Protein AF-A0A014PSC6-F1 (afdb_monomer)

Structure (mmCIF, N/CA/C/O backbone):
data_AF-A0A014PSC6-F1
#
_entry.id   AF-A0A014PSC6-F1
#
loop_
_atom_site.group_PDB
_atom_site.id
_atom_site.type_symbol
_atom_site.label_atom_id
_atom_site.label_alt_id
_atom_site.label_comp_id
_atom_site.label_asym_id
_atom_site.label_entity_id
_atom_site.label_seq_id
_atom_site.pdbx_PDB_ins_code
_atom_site.Cartn_x
_atom_site.Cartn_y
_atom_site.Cartn_z
_atom_site.occupancy
_atom_site.B_iso_or_equiv
_atom_site.auth_seq_id
_atom_site.auth_comp_id
_atom_site.auth_asym_id
_atom_site.auth_atom_id
_atom_site.pdbx_PDB_model_num
ATOM 1 N N . MET A 1 1 ? -1.681 12.329 -12.814 1.00 53.31 1 MET A N 1
ATOM 2 C CA . MET A 1 1 ? -2.298 11.042 -12.416 1.00 53.31 1 MET A CA 1
ATOM 3 C C . MET A 1 1 ? -3.770 11.298 -12.073 1.00 53.31 1 MET A C 1
ATOM 5 O O . MET A 1 1 ? -4.024 12.298 -11.413 1.00 53.31 1 MET A O 1
ATOM 9 N N . ARG A 1 2 ? -4.740 10.506 -12.566 1.00 68.44 2 ARG A N 1
ATOM 10 C CA . ARG A 1 2 ? -6.180 10.717 -12.279 1.00 68.44 2 ARG A CA 1
ATOM 11 C C . ARG A 1 2 ? -6.594 9.911 -11.030 1.00 68.44 2 ARG A C 1
ATOM 13 O O . ARG A 1 2 ? -6.324 8.711 -11.032 1.00 68.44 2 ARG A O 1
ATOM 20 N N . PRO A 1 3 ? -7.205 10.524 -9.997 1.00 80.25 3 PRO A N 1
ATOM 21 C CA . PRO A 1 3 ? -7.708 9.787 -8.836 1.00 80.25 3 PRO A CA 1
ATOM 22 C C . PRO A 1 3 ? -8.837 8.825 -9.232 1.00 80.25 3 PRO A C 1
ATOM 24 O O . PRO A 1 3 ? -9.651 9.149 -10.097 1.00 80.25 3 PRO A O 1
ATOM 27 N N . ARG A 1 4 ? -8.856 7.633 -8.627 1.00 81.44 4 ARG A N 1
ATOM 28 C CA . ARG A 1 4 ? -9.831 6.557 -8.882 1.00 81.44 4 ARG A CA 1
ATOM 29 C C . ARG A 1 4 ? -9.905 5.599 -7.690 1.00 81.44 4 ARG A C 1
ATOM 31 O O . ARG A 1 4 ? -8.964 5.519 -6.915 1.00 81.44 4 ARG A O 1
ATOM 38 N N . HIS A 1 5 ? -11.011 4.869 -7.555 1.00 84.56 5 HIS A N 1
ATOM 39 C CA . HIS A 1 5 ? -11.207 3.860 -6.498 1.00 84.56 5 HIS A CA 1
ATOM 40 C C . HIS A 1 5 ? -11.062 4.397 -5.053 1.00 84.56 5 HIS A C 1
ATOM 42 O O . HIS A 1 5 ? -10.561 3.707 -4.167 1.00 84.56 5 HIS A O 1
ATOM 48 N N . GLY A 1 6 ? -11.481 5.645 -4.809 1.00 89.19 6 GLY A N 1
ATOM 49 C CA . GLY A 1 6 ? -11.506 6.238 -3.467 1.00 89.19 6 GLY A CA 1
ATOM 50 C C . GLY A 1 6 ? -10.137 6.227 -2.777 1.00 89.19 6 GLY A C 1
ATOM 51 O O . GLY A 1 6 ? -9.166 6.767 -3.309 1.00 89.19 6 GLY A O 1
ATOM 52 N N . LEU A 1 7 ? -10.068 5.594 -1.600 1.00 90.75 7 LEU A N 1
ATOM 53 C CA . LEU A 1 7 ? -8.858 5.509 -0.768 1.00 90.75 7 LEU A CA 1
ATOM 54 C C . LEU A 1 7 ? -7.714 4.709 -1.405 1.00 90.75 7 LEU A C 1
ATOM 56 O O . LEU A 1 7 ? -6.571 4.826 -0.969 1.00 90.75 7 LEU A O 1
ATOM 60 N N . LEU A 1 8 ? -7.988 3.909 -2.438 1.00 89.62 8 LEU A N 1
ATOM 61 C CA . LEU A 1 8 ? -6.946 3.144 -3.120 1.00 89.62 8 LEU A CA 1
ATOM 62 C C . LEU A 1 8 ? -6.045 4.039 -3.980 1.00 89.62 8 LEU A C 1
ATOM 64 O O . LEU A 1 8 ? -4.853 3.757 -4.133 1.00 89.62 8 LEU A O 1
ATOM 68 N N . ARG A 1 9 ? -6.585 5.135 -4.531 1.00 86.81 9 ARG A N 1
ATOM 69 C CA . ARG A 1 9 ? -5.818 6.091 -5.339 1.00 86.81 9 ARG A CA 1
ATOM 70 C C . ARG A 1 9 ? -6.437 7.488 -5.313 1.00 86.81 9 ARG A C 1
ATOM 72 O O . ARG A 1 9 ? -7.085 7.931 -6.266 1.00 86.81 9 ARG A O 1
ATOM 79 N N . SER A 1 10 ? -6.171 8.203 -4.229 1.00 88.25 10 SER A N 1
ATOM 80 C CA . SER A 1 10 ? -6.527 9.609 -4.036 1.00 88.25 10 SER A CA 1
ATOM 81 C C . SER A 1 10 ? -5.372 10.555 -4.407 1.00 88.25 10 SER A C 1
ATOM 83 O O . SER A 1 10 ? -4.261 10.129 -4.723 1.00 88.25 10 SER A O 1
ATOM 85 N N . ARG A 1 11 ? -5.650 11.867 -4.429 1.00 88.69 11 ARG A N 1
ATOM 86 C CA . ARG A 1 11 ? -4.620 12.916 -4.596 1.00 88.69 11 ARG A CA 1
ATOM 87 C C . ARG A 1 11 ? -3.990 13.344 -3.272 1.00 88.69 11 ARG A C 1
ATOM 89 O O . ARG A 1 11 ? -2.872 13.840 -3.280 1.00 88.69 11 ARG A O 1
ATOM 96 N N . GLU A 1 12 ? -4.718 13.150 -2.183 1.00 90.25 12 GLU A N 1
ATOM 97 C CA . GLU A 1 12 ? -4.294 13.386 -0.811 1.00 90.25 12 GLU A CA 1
ATOM 98 C C . GLU A 1 12 ? -4.551 12.098 -0.028 1.00 90.25 12 GLU A C 1
ATOM 100 O O . GLU A 1 12 ? -5.627 11.504 -0.141 1.00 90.25 12 GLU A O 1
ATOM 105 N N . PHE A 1 13 ? -3.539 11.613 0.681 1.00 92.19 13 PHE A N 1
ATOM 106 C CA . PHE A 1 13 ? -3.585 10.361 1.429 1.00 92.19 13 PHE A CA 1
ATOM 107 C C . PHE A 1 13 ? -2.614 10.417 2.602 1.00 92.19 13 PHE A C 1
ATOM 109 O O . PHE A 1 13 ? -1.640 11.168 2.586 1.00 92.19 13 PHE A O 1
ATOM 116 N N . ILE A 1 14 ? -2.866 9.578 3.603 1.00 95.12 14 ILE A N 1
ATOM 117 C CA . ILE A 1 14 ? -1.964 9.391 4.733 1.00 95.12 14 ILE A CA 1
ATOM 118 C C . ILE A 1 14 ? -0.989 8.278 4.381 1.00 95.12 14 ILE A C 1
ATOM 120 O O . ILE A 1 14 ? -1.389 7.155 4.050 1.00 95.12 14 ILE A O 1
ATOM 124 N N . MET A 1 15 ? 0.291 8.600 4.498 1.00 95.81 15 MET A N 1
ATOM 125 C CA . MET A 1 15 ? 1.390 7.667 4.346 1.00 95.81 15 MET A CA 1
ATOM 126 C C . MET A 1 15 ? 2.240 7.715 5.606 1.00 95.81 15 MET A C 1
ATOM 128 O O . MET A 1 15 ? 2.558 8.788 6.119 1.00 95.81 15 MET A O 1
ATOM 132 N N . LYS A 1 16 ? 2.589 6.542 6.126 1.00 97.25 16 LYS A N 1
ATOM 133 C CA . LYS A 1 16 ? 3.688 6.442 7.072 1.00 97.25 16 LYS A CA 1
ATOM 134 C C . LYS A 1 16 ? 4.937 6.346 6.218 1.00 97.25 16 LYS A C 1
ATOM 136 O O . LYS A 1 16 ? 5.092 5.340 5.531 1.00 97.25 16 LYS A O 1
ATOM 141 N N . ASP A 1 17 ? 5.855 7.292 6.382 1.00 96.12 17 ASP A N 1
ATOM 142 C CA . ASP A 1 17 ? 7.195 7.245 5.789 1.00 96.12 17 ASP A CA 1
ATOM 143 C C . ASP A 1 17 ? 8.261 7.229 6.886 1.00 96.12 17 ASP A C 1
ATOM 145 O O . ASP A 1 17 ? 8.180 7.968 7.863 1.00 96.12 17 ASP A O 1
ATOM 149 N N . LEU A 1 18 ? 9.236 6.330 6.770 1.00 97.50 18 LEU A N 1
ATOM 150 C CA . LEU A 1 18 ? 10.413 6.268 7.643 1.00 97.50 18 LEU A CA 1
ATOM 151 C C . LEU A 1 18 ? 11.638 6.393 6.764 1.00 97.50 18 LEU A C 1
ATOM 153 O O . LEU A 1 18 ? 11.717 5.728 5.734 1.00 97.50 18 LEU A O 1
ATOM 157 N N . TYR A 1 19 ? 12.599 7.171 7.238 1.00 97.06 19 TYR A N 1
ATOM 158 C CA . TYR A 1 19 ? 13.916 7.289 6.644 1.00 97.06 19 TYR A CA 1
ATOM 159 C C . TYR A 1 19 ? 14.942 6.817 7.664 1.00 97.06 19 TYR A C 1
ATOM 161 O O . TYR A 1 19 ? 14.881 7.219 8.828 1.00 97.06 19 TYR A O 1
ATOM 169 N N . THR A 1 20 ? 15.851 5.946 7.241 1.00 97.12 20 THR A N 1
ATOM 170 C CA . THR A 1 20 ? 16.962 5.476 8.077 1.00 97.12 20 THR A CA 1
ATOM 171 C C . THR A 1 20 ? 18.271 6.024 7.542 1.00 97.12 20 THR A C 1
ATOM 173 O O . THR A 1 20 ? 18.392 6.294 6.347 1.00 97.12 20 THR A O 1
ATOM 176 N N . PHE A 1 21 ? 19.214 6.232 8.454 1.00 97.06 21 PHE A N 1
ATOM 177 C CA . PHE A 1 21 ? 20.508 6.839 8.188 1.00 97.06 21 PHE A CA 1
ATOM 178 C C . PHE A 1 21 ? 21.565 5.974 8.856 1.00 97.06 21 PHE A C 1
ATOM 180 O O . PHE A 1 21 ? 21.599 5.856 10.081 1.00 97.06 21 PHE A O 1
ATOM 187 N N . ASP A 1 22 ? 22.408 5.375 8.037 1.00 96.19 22 ASP A N 1
ATOM 188 C CA . ASP A 1 22 ? 23.347 4.340 8.424 1.00 96.19 22 ASP A CA 1
ATOM 189 C C . ASP A 1 22 ? 24.763 4.746 7.980 1.00 96.19 22 ASP A C 1
ATOM 191 O O . ASP A 1 22 ? 24.959 5.532 7.048 1.00 96.19 22 ASP A O 1
ATOM 195 N N . THR A 1 23 ? 25.779 4.263 8.692 1.00 93.56 23 THR A N 1
ATOM 196 C CA . THR A 1 23 ? 27.178 4.669 8.469 1.00 93.56 23 THR A CA 1
ATOM 197 C C . THR A 1 23 ? 27.906 3.799 7.452 1.00 93.56 23 THR A C 1
ATOM 199 O O . THR A 1 23 ? 28.933 4.223 6.920 1.00 93.56 23 THR A O 1
ATOM 202 N N . SER A 1 24 ? 27.401 2.594 7.191 1.00 92.25 24 SER A N 1
ATOM 203 C CA . SER A 1 24 ? 27.901 1.688 6.161 1.00 92.25 24 SER A CA 1
ATOM 204 C C . SER A 1 24 ? 26.762 0.938 5.469 1.00 92.25 24 SER A C 1
ATOM 206 O O . SER A 1 24 ? 25.627 0.889 5.958 1.00 92.25 24 SER A O 1
ATOM 208 N N . PHE A 1 25 ? 27.084 0.329 4.327 1.00 92.19 25 PHE A N 1
ATOM 209 C CA . PHE A 1 25 ? 26.169 -0.527 3.577 1.00 92.19 25 PHE A CA 1
ATOM 210 C C . PHE A 1 25 ? 25.652 -1.680 4.446 1.00 92.19 25 PHE A C 1
ATOM 212 O O . PHE A 1 25 ? 24.453 -1.933 4.497 1.00 92.19 25 PHE A O 1
ATOM 219 N N . GLU A 1 26 ? 26.537 -2.344 5.190 1.00 93.81 26 GLU A N 1
ATOM 220 C CA . GLU A 1 26 ? 26.189 -3.483 6.042 1.00 93.81 26 GLU A CA 1
ATOM 221 C C . GLU A 1 26 ? 25.170 -3.086 7.116 1.00 93.81 26 GLU A C 1
ATOM 223 O O . GLU A 1 26 ? 24.145 -3.756 7.250 1.00 93.81 26 GLU A O 1
ATOM 228 N N . SER A 1 27 ? 25.392 -1.959 7.810 1.00 94.75 27 SER A N 1
ATOM 229 C CA . SER A 1 27 ? 24.426 -1.446 8.792 1.00 94.75 27 SER A CA 1
ATOM 230 C C . SER A 1 27 ? 23.094 -1.069 8.144 1.00 94.75 27 SER A C 1
ATOM 232 O O . SER A 1 27 ? 22.039 -1.398 8.681 1.00 94.75 27 SER A O 1
ATOM 234 N N . ALA A 1 28 ? 23.123 -0.474 6.946 1.00 94.88 28 ALA A N 1
ATOM 235 C CA . ALA A 1 28 ? 21.908 -0.116 6.219 1.00 94.88 28 ALA A CA 1
ATOM 236 C C . ALA A 1 28 ? 21.072 -1.350 5.856 1.00 94.88 28 ALA A C 1
ATOM 238 O O . ALA A 1 28 ? 19.848 -1.338 5.991 1.00 94.88 28 ALA A O 1
ATOM 239 N N . ILE A 1 29 ? 21.717 -2.446 5.448 1.00 94.38 29 ILE A N 1
ATOM 240 C CA . ILE A 1 29 ? 21.036 -3.706 5.134 1.00 94.38 29 ILE A CA 1
ATOM 241 C C . ILE A 1 29 ? 20.491 -4.393 6.397 1.00 94.38 29 ILE A C 1
ATOM 243 O O . ILE A 1 29 ? 19.408 -4.984 6.352 1.00 94.38 29 ILE A O 1
ATOM 247 N N . GLU A 1 30 ? 21.188 -4.320 7.532 1.00 96.31 30 GLU A N 1
ATOM 248 C CA . GLU A 1 30 ? 20.659 -4.801 8.817 1.00 96.31 30 GLU A CA 1
ATOM 249 C C . GLU A 1 30 ? 19.413 -4.016 9.242 1.00 96.31 30 GLU A C 1
ATOM 251 O O . GLU A 1 30 ? 18.373 -4.616 9.548 1.00 96.31 30 GLU A O 1
ATOM 256 N N . THR A 1 31 ? 19.481 -2.686 9.172 1.00 96.62 31 THR A N 1
ATOM 257 C CA . THR A 1 31 ? 18.351 -1.789 9.423 1.00 96.62 31 THR A CA 1
ATOM 258 C C . THR A 1 31 ? 17.186 -2.099 8.476 1.00 96.62 31 THR A C 1
ATOM 260 O O . THR A 1 31 ? 16.052 -2.273 8.930 1.00 96.62 31 THR A O 1
ATOM 263 N N . TYR A 1 32 ? 17.456 -2.292 7.182 1.00 95.69 32 TYR A N 1
ATOM 264 C CA . TYR A 1 32 ? 16.454 -2.663 6.181 1.00 95.69 32 TYR A CA 1
ATOM 265 C C . TYR A 1 32 ? 15.724 -3.960 6.536 1.00 95.69 32 TYR A C 1
ATOM 267 O O . TYR A 1 32 ? 14.491 -4.017 6.526 1.00 95.69 32 TYR A O 1
ATOM 275 N N . LYS A 1 33 ? 16.471 -5.007 6.910 1.00 94.94 33 LYS A N 1
ATOM 276 C CA . LYS A 1 33 ? 15.900 -6.293 7.339 1.00 94.94 33 LYS A CA 1
ATOM 277 C C . LYS A 1 33 ? 15.051 -6.141 8.601 1.00 94.94 33 LYS A C 1
ATOM 279 O O . LYS A 1 33 ? 13.985 -6.753 8.689 1.00 94.94 33 LYS A O 1
ATOM 284 N N . CYS A 1 34 ? 15.490 -5.318 9.554 1.00 97.12 34 CYS A N 1
ATOM 285 C CA . CYS A 1 34 ? 14.751 -5.035 10.782 1.00 97.12 34 CYS A CA 1
ATOM 286 C C . CYS A 1 34 ? 13.400 -4.364 10.488 1.00 97.12 34 CYS A C 1
ATOM 288 O O . CYS A 1 34 ? 12.354 -4.857 10.921 1.00 97.12 34 CYS A O 1
ATOM 290 N N . VAL A 1 35 ? 13.394 -3.301 9.677 1.00 96.56 35 VAL A N 1
ATOM 291 C CA . VAL A 1 35 ? 12.159 -2.595 9.303 1.00 96.56 35 VAL A CA 1
ATOM 292 C C . VAL A 1 35 ? 11.241 -3.490 8.469 1.00 96.56 35 VAL A C 1
ATOM 294 O O . VAL A 1 35 ? 10.042 -3.561 8.733 1.00 96.56 35 VAL A O 1
ATOM 297 N N . SER A 1 36 ? 11.791 -4.250 7.518 1.00 94.06 36 SER A N 1
ATOM 298 C CA . SER A 1 36 ? 11.018 -5.205 6.718 1.00 94.06 36 SER A CA 1
ATOM 299 C C . SER A 1 36 ? 10.361 -6.290 7.585 1.00 94.06 36 SER A C 1
ATOM 301 O O . SER A 1 36 ? 9.212 -6.671 7.354 1.00 94.06 36 SER A O 1
ATOM 303 N N . LYS A 1 37 ? 11.042 -6.769 8.635 1.00 95.44 37 LYS A N 1
ATOM 304 C CA . LYS A 1 37 ? 10.450 -7.683 9.623 1.00 95.44 37 LYS A CA 1
ATOM 305 C C . LYS A 1 37 ? 9.303 -7.022 10.394 1.00 95.44 37 LYS A C 1
ATOM 307 O O . LYS A 1 37 ? 8.268 -7.658 10.576 1.00 95.44 37 LYS A O 1
ATOM 312 N N . ALA A 1 38 ? 9.460 -5.764 10.807 1.00 96.25 38 ALA A N 1
ATOM 313 C CA . ALA A 1 38 ? 8.401 -5.016 11.485 1.00 96.25 38 ALA A CA 1
ATOM 314 C C . ALA A 1 38 ? 7.164 -4.829 10.590 1.00 96.25 38 ALA A C 1
ATOM 316 O O . ALA A 1 38 ? 6.041 -4.986 11.059 1.00 96.25 38 ALA A O 1
ATOM 317 N N . TYR A 1 39 ? 7.356 -4.580 9.292 1.00 95.56 39 TYR A N 1
ATOM 318 C CA . TYR A 1 39 ? 6.256 -4.453 8.332 1.00 95.56 39 TYR A CA 1
ATOM 319 C C . TYR A 1 39 ? 5.494 -5.769 8.167 1.00 95.56 39 TYR A C 1
ATOM 321 O O . TYR A 1 39 ? 4.266 -5.780 8.220 1.00 95.56 39 TYR A O 1
ATOM 329 N N . ARG A 1 40 ? 6.208 -6.899 8.046 1.00 93.88 40 ARG A N 1
ATOM 330 C CA . ARG A 1 40 ? 5.577 -8.230 8.019 1.00 93.88 40 ARG A CA 1
ATOM 331 C C . ARG A 1 40 ? 4.756 -8.496 9.284 1.00 93.88 40 ARG A C 1
ATOM 333 O O . ARG A 1 40 ? 3.634 -8.977 9.171 1.00 93.88 40 ARG A O 1
ATOM 340 N N . ALA A 1 41 ? 5.283 -8.158 10.463 1.00 94.31 41 ALA A N 1
ATOM 341 C CA . ALA A 1 41 ? 4.563 -8.311 11.730 1.00 94.31 41 ALA A CA 1
ATOM 342 C C . ALA A 1 41 ? 3.304 -7.429 11.788 1.00 94.31 41 ALA A C 1
ATOM 344 O O . ALA A 1 41 ? 2.228 -7.924 12.100 1.00 94.31 41 ALA A O 1
ATOM 345 N N . PHE A 1 42 ? 3.414 -6.161 11.384 1.00 93.81 42 PHE A N 1
ATOM 346 C CA . PHE A 1 42 ? 2.285 -5.231 11.315 1.00 93.81 42 PHE A CA 1
ATOM 347 C C . PHE A 1 42 ? 1.136 -5.763 10.440 1.00 93.81 42 PHE A C 1
ATOM 349 O O . PHE A 1 42 ? -0.023 -5.760 10.856 1.00 93.81 42 PHE A O 1
ATOM 356 N N . PHE A 1 43 ? 1.440 -6.275 9.244 1.00 93.31 43 PHE A N 1
ATOM 357 C CA . PHE A 1 43 ? 0.416 -6.871 8.381 1.00 93.31 43 PHE A CA 1
ATOM 358 C C . PHE A 1 43 ? -0.133 -8.200 8.925 1.00 93.31 43 PHE A C 1
ATOM 360 O O . PHE A 1 43 ? -1.328 -8.475 8.774 1.00 93.31 43 PHE A O 1
ATOM 367 N N . ALA A 1 44 ? 0.707 -9.001 9.588 1.00 91.12 44 ALA A N 1
ATOM 368 C CA . ALA A 1 44 ? 0.292 -10.244 10.232 1.00 91.12 44 ALA A CA 1
ATOM 369 C C . ALA A 1 44 ? -0.689 -10.000 11.393 1.00 91.12 44 ALA A C 1
ATOM 371 O O . ALA A 1 44 ? -1.680 -10.724 11.504 1.00 91.12 44 ALA A O 1
ATOM 372 N N . ASP A 1 45 ? -0.484 -8.949 12.194 1.00 89.50 45 ASP A N 1
ATOM 373 C CA . ASP A 1 45 ? -1.380 -8.567 13.296 1.00 89.50 45 ASP A CA 1
ATOM 374 C C . ASP A 1 45 ? -2.786 -8.200 12.794 1.00 89.50 45 ASP A C 1
ATOM 376 O O . ASP A 1 45 ? -3.796 -8.537 13.419 1.00 89.50 45 ASP A O 1
ATOM 380 N N . MET A 1 46 ? -2.874 -7.589 11.609 1.00 87.62 46 MET A N 1
ATOM 381 C CA . MET A 1 46 ? -4.148 -7.313 10.936 1.00 87.62 46 MET A CA 1
ATOM 382 C C . MET A 1 46 ? -4.769 -8.549 10.264 1.00 87.62 46 MET A C 1
ATOM 384 O O . MET A 1 46 ? -5.900 -8.476 9.781 1.00 87.62 46 MET A O 1
ATOM 388 N N . LYS A 1 47 ? -4.069 -9.692 10.232 1.00 88.06 47 LYS A N 1
ATOM 389 C CA . LYS A 1 47 ? -4.508 -10.942 9.583 1.00 88.06 47 LYS A CA 1
ATOM 390 C C . LYS A 1 47 ? -4.885 -10.747 8.110 1.00 88.06 47 LYS A C 1
ATOM 392 O O . LYS A 1 47 ? -5.892 -11.280 7.634 1.00 88.06 47 LYS A O 1
ATOM 397 N N . ILE A 1 48 ? -4.087 -9.953 7.400 1.00 85.50 48 ILE A N 1
ATOM 398 C CA . ILE A 1 48 ? -4.242 -9.700 5.966 1.00 85.50 48 ILE A CA 1
ATOM 399 C C . ILE A 1 48 ? -3.208 -10.558 5.215 1.00 85.50 48 ILE A C 1
ATOM 401 O O . ILE A 1 48 ? -2.032 -10.528 5.584 1.00 85.50 48 ILE A O 1
ATOM 405 N N . PRO A 1 49 ? -3.600 -11.325 4.180 1.00 89.44 49 PRO A N 1
ATOM 406 C CA . PRO A 1 49 ? -2.671 -12.160 3.423 1.00 89.44 49 PRO A CA 1
ATOM 407 C C . PRO A 1 49 ? -1.829 -11.296 2.473 1.00 89.44 49 PRO A C 1
ATOM 409 O O . PRO A 1 49 ? -2.231 -11.019 1.343 1.00 89.44 49 PRO A O 1
ATOM 412 N N . ILE A 1 50 ? -0.669 -10.847 2.953 1.00 94.56 50 ILE A N 1
ATOM 413 C CA . ILE A 1 50 ? 0.253 -10.004 2.187 1.00 94.56 50 ILE A CA 1
ATOM 414 C C . ILE A 1 50 ? 1.319 -10.841 1.484 1.00 94.56 50 ILE A C 1
ATOM 416 O O . ILE A 1 50 ? 2.009 -11.647 2.105 1.00 94.56 50 ILE A O 1
ATOM 420 N N . LEU A 1 51 ? 1.480 -10.589 0.188 1.00 94.94 51 LEU A N 1
ATOM 421 C CA . LEU A 1 51 ? 2.592 -11.042 -0.636 1.00 94.94 51 LEU A CA 1
ATOM 422 C C . LEU A 1 51 ? 3.712 -10.003 -0.550 1.00 94.94 51 LEU A C 1
ATOM 424 O O . LEU A 1 51 ? 3.481 -8.824 -0.806 1.00 94.94 51 LEU A O 1
ATOM 428 N N . VAL A 1 52 ? 4.923 -10.422 -0.187 1.00 95.56 52 VAL A N 1
ATOM 429 C CA . VAL A 1 52 ? 6.090 -9.529 -0.175 1.00 95.56 52 VAL A CA 1
ATOM 430 C C . VAL A 1 52 ? 6.882 -9.789 -1.444 1.00 95.56 52 VAL A C 1
ATOM 432 O O . VAL A 1 52 ? 7.537 -10.821 -1.556 1.00 95.56 52 VAL A O 1
ATOM 435 N N . ALA A 1 53 ? 6.770 -8.881 -2.405 1.00 95.06 53 ALA A N 1
ATOM 436 C CA . ALA A 1 53 ? 7.339 -9.025 -3.733 1.00 95.06 53 ALA A CA 1
ATOM 437 C C . ALA A 1 53 ? 8.655 -8.259 -3.846 1.00 95.06 53 ALA A C 1
ATOM 439 O O . ALA A 1 53 ? 8.727 -7.093 -3.466 1.00 95.06 53 ALA A O 1
ATOM 440 N N . GLU A 1 54 ? 9.682 -8.893 -4.400 1.00 93.44 54 GLU A N 1
ATOM 441 C CA . GLU A 1 54 ? 10.853 -8.177 -4.909 1.00 93.44 54 GLU A CA 1
ATOM 442 C C . GLU A 1 54 ? 10.416 -7.222 -6.021 1.00 93.44 54 GLU A C 1
ATOM 444 O O . GLU A 1 54 ? 9.578 -7.576 -6.853 1.00 93.44 54 GLU A O 1
ATOM 449 N N . ALA A 1 55 ? 10.956 -6.008 -6.024 1.00 88.81 55 ALA A N 1
ATOM 450 C CA . ALA A 1 55 ? 10.494 -4.939 -6.899 1.00 88.81 55 ALA A CA 1
ATOM 451 C C . ALA A 1 55 ? 11.652 -4.154 -7.514 1.00 88.81 55 ALA A C 1
ATOM 453 O O . ALA A 1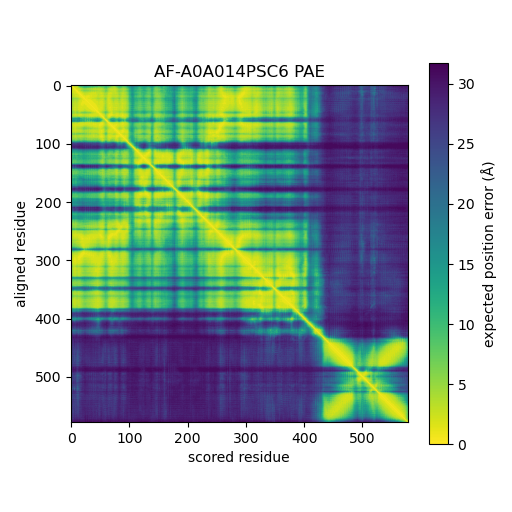 55 ? 12.798 -4.243 -7.075 1.00 88.81 55 ALA A O 1
ATOM 454 N N . SER A 1 56 ? 11.343 -3.356 -8.535 1.00 81.56 56 SER A N 1
ATOM 455 C CA . SER A 1 56 ? 12.309 -2.422 -9.106 1.00 81.56 56 SER A CA 1
ATOM 456 C C . SER A 1 56 ? 12.582 -1.292 -8.114 1.00 81.56 56 SER A C 1
ATOM 458 O O . SER A 1 56 ? 11.675 -0.776 -7.460 1.00 81.56 56 SER A O 1
ATOM 460 N N . SER A 1 57 ? 13.840 -0.873 -7.994 1.00 76.12 57 SER A N 1
ATOM 461 C CA . SER A 1 57 ? 14.188 0.342 -7.243 1.00 76.12 57 SER A CA 1
ATOM 462 C C . SER A 1 57 ? 13.918 1.618 -8.051 1.00 76.12 57 SER A C 1
ATOM 464 O O . SER A 1 57 ? 13.940 2.717 -7.493 1.00 76.12 57 SER A O 1
ATOM 466 N N . GLY A 1 58 ? 13.677 1.490 -9.364 1.00 69.94 58 GLY A N 1
ATOM 467 C CA . GLY A 1 58 ? 13.300 2.571 -10.276 1.00 69.94 58 GLY A CA 1
ATOM 468 C C . GLY A 1 58 ? 14.066 3.887 -10.074 1.00 69.94 58 GLY A C 1
ATOM 469 O O . GLY A 1 58 ? 15.291 3.929 -9.920 1.00 69.94 58 GLY A O 1
ATOM 470 N N . ASP A 1 59 ? 13.312 4.988 -10.035 1.00 59.06 59 ASP A N 1
ATOM 471 C CA . ASP A 1 59 ? 13.827 6.342 -9.803 1.00 59.06 59 ASP A CA 1
ATOM 472 C C . ASP A 1 59 ? 14.197 6.621 -8.332 1.00 59.06 59 ASP A C 1
ATOM 474 O O . ASP A 1 59 ? 14.662 7.717 -8.028 1.00 59.06 59 ASP A O 1
ATOM 478 N N . MET A 1 60 ? 14.043 5.659 -7.418 1.00 57.91 60 MET A N 1
ATOM 479 C CA . MET A 1 60 ? 14.490 5.777 -6.021 1.00 57.91 60 MET A CA 1
ATOM 480 C C . MET A 1 60 ? 15.917 5.238 -5.834 1.00 57.91 60 MET A C 1
ATOM 482 O O . MET A 1 60 ? 16.665 5.762 -5.017 1.00 57.91 60 MET A O 1
ATOM 486 N N . GLY A 1 61 ? 16.361 4.309 -6.693 1.00 56.06 61 GLY A N 1
ATOM 487 C CA . GLY A 1 61 ? 17.739 3.791 -6.763 1.00 56.06 61 GLY A CA 1
ATOM 488 C C . GLY A 1 61 ? 18.100 2.802 -5.654 1.00 56.06 61 GLY A C 1
ATOM 489 O O . GLY A 1 61 ? 17.395 2.717 -4.657 1.00 56.06 61 GLY A O 1
ATOM 490 N N . GLY A 1 62 ? 19.198 2.063 -5.861 1.00 61.22 62 GLY A N 1
ATOM 491 C CA . GLY A 1 62 ? 19.704 1.009 -4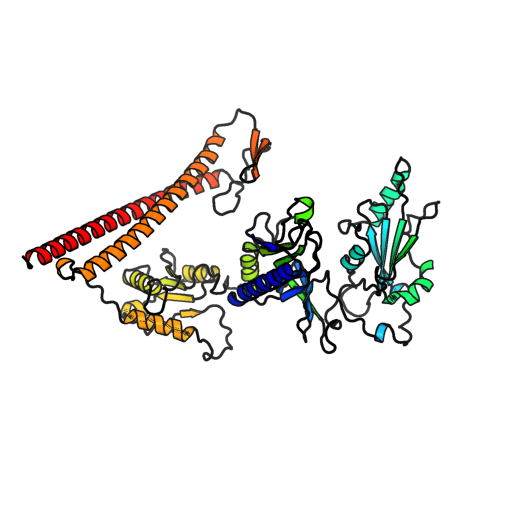.970 1.00 61.22 62 GLY A CA 1
ATOM 492 C C . GLY A 1 62 ? 19.304 -0.412 -5.385 1.00 61.22 62 GLY A C 1
ATOM 493 O O . GLY A 1 62 ? 18.548 -0.594 -6.336 1.00 61.22 62 GLY A O 1
ATOM 494 N N . ASP A 1 63 ? 19.817 -1.416 -4.666 1.00 68.06 63 ASP A N 1
ATOM 495 C CA . ASP A 1 63 ? 19.757 -2.833 -5.084 1.00 68.06 63 ASP A CA 1
ATOM 496 C C . ASP A 1 63 ? 18.723 -3.672 -4.311 1.00 68.06 63 ASP A C 1
ATOM 498 O O . ASP A 1 63 ? 18.505 -4.839 -4.627 1.00 68.06 63 ASP A O 1
ATOM 502 N N . TYR A 1 64 ? 18.078 -3.096 -3.288 1.00 82.62 64 TYR A N 1
ATOM 503 C CA . TYR A 1 64 ? 17.087 -3.790 -2.461 1.00 82.62 64 TYR A CA 1
ATOM 504 C C . TYR A 1 64 ? 15.774 -3.015 -2.416 1.00 82.62 64 TYR A C 1
ATOM 506 O O . TYR A 1 64 ? 15.697 -1.912 -1.868 1.00 82.62 64 TYR A O 1
ATOM 514 N N . SER A 1 65 ? 14.726 -3.635 -2.949 1.00 91.75 65 SER A N 1
ATOM 515 C CA . SER A 1 65 ? 13.387 -3.067 -3.046 1.00 91.75 65 SER A CA 1
ATOM 516 C C . SER A 1 65 ? 12.352 -4.179 -2.864 1.00 91.75 65 SER A C 1
ATOM 518 O O . SER A 1 65 ? 12.425 -5.216 -3.525 1.00 91.75 65 SER A O 1
ATOM 520 N N . HIS A 1 66 ? 11.424 -3.987 -1.923 1.00 95.00 66 HIS A N 1
ATOM 521 C CA . HIS A 1 66 ? 10.326 -4.922 -1.667 1.00 95.00 66 HIS A CA 1
ATOM 522 C C . HIS A 1 66 ? 9.002 -4.177 -1.526 1.00 95.00 66 HIS A C 1
ATOM 524 O O . HIS A 1 66 ? 8.897 -3.233 -0.736 1.00 95.00 66 HIS A O 1
ATOM 530 N N . GLU A 1 67 ? 7.991 -4.657 -2.235 1.00 95.88 67 GLU A N 1
ATOM 531 C CA . GLU A 1 67 ? 6.612 -4.183 -2.187 1.00 95.88 67 GLU A CA 1
ATOM 532 C C . GLU A 1 67 ? 5.729 -5.157 -1.399 1.00 95.88 67 GLU A C 1
ATOM 534 O O . GLU A 1 67 ? 5.928 -6.373 -1.421 1.00 95.88 67 GLU A O 1
ATOM 539 N N . TYR A 1 68 ? 4.733 -4.623 -0.699 1.00 97.12 68 TYR A N 1
ATOM 540 C CA . TYR A 1 68 ? 3.821 -5.372 0.163 1.00 97.12 68 TYR A CA 1
ATOM 541 C C . TYR A 1 68 ? 2.434 -5.331 -0.459 1.00 97.12 68 TYR A C 1
ATOM 543 O O . TYR A 1 68 ? 1.788 -4.287 -0.484 1.00 97.12 68 TYR A O 1
ATOM 551 N N . HIS A 1 69 ? 1.975 -6.470 -0.954 1.00 96.69 69 HIS A N 1
ATOM 552 C CA . HIS A 1 69 ? 0.831 -6.577 -1.847 1.00 96.69 69 HIS A CA 1
ATOM 553 C C . HIS A 1 69 ? -0.310 -7.379 -1.241 1.00 96.69 69 HIS A C 1
ATOM 555 O O . HIS A 1 69 ? -0.105 -8.483 -0.747 1.00 96.69 69 HIS A O 1
ATOM 561 N N . LEU A 1 70 ? -1.536 -6.871 -1.348 1.00 95.94 70 LEU A N 1
ATOM 562 C CA . LEU A 1 70 ? -2.748 -7.645 -1.086 1.00 95.94 70 LEU A CA 1
ATOM 563 C C . LEU A 1 70 ? -3.328 -8.152 -2.406 1.00 95.94 70 LEU A C 1
ATOM 565 O O . LEU A 1 70 ? -3.772 -7.355 -3.233 1.00 95.94 70 LEU A O 1
ATOM 569 N N . ALA A 1 71 ? -3.343 -9.471 -2.604 1.00 94.81 71 ALA A N 1
ATOM 570 C CA . ALA A 1 71 ? -3.900 -10.078 -3.810 1.00 94.81 71 ALA A CA 1
ATOM 571 C C . ALA A 1 71 ? -5.400 -9.758 -3.938 1.00 94.81 71 ALA A C 1
ATOM 573 O O . ALA A 1 71 ? -6.206 -10.120 -3.076 1.00 94.81 71 ALA A O 1
ATOM 574 N N . HIS A 1 72 ? -5.772 -9.069 -5.017 1.00 94.38 72 HIS A N 1
ATOM 575 C CA . HIS A 1 72 ? -7.145 -8.661 -5.276 1.00 94.38 72 HIS A CA 1
ATOM 576 C C . HIS A 1 72 ? -7.387 -8.364 -6.773 1.00 94.38 72 HIS A C 1
ATOM 578 O O . HIS A 1 72 ? -6.566 -7.683 -7.391 1.00 94.38 72 HIS A O 1
ATOM 584 N N . PRO A 1 73 ? -8.520 -8.788 -7.378 1.00 91.56 73 PRO A N 1
ATOM 585 C CA . PRO A 1 73 ? -8.787 -8.603 -8.812 1.00 91.56 73 PRO A CA 1
ATOM 586 C C . PRO A 1 73 ? -8.756 -7.152 -9.310 1.00 91.56 73 PRO A C 1
ATOM 588 O O . PRO A 1 73 ? -8.355 -6.904 -10.449 1.00 91.56 73 PRO A O 1
ATOM 591 N N . ILE A 1 74 ? -9.155 -6.186 -8.474 1.00 90.44 74 ILE A N 1
ATOM 592 C CA . ILE A 1 74 ? -9.108 -4.753 -8.826 1.00 90.44 74 ILE A CA 1
ATOM 593 C C . ILE A 1 74 ? -7.711 -4.132 -8.685 1.00 90.44 74 ILE A C 1
ATOM 595 O O . ILE A 1 74 ? -7.518 -2.978 -9.068 1.00 90.44 74 ILE A O 1
ATOM 599 N N . GLY A 1 75 ? -6.751 -4.895 -8.156 1.00 89.69 75 GLY A N 1
ATOM 600 C CA . GLY A 1 75 ? -5.353 -4.510 -8.043 1.00 89.69 75 GLY A CA 1
ATOM 601 C C . GLY A 1 75 ? -4.771 -4.053 -9.373 1.00 89.69 75 GLY A C 1
ATOM 602 O O . GLY A 1 75 ? -5.091 -4.607 -10.427 1.00 89.69 75 GLY A O 1
ATOM 603 N N . GLU A 1 76 ? -3.958 -3.003 -9.341 1.00 87.75 76 GLU A N 1
ATOM 604 C CA . GLU A 1 76 ? -3.334 -2.471 -10.553 1.00 87.75 76 GLU A CA 1
ATOM 605 C C . GLU A 1 76 ? -2.053 -3.230 -10.905 1.00 87.75 76 GLU A C 1
ATOM 607 O O . GLU A 1 76 ? -1.758 -3.388 -12.092 1.00 87.75 76 GLU A O 1
ATOM 612 N N . ASP A 1 77 ? -1.378 -3.768 -9.891 1.00 91.31 77 ASP A N 1
ATOM 613 C CA . ASP A 1 77 ? -0.083 -4.415 -10.033 1.00 91.31 77 ASP A CA 1
ATOM 614 C C . ASP A 1 77 ? -0.236 -5.900 -10.328 1.00 91.31 77 ASP A C 1
ATOM 616 O O . ASP A 1 77 ? -1.236 -6.538 -9.980 1.00 91.31 77 ASP A O 1
ATOM 620 N N . ARG A 1 78 ? 0.775 -6.452 -10.997 1.00 91.62 78 ARG A N 1
ATOM 621 C CA . ARG A 1 78 ? 0.898 -7.878 -11.284 1.00 91.62 78 ARG A CA 1
ATOM 622 C C . ARG A 1 78 ? 2.054 -8.417 -10.457 1.00 91.62 78 ARG A C 1
ATOM 624 O O . ARG A 1 78 ? 3.196 -8.017 -10.649 1.00 91.62 78 ARG A O 1
ATOM 631 N N . VAL A 1 79 ? 1.743 -9.321 -9.541 1.00 94.44 79 VAL A N 1
ATOM 632 C CA . VAL A 1 79 ? 2.714 -9.967 -8.659 1.00 94.44 79 VAL A CA 1
ATOM 633 C C . VAL A 1 79 ? 2.768 -11.439 -9.007 1.00 94.44 79 VAL A C 1
ATOM 635 O O . VAL A 1 79 ? 1.737 -12.102 -9.090 1.00 94.44 79 VAL A O 1
ATOM 638 N N . ILE A 1 80 ? 3.970 -11.951 -9.211 1.00 94.38 80 ILE A N 1
ATOM 639 C CA . ILE A 1 80 ? 4.229 -13.337 -9.556 1.00 94.38 80 ILE A CA 1
ATOM 640 C C . ILE A 1 80 ? 4.761 -14.032 -8.310 1.00 94.38 80 ILE A C 1
ATOM 642 O O . ILE A 1 80 ? 5.749 -13.582 -7.737 1.00 94.38 80 ILE A O 1
ATOM 646 N N . SER A 1 81 ? 4.120 -15.119 -7.890 1.00 95.81 81 SER A N 1
ATOM 647 C CA . SER A 1 81 ? 4.561 -15.960 -6.775 1.00 95.81 81 SER A CA 1
ATOM 648 C C . SER A 1 81 ? 4.799 -17.399 -7.232 1.00 95.81 81 SER A C 1
ATOM 650 O O . SER A 1 81 ? 4.241 -17.840 -8.233 1.00 95.81 81 SER A O 1
ATOM 652 N N . CYS A 1 82 ? 5.657 -18.136 -6.535 1.00 95.31 82 CYS A N 1
ATOM 653 C CA . CYS A 1 82 ? 5.845 -19.567 -6.752 1.00 95.31 82 CYS A CA 1
ATOM 654 C C . CYS A 1 82 ? 4.932 -20.377 -5.825 1.00 95.31 82 CYS A C 1
ATOM 656 O O . CYS A 1 82 ? 4.804 -20.065 -4.645 1.00 95.31 82 CYS A O 1
ATOM 658 N N . ASP A 1 83 ? 4.346 -21.458 -6.335 1.00 94.19 83 ASP A N 1
ATOM 659 C CA . ASP A 1 83 ? 3.512 -22.370 -5.539 1.00 94.19 83 ASP A CA 1
ATOM 660 C C . ASP A 1 83 ? 4.301 -23.298 -4.591 1.00 94.19 83 ASP A C 1
ATOM 662 O O . ASP A 1 83 ? 3.712 -23.905 -3.697 1.00 94.19 83 ASP A O 1
ATOM 666 N N . SER A 1 84 ? 5.620 -23.410 -4.776 1.00 93.50 84 SER A N 1
ATOM 667 C CA . SER A 1 84 ? 6.465 -24.404 -4.097 1.00 93.50 84 SER A CA 1
ATOM 668 C C . SER A 1 84 ? 7.625 -23.805 -3.295 1.00 93.50 84 SER A C 1
ATOM 670 O O . SER A 1 84 ? 8.285 -24.523 -2.545 1.00 93.50 84 SER A O 1
ATOM 672 N N . CYS A 1 85 ? 7.917 -22.510 -3.444 1.00 93.06 85 CYS A N 1
ATOM 673 C CA . CYS A 1 85 ? 8.964 -21.824 -2.682 1.00 93.06 85 CYS A CA 1
ATOM 674 C C . CYS A 1 85 ? 8.595 -20.358 -2.412 1.00 93.06 85 CYS A C 1
ATOM 676 O O . CYS A 1 85 ? 7.593 -19.862 -2.910 1.00 93.06 85 CYS A O 1
ATOM 678 N N . GLU A 1 86 ? 9.432 -19.637 -1.664 1.00 91.69 86 GLU A N 1
ATOM 679 C CA . GLU A 1 86 ? 9.173 -18.247 -1.246 1.00 91.69 86 GLU A CA 1
ATOM 680 C C . GLU A 1 86 ? 9.405 -17.192 -2.347 1.00 91.69 86 GLU A C 1
ATOM 682 O O . GLU A 1 86 ? 9.418 -15.994 -2.070 1.00 91.69 86 GLU A O 1
ATOM 687 N N . TYR A 1 87 ? 9.622 -17.598 -3.602 1.00 93.50 87 TYR A N 1
ATOM 688 C CA . TYR A 1 87 ? 9.825 -16.644 -4.691 1.00 93.50 87 TYR A CA 1
ATOM 689 C C . TYR A 1 87 ? 8.561 -15.816 -4.925 1.00 93.50 87 TYR A C 1
ATOM 691 O O . TYR A 1 87 ? 7.520 -16.369 -5.272 1.00 93.50 87 TYR A O 1
ATOM 699 N N . THR A 1 88 ? 8.668 -14.498 -4.757 1.00 94.81 88 THR A N 1
ATOM 700 C CA . THR A 1 88 ? 7.618 -13.536 -5.093 1.00 94.81 88 THR A CA 1
ATOM 701 C C . THR A 1 88 ? 8.262 -12.273 -5.654 1.00 94.81 88 THR A C 1
ATOM 703 O O . THR A 1 88 ? 9.173 -11.720 -5.041 1.00 94.81 88 THR A O 1
ATOM 706 N N . ALA A 1 89 ? 7.797 -11.811 -6.809 1.00 92.88 89 ALA A N 1
ATOM 707 C CA . ALA A 1 89 ? 8.351 -10.658 -7.509 1.00 92.88 89 ALA A CA 1
ATOM 708 C C . ALA A 1 89 ? 7.255 -9.881 -8.245 1.00 92.88 89 ALA A C 1
ATOM 710 O O . ALA A 1 89 ? 6.270 -10.459 -8.704 1.00 92.88 89 ALA A O 1
ATOM 711 N N . ASN A 1 90 ? 7.422 -8.569 -8.368 1.00 92.56 90 ASN A N 1
ATOM 712 C CA . ASN A 1 90 ? 6.602 -7.745 -9.247 1.00 92.56 90 ASN A CA 1
ATOM 713 C C . ASN A 1 90 ? 6.915 -8.096 -10.719 1.00 92.56 90 ASN A C 1
ATOM 715 O O . ASN A 1 90 ? 8.057 -8.420 -11.040 1.00 92.56 90 ASN A O 1
ATOM 719 N N . ASP A 1 91 ? 5.925 -8.023 -11.615 1.00 87.12 91 ASP A N 1
ATOM 720 C CA . ASP A 1 91 ? 6.051 -8.240 -13.073 1.00 87.12 91 ASP A CA 1
ATOM 721 C C . ASP A 1 91 ? 7.224 -7.478 -13.708 1.00 87.12 91 ASP A C 1
ATOM 723 O O . ASP A 1 91 ? 7.810 -7.956 -14.677 1.00 87.12 91 ASP A O 1
ATOM 727 N N . GLU A 1 92 ? 7.610 -6.332 -13.140 1.00 81.69 92 GLU A N 1
ATOM 728 C CA . GLU A 1 92 ? 8.755 -5.547 -13.612 1.00 81.69 92 GLU A CA 1
ATOM 729 C C . GLU A 1 92 ? 10.112 -6.247 -13.446 1.00 81.69 92 GLU A C 1
ATOM 731 O O . GLU A 1 92 ? 10.999 -6.035 -14.269 1.00 81.69 92 GLU A O 1
ATOM 736 N N . VAL A 1 93 ? 10.281 -7.056 -12.395 1.00 84.88 93 VAL A N 1
ATOM 737 C CA . VAL A 1 93 ? 11.557 -7.717 -12.044 1.00 84.88 93 VAL A CA 1
ATOM 738 C C . VAL A 1 93 ? 11.455 -9.241 -12.019 1.00 84.88 93 VAL A C 1
ATOM 740 O O . VAL A 1 93 ? 12.447 -9.940 -11.804 1.00 84.88 93 VAL A O 1
ATOM 743 N N . ALA A 1 94 ? 10.253 -9.781 -12.214 1.00 84.75 94 ALA A N 1
ATOM 744 C CA . ALA A 1 94 ? 10.029 -11.210 -12.196 1.00 84.75 94 ALA A CA 1
ATOM 745 C C . ALA A 1 94 ? 10.756 -11.896 -13.357 1.00 84.75 94 ALA A C 1
ATOM 747 O O . ALA A 1 94 ? 10.725 -11.459 -14.507 1.00 84.75 94 ALA A O 1
ATOM 748 N N . THR A 1 95 ? 11.375 -13.029 -13.050 1.00 83.88 95 THR A N 1
ATOM 749 C CA . THR A 1 95 ? 12.061 -13.879 -14.015 1.00 83.88 95 THR A CA 1
ATOM 750 C C . THR A 1 95 ? 11.463 -15.277 -13.965 1.00 83.88 95 THR A C 1
ATOM 752 O O . THR A 1 95 ? 10.931 -15.719 -12.948 1.00 83.88 95 THR A O 1
ATOM 755 N N . ALA A 1 96 ? 11.539 -15.987 -15.084 1.00 80.62 96 ALA A N 1
ATOM 756 C CA . ALA A 1 96 ? 11.234 -17.407 -15.140 1.00 80.62 96 ALA A CA 1
ATOM 757 C C . ALA A 1 96 ? 12.501 -18.172 -15.484 1.00 80.62 96 ALA A C 1
ATOM 759 O O . ALA A 1 96 ? 13.383 -17.671 -16.188 1.00 80.62 96 ALA A O 1
ATOM 760 N N . ARG A 1 97 ? 12.574 -19.417 -15.015 1.00 82.56 97 ARG A N 1
ATOM 761 C CA . ARG A 1 97 ? 13.626 -20.316 -15.467 1.00 82.56 97 ARG A CA 1
ATOM 762 C C . ARG A 1 97 ? 13.436 -20.569 -16.953 1.00 82.56 97 ARG A C 1
ATOM 764 O O . ARG A 1 97 ? 12.398 -21.069 -17.383 1.00 82.56 97 ARG A O 1
ATOM 771 N N . LEU A 1 98 ? 14.469 -20.272 -17.726 1.00 71.00 98 LEU A N 1
ATOM 772 C CA . LEU A 1 98 ? 14.535 -20.694 -19.115 1.00 71.00 98 LEU A CA 1
ATOM 773 C C . LEU A 1 98 ? 14.625 -22.220 -19.118 1.00 71.00 98 LEU A C 1
ATOM 775 O O . LEU A 1 98 ? 15.598 -22.785 -18.623 1.00 71.00 98 LEU A O 1
ATOM 779 N N . SER A 1 99 ? 13.594 -22.902 -19.610 1.00 58.25 99 SER A N 1
ATOM 780 C CA . SER A 1 99 ? 13.653 -24.353 -19.756 1.00 58.25 99 SER A CA 1
ATOM 781 C C . SER A 1 99 ? 14.755 -24.712 -20.757 1.00 58.25 99 SER A C 1
ATOM 783 O O . SER A 1 99 ? 14.808 -24.157 -21.859 1.00 58.25 99 SER A O 1
ATOM 785 N N . ASP A 1 100 ? 15.621 -25.667 -20.404 1.00 45.53 100 ASP A N 1
ATOM 786 C CA . ASP A 1 100 ? 16.664 -26.191 -21.303 1.00 45.53 100 ASP A CA 1
ATOM 787 C C . ASP A 1 100 ? 16.081 -26.776 -22.603 1.00 45.53 100 ASP A C 1
ATOM 789 O O . ASP A 1 100 ? 16.760 -26.834 -23.629 1.00 45.53 100 ASP A O 1
ATOM 793 N N . HIS A 1 101 ? 14.787 -27.110 -22.613 1.00 41.88 101 HIS A N 1
ATOM 794 C CA . HIS A 1 101 ? 14.040 -27.476 -23.818 1.00 41.88 101 HIS A CA 1
ATOM 795 C C . HIS A 1 101 ? 13.964 -26.365 -24.880 1.00 41.88 101 HIS A C 1
ATOM 797 O O . HIS A 1 101 ? 13.677 -26.663 -26.034 1.00 41.88 101 HIS A O 1
ATOM 803 N N . SER A 1 102 ? 14.257 -25.107 -24.535 1.00 44.69 102 SER A N 1
ATOM 804 C CA . SER A 1 102 ? 14.414 -24.017 -25.511 1.00 44.69 102 SER A CA 1
ATOM 805 C C . SER A 1 102 ? 15.820 -23.933 -26.125 1.00 44.69 102 SER A C 1
ATOM 807 O O . SER A 1 102 ? 15.997 -23.270 -27.144 1.00 44.69 102 SER A O 1
ATOM 809 N N . ARG A 1 103 ? 16.815 -24.629 -25.547 1.00 42.38 103 ARG A N 1
ATOM 810 C CA . ARG A 1 103 ? 18.197 -24.714 -26.058 1.00 42.38 103 ARG A CA 1
ATOM 811 C C . ARG A 1 103 ? 18.536 -26.073 -26.686 1.00 42.38 103 ARG A C 1
ATOM 813 O O . ARG A 1 103 ? 19.477 -26.151 -27.472 1.00 42.38 103 ARG A O 1
ATOM 820 N N . GLN A 1 104 ? 17.784 -27.137 -26.392 1.00 37.66 104 GLN A N 1
ATOM 821 C CA . GLN A 1 104 ? 18.023 -28.475 -26.947 1.00 37.66 104 GLN A CA 1
ATOM 822 C C . GLN A 1 104 ? 17.201 -28.757 -28.215 1.00 37.66 104 GLN A C 1
ATOM 824 O O . GLN A 1 104 ? 16.037 -29.141 -28.152 1.00 37.66 104 GLN A O 1
ATOM 829 N N . THR A 1 105 ? 17.856 -28.591 -29.370 1.00 36.28 105 THR A N 1
ATOM 830 C CA . THR A 1 105 ? 17.990 -29.588 -30.463 1.00 36.28 105 THR A CA 1
ATOM 831 C C . THR A 1 105 ? 16.833 -30.566 -30.741 1.00 36.28 105 THR A C 1
ATOM 833 O O . THR A 1 105 ? 17.062 -31.734 -31.043 1.00 36.28 105 THR A O 1
ATOM 836 N N . SER A 1 106 ? 15.589 -30.113 -30.708 1.00 37.41 106 SER A N 1
ATOM 837 C CA . SER A 1 106 ? 14.511 -30.685 -31.524 1.00 37.41 106 SER A CA 1
ATOM 838 C C . SER A 1 106 ? 14.177 -29.617 -32.557 1.00 37.41 106 SER A C 1
ATOM 840 O O . SER A 1 106 ? 14.178 -28.447 -32.170 1.00 37.41 106 SER A O 1
ATOM 842 N N . PRO A 1 107 ? 13.957 -29.937 -33.848 1.00 39.03 107 PRO A N 1
ATOM 843 C CA . PRO A 1 107 ? 13.632 -28.899 -34.815 1.00 39.03 107 PRO A CA 1
ATOM 844 C C . PRO A 1 107 ? 12.397 -28.177 -34.267 1.00 39.03 107 PRO A C 1
ATOM 846 O O . PRO A 1 107 ? 11.373 -28.842 -34.068 1.00 39.03 107 PRO A O 1
ATOM 849 N N . PRO A 1 108 ? 12.482 -26.874 -33.929 1.00 48.69 108 PRO A N 1
ATOM 850 C CA . PRO A 1 108 ? 11.287 -26.163 -33.528 1.00 48.69 108 PRO A CA 1
ATOM 851 C C . PRO A 1 108 ? 10.303 -26.342 -34.682 1.00 48.69 108 PRO A C 1
ATOM 853 O O . PRO A 1 108 ? 10.722 -26.327 -35.846 1.00 48.69 108 PRO A O 1
ATOM 856 N N . LEU A 1 109 ? 9.018 -26.558 -34.378 1.00 52.41 109 LEU A N 1
ATOM 857 C CA . LEU A 1 109 ? 7.955 -26.272 -35.344 1.00 52.41 109 LEU A CA 1
ATOM 858 C C . LEU A 1 109 ? 8.384 -25.007 -36.086 1.00 52.41 109 LEU A C 1
ATOM 860 O O . LEU A 1 109 ? 8.636 -24.005 -35.420 1.00 52.41 109 LEU A O 1
ATOM 864 N N . ALA A 1 110 ? 8.643 -25.124 -37.392 1.00 63.16 110 ALA A N 1
ATOM 865 C CA . ALA A 1 110 ? 9.422 -24.135 -38.125 1.00 63.16 110 ALA A CA 1
ATOM 866 C C . ALA A 1 110 ? 8.801 -22.754 -37.904 1.00 63.16 110 ALA A C 1
ATOM 868 O O . ALA A 1 110 ? 7.735 -22.485 -38.448 1.00 63.16 110 ALA A O 1
ATOM 869 N N . ILE A 1 111 ? 9.429 -21.924 -37.062 1.00 69.44 111 ILE A N 1
ATOM 870 C CA . ILE A 1 111 ? 8.907 -20.603 -36.710 1.00 69.44 111 ILE A CA 1
ATOM 871 C C . ILE A 1 111 ? 8.862 -19.810 -38.011 1.00 69.44 111 ILE A C 1
ATOM 873 O O . ILE A 1 111 ? 9.898 -19.546 -38.627 1.00 69.44 111 ILE A O 1
ATOM 877 N N . THR A 1 112 ? 7.659 -19.481 -38.463 1.00 76.94 112 THR A N 1
ATOM 878 C CA . THR A 1 112 ? 7.445 -18.715 -39.685 1.00 76.94 112 THR A CA 1
ATOM 879 C C . THR A 1 112 ? 7.294 -17.233 -39.360 1.00 76.94 112 THR A C 1
ATOM 881 O O . THR A 1 112 ? 7.171 -16.829 -38.207 1.00 76.94 112 THR A O 1
ATOM 884 N N . GLN A 1 113 ? 7.254 -16.386 -40.389 1.00 75.62 113 GLN A N 1
ATOM 885 C CA . GLN A 1 113 ? 6.974 -14.958 -40.217 1.00 75.62 113 GLN A CA 1
ATOM 886 C C . GLN A 1 113 ? 5.623 -14.686 -39.527 1.00 75.62 113 GLN A C 1
ATOM 888 O O . GLN A 1 113 ? 5.487 -13.663 -38.864 1.00 75.62 113 GLN A O 1
ATOM 893 N N . ALA A 1 114 ? 4.638 -15.582 -39.665 1.00 79.31 114 ALA A N 1
ATOM 894 C CA . ALA A 1 114 ? 3.333 -15.441 -39.017 1.00 79.31 114 ALA A CA 1
ATOM 895 C C . ALA A 1 114 ? 3.395 -15.663 -37.495 1.00 79.31 114 ALA A C 1
ATOM 897 O O . ALA A 1 114 ? 2.532 -15.178 -36.767 1.00 79.31 114 ALA A O 1
ATOM 898 N N . ASP A 1 115 ? 4.438 -16.345 -37.020 1.00 81.50 115 ASP A N 1
ATOM 899 C CA . ASP A 1 115 ? 4.649 -16.675 -35.611 1.00 81.50 115 ASP A CA 1
ATOM 900 C C . ASP A 1 115 ? 5.483 -15.606 -34.883 1.00 81.50 115 ASP A C 1
ATOM 902 O O . ASP A 1 115 ? 5.809 -15.766 -33.708 1.00 81.50 115 ASP A O 1
ATOM 906 N N . ILE A 1 116 ? 5.842 -14.514 -35.570 1.00 86.44 116 ILE A N 1
ATOM 907 C CA . ILE A 1 116 ? 6.675 -13.430 -35.044 1.00 86.44 116 ILE A CA 1
ATOM 908 C C . ILE A 1 116 ? 5.853 -12.145 -34.939 1.00 86.44 116 ILE A C 1
ATOM 910 O O . ILE A 1 116 ? 5.376 -11.589 -35.929 1.00 86.44 116 ILE A O 1
ATOM 914 N N . GLY A 1 117 ? 5.741 -11.641 -33.716 1.00 88.25 117 GLY A N 1
ATOM 915 C CA . GLY A 1 117 ? 5.175 -10.343 -33.390 1.00 88.25 117 GLY A CA 1
ATOM 916 C C . GLY A 1 117 ? 6.244 -9.259 -33.342 1.00 88.25 117 GLY A C 1
ATOM 917 O O . GLY A 1 117 ? 7.422 -9.521 -33.090 1.00 88.25 117 GLY A O 1
ATOM 918 N N . VAL A 1 118 ? 5.810 -8.018 -33.563 1.00 90.56 118 VAL A N 1
ATOM 919 C CA . VAL A 1 118 ? 6.629 -6.826 -33.342 1.00 90.56 118 VAL A CA 1
ATOM 920 C C . VAL A 1 118 ? 5.858 -5.820 -32.513 1.00 90.56 118 VAL A C 1
ATOM 922 O O . VAL A 1 118 ? 4.795 -5.342 -32.911 1.00 90.56 118 VAL A O 1
ATOM 925 N N . TRP A 1 119 ? 6.419 -5.473 -31.365 1.00 91.81 119 TRP A N 1
ATOM 926 C CA . TRP A 1 119 ? 5.993 -4.316 -30.599 1.00 91.81 119 TRP A CA 1
ATOM 927 C C . TRP A 1 119 ? 6.891 -3.144 -30.965 1.00 91.81 119 TRP A C 1
ATOM 929 O O . TRP A 1 119 ? 8.090 -3.321 -31.188 1.00 91.81 119 TRP A O 1
ATOM 939 N N . ARG A 1 120 ? 6.321 -1.942 -31.048 1.00 91.56 120 ARG A N 1
ATOM 940 C CA . ARG A 1 120 ? 7.085 -0.742 -31.381 1.00 91.56 120 ARG A CA 1
ATOM 941 C C . ARG A 1 120 ? 7.009 0.266 -30.253 1.00 91.56 120 ARG A C 1
ATOM 943 O O . ARG A 1 120 ? 5.933 0.494 -29.716 1.00 91.56 120 ARG A O 1
ATOM 950 N N . GLY A 1 121 ? 8.144 0.878 -29.951 1.00 90.81 121 GLY A N 1
ATOM 951 C CA . GLY A 1 121 ? 8.285 1.970 -28.994 1.00 90.81 121 GLY A CA 1
ATOM 952 C C . GLY A 1 121 ? 9.122 3.098 -29.584 1.00 90.81 121 GLY A C 1
ATOM 953 O O . GLY A 1 121 ? 9.704 2.956 -30.660 1.00 90.81 121 GLY A O 1
ATOM 954 N N . VAL A 1 122 ? 9.192 4.231 -28.894 1.00 92.38 122 VAL A N 1
ATOM 955 C CA . VAL A 1 122 ? 10.005 5.376 -29.320 1.00 92.38 122 VAL A CA 1
ATOM 956 C C . VAL A 1 122 ? 10.727 5.976 -28.118 1.00 92.38 122 VAL A C 1
ATOM 958 O O . VAL A 1 122 ? 10.226 5.923 -26.997 1.00 92.38 122 VAL A O 1
ATOM 961 N N . THR A 1 123 ? 11.909 6.546 -28.328 1.00 91.56 123 THR A N 1
ATOM 962 C CA . THR A 1 123 ? 12.617 7.289 -27.280 1.00 91.56 123 THR A CA 1
ATOM 963 C C . THR A 1 123 ? 11.925 8.612 -26.931 1.00 91.56 123 THR A C 1
ATOM 965 O O . THR A 1 123 ? 11.139 9.157 -27.716 1.00 91.56 123 THR A O 1
ATOM 968 N N . LYS A 1 124 ? 12.226 9.167 -25.750 1.00 88.31 124 LYS A N 1
ATOM 969 C CA . LYS A 1 124 ? 11.717 10.476 -25.285 1.00 88.31 124 LYS A CA 1
ATOM 970 C C . LYS A 1 124 ? 12.018 11.614 -26.261 1.00 88.31 124 LYS A C 1
ATOM 972 O O . LYS A 1 124 ? 11.173 12.474 -26.490 1.00 88.31 124 LYS A O 1
ATOM 977 N N . ASP A 1 125 ? 13.197 11.588 -26.878 1.00 87.38 125 ASP A N 1
ATOM 978 C CA . ASP A 1 125 ? 13.628 12.567 -27.884 1.00 87.38 125 ASP A CA 1
ATOM 979 C C . ASP A 1 125 ? 13.008 12.344 -29.279 1.00 87.38 125 ASP A C 1
ATOM 981 O O . ASP A 1 125 ? 13.248 13.134 -30.192 1.00 87.38 125 ASP A O 1
ATOM 985 N N . ARG A 1 126 ? 12.218 11.273 -29.447 1.00 88.12 126 ARG A N 1
ATOM 986 C CA . ARG A 1 126 ? 11.546 10.863 -30.689 1.00 88.12 126 ARG A CA 1
ATOM 987 C C . ARG A 1 126 ? 12.475 10.523 -31.859 1.00 88.12 126 ARG A C 1
ATOM 989 O O . ARG A 1 126 ? 11.995 10.335 -32.974 1.00 88.12 126 ARG A O 1
ATOM 996 N N . THR A 1 127 ? 13.787 10.403 -31.640 1.00 87.44 127 THR A N 1
ATOM 997 C CA . THR A 1 127 ? 14.754 10.158 -32.728 1.00 87.44 127 THR A CA 1
ATOM 998 C C . THR A 1 127 ? 14.968 8.676 -33.030 1.00 87.44 127 THR A C 1
ATOM 1000 O O . THR A 1 127 ? 15.373 8.319 -34.142 1.00 87.44 127 THR A O 1
ATOM 1003 N N . THR A 1 128 ? 14.682 7.802 -32.066 1.00 90.00 128 THR A N 1
ATOM 1004 C CA . THR A 1 128 ? 14.944 6.366 -32.162 1.00 90.00 128 THR A CA 1
ATOM 1005 C C . THR A 1 128 ? 13.643 5.578 -32.102 1.00 90.00 128 THR A C 1
ATOM 1007 O O . THR A 1 128 ? 12.887 5.701 -31.139 1.00 90.00 128 THR A O 1
ATOM 1010 N N . LEU A 1 129 ? 13.397 4.759 -33.127 1.00 91.94 129 LEU A N 1
ATOM 1011 C CA . LEU A 1 129 ? 12.313 3.779 -33.144 1.00 91.94 129 LEU A CA 1
ATOM 1012 C C . LEU A 1 129 ? 12.839 2.444 -32.611 1.00 91.94 129 LEU A C 1
ATOM 1014 O O . LEU A 1 129 ? 13.882 1.965 -33.053 1.00 91.94 129 LEU A O 1
ATOM 1018 N N . ILE A 1 130 ? 12.108 1.837 -31.686 1.00 93.75 130 ILE A N 1
ATOM 1019 C CA . ILE A 1 130 ? 12.427 0.527 -31.129 1.00 93.75 130 ILE A CA 1
ATOM 1020 C C . ILE A 1 130 ? 11.470 -0.489 -31.745 1.00 93.75 130 ILE A C 1
ATOM 1022 O O . ILE A 1 130 ? 10.259 -0.306 -31.653 1.00 93.75 130 ILE A O 1
ATOM 1026 N N . ASN A 1 131 ? 11.999 -1.558 -32.335 1.00 93.38 131 ASN A N 1
ATOM 1027 C CA . ASN A 1 131 ? 11.239 -2.745 -32.718 1.00 93.38 131 ASN A CA 1
ATOM 1028 C C . ASN A 1 131 ? 11.617 -3.884 -31.767 1.00 93.38 131 ASN A C 1
ATOM 1030 O O . ASN A 1 131 ? 12.747 -4.359 -31.809 1.00 93.38 131 ASN A O 1
ATOM 1034 N N . ALA A 1 132 ? 10.691 -4.339 -30.933 1.00 92.25 132 ALA A N 1
ATOM 1035 C CA . ALA A 1 132 ? 10.893 -5.509 -30.091 1.00 92.25 132 ALA A CA 1
ATOM 1036 C C . ALA A 1 132 ? 10.206 -6.725 -30.728 1.00 92.25 132 ALA A C 1
ATOM 1038 O O . ALA A 1 132 ? 8.983 -6.738 -30.889 1.00 92.25 132 ALA A O 1
ATOM 1039 N N . TRP A 1 133 ? 11.000 -7.716 -31.125 1.00 91.75 133 TRP A N 1
ATOM 1040 C CA . TRP A 1 133 ? 10.570 -8.909 -31.854 1.00 91.75 133 TRP A CA 1
ATOM 1041 C C . TRP A 1 133 ? 10.395 -10.084 -30.897 1.00 91.75 133 TRP A C 1
ATOM 1043 O O . TRP A 1 133 ? 11.325 -10.424 -30.167 1.00 91.75 133 TRP A O 1
ATOM 1053 N N . TYR A 1 134 ? 9.223 -10.718 -30.913 1.00 88.88 134 TYR A N 1
ATOM 1054 C CA . TYR A 1 134 ? 8.864 -11.781 -29.969 1.00 88.88 134 TYR A CA 1
ATOM 1055 C C . TYR A 1 134 ? 7.986 -12.859 -30.627 1.00 88.88 134 TYR A C 1
ATOM 1057 O O . TYR A 1 134 ? 7.291 -12.567 -31.600 1.00 88.88 134 TYR A O 1
ATOM 1065 N N . PRO A 1 135 ? 7.995 -14.110 -30.136 1.00 86.75 135 PRO A N 1
ATOM 1066 C CA . PRO A 1 135 ? 7.150 -15.167 -30.690 1.00 86.75 135 PRO A CA 1
ATOM 1067 C C . PRO A 1 135 ? 5.685 -15.013 -30.253 1.00 86.75 135 PRO A C 1
ATOM 1069 O O . PRO A 1 135 ? 5.414 -14.738 -29.085 1.00 86.75 135 PRO A O 1
ATOM 1072 N N . ILE A 1 136 ? 4.733 -15.250 -31.157 1.00 83.12 136 ILE A N 1
ATOM 1073 C CA . ILE A 1 136 ? 3.290 -15.247 -30.875 1.00 83.12 136 ILE A CA 1
ATOM 1074 C C . ILE A 1 136 ? 2.845 -16.676 -30.535 1.00 83.12 136 ILE A C 1
ATOM 1076 O O . ILE A 1 136 ? 2.979 -17.590 -31.344 1.00 83.12 136 ILE A O 1
ATOM 1080 N N . LYS A 1 137 ? 2.267 -16.892 -29.348 1.00 68.19 137 LYS A N 1
ATOM 1081 C CA . LYS A 1 137 ? 1.636 -18.176 -28.994 1.00 68.19 137 LYS A CA 1
ATOM 1082 C C . LYS A 1 137 ? 0.201 -18.221 -29.545 1.00 68.19 137 LYS A C 1
ATOM 1084 O O . LYS A 1 137 ? -0.701 -17.637 -28.958 1.00 68.19 137 LYS A O 1
ATOM 1089 N N . SER A 1 138 ? -0.025 -18.921 -30.662 1.00 52.03 138 SER A N 1
ATOM 1090 C CA . SER A 1 138 ? -1.344 -19.010 -31.327 1.00 52.03 138 SER A CA 1
ATOM 1091 C C . SER A 1 138 ? -2.330 -20.032 -30.718 1.00 52.03 138 SER A C 1
ATOM 1093 O O . SER A 1 138 ? -3.437 -20.172 -31.235 1.00 52.03 138 SER A O 1
ATOM 1095 N N . SER A 1 139 ? -1.985 -20.780 -29.665 1.00 45.41 139 SER A N 1
ATOM 1096 C CA . SER A 1 139 ? -2.762 -21.980 -29.299 1.00 45.41 139 SER A CA 1
ATOM 1097 C C . SER A 1 139 ? -3.792 -21.836 -28.171 1.00 45.41 139 SER A C 1
ATOM 1099 O O . SER A 1 139 ? -4.751 -22.600 -28.188 1.00 45.41 139 SER A O 1
ATOM 1101 N N . HIS A 1 140 ? -3.700 -20.875 -27.240 1.00 41.25 140 HIS A N 1
ATOM 1102 C CA . HIS A 1 140 ? -4.684 -20.767 -26.145 1.00 41.25 140 HIS A CA 1
ATOM 1103 C C . HIS A 1 140 ? -4.936 -19.320 -25.678 1.00 41.25 140 HIS A C 1
ATOM 1105 O O . HIS A 1 140 ? -4.250 -18.810 -24.803 1.00 41.25 140 HIS A O 1
ATOM 1111 N N . GLY A 1 141 ? -5.969 -18.682 -26.238 1.00 41.78 141 GLY A N 1
ATOM 1112 C CA . GLY A 1 141 ? -6.882 -17.758 -25.537 1.00 41.78 141 GLY A CA 1
ATOM 1113 C C . GLY A 1 141 ? -6.407 -16.370 -25.080 1.00 41.78 141 GLY A C 1
ATOM 1114 O O . GLY A 1 141 ? -7.245 -15.479 -24.974 1.00 41.78 141 GLY A O 1
ATOM 1115 N N . THR A 1 142 ? -5.119 -16.131 -24.851 1.00 50.47 142 THR A N 1
ATOM 1116 C CA . THR A 1 142 ? -4.596 -14.821 -24.426 1.00 50.47 142 THR A CA 1
ATOM 1117 C C . THR A 1 142 ? -3.395 -14.450 -25.283 1.00 50.47 142 THR A C 1
ATOM 1119 O O . THR A 1 142 ? -2.417 -15.195 -25.342 1.00 50.47 142 THR A O 1
ATOM 1122 N N . GLY A 1 143 ? -3.485 -13.320 -25.989 1.00 62.19 143 GLY A N 1
ATOM 1123 C CA . GLY A 1 143 ? -2.407 -12.833 -26.848 1.00 62.19 143 GLY A CA 1
ATOM 1124 C C . GLY A 1 143 ? -1.097 -12.683 -26.074 1.00 62.19 143 GLY A C 1
ATOM 1125 O O . GLY A 1 143 ? -1.095 -12.352 -24.892 1.00 62.19 143 GLY A O 1
ATOM 1126 N N . THR A 1 144 ? 0.026 -12.951 -26.737 1.00 74.69 144 THR A N 1
ATOM 1127 C CA . THR A 1 144 ? 1.350 -12.757 -26.142 1.00 74.69 144 THR A CA 1
ATOM 1128 C C . THR A 1 144 ? 1.579 -11.273 -25.858 1.00 74.69 144 THR A C 1
ATOM 1130 O O . THR A 1 144 ? 1.671 -10.474 -26.791 1.00 74.69 144 THR A O 1
ATOM 1133 N N . GLU A 1 145 ? 1.656 -10.908 -24.577 1.00 82.81 145 GLU A N 1
ATOM 1134 C CA . GLU A 1 145 ? 1.945 -9.542 -24.141 1.00 82.81 145 GLU A CA 1
ATOM 1135 C C . GLU A 1 145 ? 3.445 -9.319 -23.967 1.00 82.81 145 GLU A C 1
ATOM 1137 O O . GLU A 1 145 ? 4.169 -10.174 -23.448 1.00 82.81 145 GLU A O 1
ATOM 1142 N N . ILE A 1 146 ? 3.910 -8.139 -24.372 1.00 85.62 146 ILE A N 1
ATOM 1143 C CA . ILE A 1 146 ? 5.309 -7.763 -24.224 1.00 85.62 146 ILE A CA 1
ATOM 1144 C C . ILE A 1 146 ? 5.589 -7.205 -22.825 1.00 85.62 146 ILE A C 1
ATOM 1146 O O . ILE A 1 146 ? 4.804 -6.423 -22.285 1.00 85.62 146 ILE A O 1
ATOM 1150 N N . ASN A 1 147 ? 6.733 -7.573 -22.255 1.00 86.75 147 ASN A N 1
ATOM 1151 C CA . ASN A 1 147 ? 7.277 -6.936 -21.070 1.00 86.75 147 ASN A CA 1
ATOM 1152 C C . ASN A 1 147 ? 8.017 -5.653 -21.486 1.00 86.75 147 ASN A C 1
ATOM 1154 O O . ASN A 1 147 ? 9.179 -5.674 -21.892 1.00 86.75 147 ASN A O 1
ATOM 1158 N N . THR A 1 148 ? 7.340 -4.508 -21.386 1.00 85.38 148 THR A N 1
ATOM 1159 C CA . THR A 1 148 ? 7.937 -3.205 -21.713 1.00 85.38 148 THR A CA 1
ATOM 1160 C C . THR A 1 148 ? 9.072 -2.803 -20.769 1.00 85.38 148 THR A C 1
ATOM 1162 O O . THR A 1 148 ? 9.901 -1.981 -21.158 1.00 85.38 148 THR A O 1
ATOM 1165 N N . HIS A 1 149 ? 9.136 -3.367 -19.556 1.00 83.69 149 HIS A N 1
ATOM 1166 C CA . HIS A 1 149 ? 10.210 -3.094 -18.595 1.00 83.69 149 HIS A CA 1
ATOM 1167 C C . HIS A 1 149 ? 11.521 -3.728 -19.057 1.00 83.69 149 HIS A C 1
ATOM 1169 O O . HIS A 1 149 ? 12.529 -3.030 -19.094 1.00 83.69 149 HIS A O 1
ATOM 1175 N N . ALA A 1 150 ? 11.477 -4.967 -19.560 1.00 85.00 150 ALA A N 1
ATOM 1176 C CA . ALA A 1 150 ? 12.639 -5.628 -20.161 1.00 85.00 150 ALA A CA 1
ATOM 1177 C C . ALA A 1 150 ? 13.234 -4.813 -21.328 1.00 85.00 150 ALA A C 1
ATOM 1179 O O . ALA A 1 150 ? 14.447 -4.698 -21.475 1.00 85.00 150 ALA A O 1
ATOM 1180 N N . VAL A 1 151 ? 12.388 -4.171 -22.145 1.00 87.75 151 VAL A N 1
ATOM 1181 C CA . VAL A 1 151 ? 12.862 -3.288 -23.230 1.00 87.75 151 VAL A CA 1
ATOM 1182 C C . VAL A 1 151 ? 13.440 -1.977 -22.680 1.00 87.75 151 VAL A C 1
ATOM 1184 O O . VAL A 1 151 ? 14.448 -1.485 -23.189 1.00 87.75 151 VAL A O 1
ATOM 1187 N N . LYS A 1 152 ? 12.818 -1.399 -21.645 1.00 86.25 152 LYS A N 1
ATOM 1188 C CA . LYS A 1 152 ? 13.268 -0.153 -21.004 1.00 86.25 152 LYS A CA 1
ATOM 1189 C C . LYS A 1 152 ? 14.600 -0.318 -20.270 1.00 86.25 152 LYS A C 1
ATOM 1191 O O . LYS A 1 152 ? 15.388 0.620 -20.247 1.00 86.25 152 LYS A O 1
ATOM 1196 N N . GLU A 1 153 ? 14.869 -1.490 -19.707 1.00 84.12 153 GLU A N 1
ATOM 1197 C CA . GLU A 1 153 ? 16.151 -1.812 -19.073 1.00 84.12 153 GLU A CA 1
ATOM 1198 C C . GLU A 1 153 ? 17.308 -1.764 -20.085 1.00 84.12 153 GLU A C 1
ATOM 1200 O O . GLU A 1 153 ? 18.372 -1.212 -19.809 1.00 84.12 153 GLU A O 1
ATOM 1205 N N . LEU A 1 154 ? 17.068 -2.249 -21.307 1.00 87.12 154 LEU A N 1
ATOM 1206 C CA . LEU A 1 154 ? 18.032 -2.175 -22.408 1.00 87.12 154 LEU A CA 1
ATOM 1207 C C . LEU A 1 154 ? 18.140 -0.762 -22.997 1.00 87.12 154 LEU A C 1
ATOM 1209 O O . LEU A 1 154 ? 19.199 -0.364 -23.483 1.00 87.12 154 LEU A O 1
ATOM 1213 N N . ILE A 1 155 ? 17.035 -0.010 -22.989 1.00 89.00 155 ILE A N 1
ATOM 1214 C CA . ILE A 1 155 ? 16.916 1.316 -23.602 1.00 89.00 155 ILE A CA 1
ATOM 1215 C C . ILE A 1 155 ? 16.286 2.280 -22.589 1.00 89.00 155 ILE A C 1
ATOM 1217 O O . ILE A 1 155 ? 15.085 2.547 -22.624 1.00 89.00 155 ILE A O 1
ATOM 1221 N N . ALA A 1 156 ? 17.116 2.855 -21.715 1.00 85.44 156 ALA A N 1
ATOM 1222 C CA . ALA A 1 156 ? 16.672 3.741 -20.629 1.00 85.44 156 ALA A CA 1
ATOM 1223 C C . ALA A 1 156 ? 15.851 4.963 -21.105 1.00 85.44 156 ALA A C 1
ATOM 1225 O O . ALA A 1 156 ? 14.979 5.460 -20.390 1.00 85.44 156 ALA A O 1
ATOM 1226 N N . GLU A 1 157 ? 16.096 5.427 -22.336 1.00 86.44 157 GLU A N 1
ATOM 1227 C CA . GLU A 1 157 ? 15.398 6.560 -22.961 1.00 86.44 157 GLU A CA 1
ATOM 1228 C C . GLU A 1 157 ? 14.040 6.200 -23.583 1.00 86.44 157 GLU A C 1
ATOM 1230 O O . GLU A 1 157 ? 13.392 7.067 -24.175 1.00 86.44 157 GLU A O 1
ATOM 1235 N N . LEU A 1 158 ? 13.601 4.940 -23.489 1.00 87.44 158 LEU A N 1
ATOM 1236 C CA . LEU A 1 158 ? 12.306 4.492 -23.994 1.00 87.44 158 LEU A CA 1
ATOM 1237 C C . LEU A 1 158 ? 11.158 5.257 -23.318 1.00 87.44 158 LEU A C 1
ATOM 1239 O O . LEU A 1 158 ? 11.065 5.328 -22.090 1.00 87.44 158 LEU A O 1
ATOM 1243 N N . ASP A 1 159 ? 10.248 5.788 -24.131 1.00 83.62 159 ASP A N 1
ATOM 1244 C CA . ASP A 1 159 ? 9.021 6.425 -23.672 1.00 83.62 159 ASP A CA 1
ATOM 1245 C C . ASP A 1 159 ? 7.821 5.510 -23.924 1.00 83.62 159 ASP A C 1
ATOM 1247 O O . ASP A 1 159 ? 7.315 5.388 -25.041 1.00 83.62 159 ASP A O 1
ATOM 1251 N N . THR A 1 160 ? 7.353 4.869 -22.856 1.00 82.38 160 THR A N 1
ATOM 1252 C CA . THR A 1 160 ? 6.198 3.967 -22.882 1.00 82.38 160 THR A CA 1
ATOM 1253 C C . THR A 1 160 ? 4.855 4.703 -22.886 1.00 82.38 160 THR A C 1
ATOM 1255 O O . THR A 1 160 ? 3.819 4.059 -23.018 1.00 82.38 160 THR A O 1
ATOM 1258 N N . SER A 1 161 ? 4.836 6.039 -22.763 1.00 80.00 161 SER A N 1
ATOM 1259 C CA . SER A 1 161 ? 3.596 6.833 -22.733 1.00 80.00 161 SER A CA 1
ATOM 1260 C C . SER A 1 161 ? 3.030 7.164 -24.121 1.00 80.00 161 SER A C 1
ATOM 1262 O O . SER A 1 161 ? 1.947 7.743 -24.233 1.00 80.00 161 SER A O 1
ATOM 1264 N N . VAL A 1 162 ? 3.747 6.809 -25.190 1.00 82.38 162 VAL A N 1
ATOM 1265 C CA . VAL A 1 162 ? 3.373 7.144 -26.566 1.00 82.38 162 VAL A CA 1
ATOM 1266 C C . VAL A 1 162 ? 2.461 6.084 -27.167 1.00 82.38 162 VAL A C 1
ATOM 1268 O O . VAL A 1 162 ? 2.871 4.944 -27.358 1.00 82.38 162 VAL A O 1
ATOM 1271 N N . ASN A 1 163 ? 1.252 6.493 -27.555 1.00 79.44 163 ASN A N 1
ATOM 1272 C CA . ASN A 1 163 ? 0.271 5.598 -28.177 1.00 79.44 163 ASN A CA 1
ATOM 1273 C C . ASN A 1 163 ? 0.619 5.229 -29.632 1.00 79.44 163 ASN A C 1
ATOM 1275 O O . ASN A 1 163 ? 0.396 4.092 -30.035 1.00 79.44 163 ASN A O 1
ATOM 1279 N N . ASP A 1 164 ? 1.162 6.172 -30.415 1.00 85.31 164 ASP A N 1
ATOM 1280 C CA . ASP A 1 164 ? 1.619 5.927 -31.793 1.00 85.31 164 ASP A CA 1
ATOM 1281 C C . ASP A 1 164 ? 3.108 6.292 -31.954 1.00 85.31 164 ASP A C 1
ATOM 1283 O O . ASP A 1 164 ? 3.464 7.418 -32.339 1.00 85.31 164 ASP A O 1
ATOM 1287 N N . PRO A 1 165 ? 4.010 5.353 -31.616 1.00 86.12 165 PRO A N 1
ATOM 1288 C CA . PRO A 1 165 ? 5.448 5.579 -31.691 1.00 86.12 165 PRO A CA 1
ATOM 1289 C C . PRO A 1 165 ? 5.936 5.715 -33.135 1.00 86.12 165 PRO A C 1
ATOM 1291 O O . PRO A 1 165 ? 6.894 6.444 -33.389 1.00 86.12 165 PRO A O 1
ATOM 1294 N N . VAL A 1 166 ? 5.266 5.065 -34.094 1.00 86.06 166 VAL A N 1
ATOM 1295 C CA . VAL A 1 166 ? 5.649 5.110 -35.509 1.00 86.06 166 VAL A CA 1
ATOM 1296 C C . VAL A 1 166 ? 5.369 6.489 -36.093 1.00 86.06 166 VAL A C 1
ATOM 1298 O O . VAL A 1 166 ? 6.232 7.036 -36.779 1.00 86.06 166 VAL A O 1
ATOM 1301 N N . HIS A 1 167 ? 4.191 7.056 -35.831 1.00 86.12 167 HIS A N 1
ATOM 1302 C CA . HIS A 1 167 ? 3.856 8.405 -36.281 1.00 86.12 167 HIS A CA 1
ATOM 1303 C C . HIS A 1 167 ? 4.752 9.456 -35.618 1.00 86.12 167 HIS A C 1
ATOM 1305 O O . HIS A 1 167 ? 5.368 10.254 -36.320 1.00 86.12 167 HIS A O 1
ATOM 1311 N N . SER A 1 168 ? 4.932 9.375 -34.295 1.00 83.81 168 SER A N 1
ATOM 1312 C CA . SER A 1 168 ? 5.761 10.327 -33.535 1.00 83.81 168 SER A CA 1
ATOM 1313 C C . SER A 1 168 ? 7.222 10.353 -34.006 1.00 83.81 168 SER A C 1
ATOM 1315 O O . SER A 1 168 ? 7.848 11.413 -34.109 1.00 83.81 168 SER A O 1
ATOM 1317 N N . TRP A 1 169 ? 7.776 9.177 -34.314 1.00 86.88 169 TRP A N 1
ATOM 1318 C CA . TRP A 1 169 ? 9.119 9.052 -34.875 1.00 86.88 169 TRP A CA 1
ATOM 1319 C C . TRP A 1 169 ? 9.197 9.600 -36.308 1.00 86.88 169 TRP A C 1
ATOM 1321 O O . TRP A 1 169 ? 10.136 10.327 -36.640 1.00 86.88 169 TRP A O 1
ATOM 1331 N N . LYS A 1 170 ? 8.193 9.317 -37.151 1.00 81.12 170 LYS A N 1
ATOM 1332 C CA . LYS A 1 170 ? 8.121 9.837 -38.528 1.00 81.12 170 LYS A CA 1
ATOM 1333 C C . LYS A 1 170 ? 8.049 11.356 -38.577 1.00 81.12 170 LYS A C 1
ATOM 1335 O O . LYS A 1 170 ? 8.764 11.950 -39.377 1.00 81.12 170 LYS A O 1
ATOM 1340 N N . ASP A 1 171 ? 7.246 11.980 -37.723 1.00 79.38 171 ASP A N 1
ATOM 1341 C CA . ASP A 1 171 ? 7.105 13.439 -37.690 1.00 79.38 171 ASP A CA 1
ATOM 1342 C C . ASP A 1 171 ? 8.443 14.107 -37.363 1.00 79.38 171 ASP A C 1
ATOM 1344 O O . ASP A 1 171 ? 8.846 15.073 -38.010 1.00 79.38 171 ASP A O 1
ATOM 1348 N N . THR A 1 172 ? 9.196 13.524 -36.428 1.00 76.69 172 THR A N 1
ATOM 1349 C CA . THR A 1 172 ? 10.543 13.990 -36.066 1.00 76.69 172 THR A CA 1
ATOM 1350 C C . THR A 1 172 ? 11.554 13.741 -37.188 1.00 76.69 172 THR A C 1
ATOM 1352 O O . THR A 1 172 ? 12.412 14.583 -37.461 1.00 76.69 172 THR A O 1
ATOM 1355 N N . ALA A 1 173 ? 11.445 12.606 -37.882 1.00 72.56 173 ALA A N 1
ATOM 1356 C CA . ALA A 1 173 ? 12.260 12.309 -39.054 1.00 72.56 173 ALA A CA 1
ATOM 1357 C C . ALA A 1 173 ? 11.955 13.253 -40.238 1.00 72.56 173 ALA A C 1
ATOM 1359 O O . ALA A 1 173 ? 12.871 13.594 -40.985 1.00 72.56 173 ALA A O 1
ATOM 1360 N N . ALA A 1 174 ? 10.707 13.716 -40.382 1.00 68.44 174 ALA A N 1
ATOM 1361 C CA . ALA A 1 174 ? 10.250 14.603 -41.454 1.00 68.44 174 ALA A CA 1
ATOM 1362 C C . ALA A 1 174 ? 10.509 16.098 -41.179 1.00 68.44 174 ALA A C 1
ATOM 1364 O O . ALA A 1 174 ? 10.945 16.816 -42.082 1.00 68.44 174 ALA A O 1
ATOM 1365 N N . ALA A 1 175 ? 10.325 16.565 -39.935 1.00 62.94 175 ALA A N 1
ATOM 1366 C CA . ALA A 1 175 ? 10.598 17.945 -39.490 1.00 62.94 175 ALA A CA 1
ATOM 1367 C C . ALA A 1 175 ? 12.082 18.348 -39.617 1.00 62.94 175 ALA A C 1
ATOM 1369 O O . ALA A 1 175 ? 12.462 19.514 -39.546 1.00 62.94 175 ALA A O 1
ATOM 1370 N N . ARG A 1 176 ? 12.939 17.361 -39.863 1.00 58.94 176 ARG A N 1
ATOM 1371 C CA . ARG A 1 176 ? 14.381 17.465 -40.038 1.00 58.94 176 ARG A CA 1
ATOM 1372 C C . ARG A 1 176 ? 14.843 18.286 -41.248 1.00 58.94 176 ARG A C 1
ATOM 1374 O O . ARG A 1 176 ? 16.038 18.556 -41.355 1.00 58.94 176 ARG A O 1
ATOM 1381 N N . LYS A 1 177 ? 13.938 18.706 -42.142 1.00 54.12 177 LYS A N 1
ATOM 1382 C CA . LYS A 1 177 ? 14.282 19.685 -43.187 1.00 54.12 177 LYS A CA 1
ATOM 1383 C C . LYS A 1 177 ? 14.757 21.031 -42.606 1.00 54.12 177 LYS A C 1
ATOM 1385 O O . LYS A 1 177 ? 15.402 21.778 -43.331 1.00 54.12 177 LYS A O 1
ATOM 1390 N N . GLU A 1 178 ? 14.546 21.299 -41.311 1.00 47.22 178 GLU A N 1
ATOM 1391 C CA . GLU A 1 178 ? 14.970 22.537 -40.642 1.00 47.22 178 GLU A CA 1
ATOM 1392 C C . GLU A 1 178 ? 15.700 22.265 -39.295 1.00 47.22 178 GLU A C 1
ATOM 1394 O O . GLU A 1 178 ? 15.105 22.213 -38.224 1.00 47.22 178 GLU A O 1
ATOM 1399 N N . GLY A 1 179 ? 17.033 22.103 -39.319 1.00 49.38 179 GLY A N 1
ATOM 1400 C CA . GLY A 1 179 ? 17.898 22.621 -38.237 1.00 49.38 179 GLY A CA 1
ATOM 1401 C C . GLY A 1 179 ? 18.315 21.762 -37.018 1.00 49.38 179 GLY A C 1
ATOM 1402 O O . GLY A 1 179 ? 18.949 22.326 -36.127 1.00 49.38 179 GLY A O 1
ATOM 1403 N N . LYS A 1 180 ? 18.061 20.442 -36.920 1.00 51.97 180 LYS A N 1
ATOM 1404 C CA . LYS A 1 180 ? 18.566 19.595 -35.794 1.00 51.97 180 LYS A CA 1
ATOM 1405 C C . LYS A 1 180 ? 19.496 18.439 -36.224 1.00 51.97 180 LYS A C 1
ATOM 1407 O O . LYS A 1 180 ? 19.211 17.694 -37.159 1.00 51.97 180 LYS A O 1
ATOM 1412 N N . ASN A 1 181 ? 20.600 18.247 -35.489 1.00 55.12 181 ASN A N 1
ATOM 1413 C CA . ASN A 1 181 ? 21.765 17.422 -35.874 1.00 55.12 181 ASN A CA 1
ATOM 1414 C C . ASN A 1 181 ? 21.676 15.901 -35.533 1.00 55.12 181 ASN A C 1
ATOM 1416 O O . ASN A 1 181 ? 22.584 15.142 -35.855 1.00 55.12 181 ASN A O 1
ATOM 1420 N N . THR A 1 182 ? 20.605 15.402 -34.898 1.00 61.78 182 THR A N 1
ATOM 1421 C CA . THR A 1 182 ? 20.569 14.040 -34.291 1.00 61.78 182 THR A CA 1
ATOM 1422 C C . THR A 1 182 ? 19.917 12.981 -35.192 1.00 61.78 182 THR A C 1
ATOM 1424 O O . THR A 1 182 ? 18.701 13.034 -35.349 1.00 61.78 182 THR A O 1
ATOM 1427 N N . ARG A 1 183 ? 20.668 12.114 -35.899 1.00 71.06 183 ARG A N 1
ATOM 1428 C CA . ARG A 1 183 ? 20.153 11.228 -36.989 1.00 71.06 183 ARG A CA 1
ATOM 1429 C C . ARG A 1 183 ? 19.084 10.221 -36.522 1.00 71.06 183 ARG A C 1
ATOM 1431 O O . ARG A 1 183 ? 19.257 9.676 -35.431 1.00 71.06 183 ARG A O 1
ATOM 1438 N N . PRO A 1 184 ? 18.023 9.949 -37.319 1.00 79.50 184 PRO A N 1
ATOM 1439 C CA . PRO A 1 184 ? 17.022 8.966 -36.940 1.00 79.50 184 PRO A CA 1
ATOM 1440 C C . PRO A 1 184 ? 17.643 7.573 -37.020 1.00 79.50 184 PRO A C 1
ATOM 1442 O O . PRO A 1 184 ? 18.425 7.281 -37.930 1.00 79.50 184 PRO A O 1
ATOM 1445 N N . ARG A 1 185 ? 17.308 6.716 -36.063 1.00 87.31 185 ARG A N 1
ATOM 1446 C CA . ARG A 1 185 ? 17.834 5.350 -36.001 1.00 87.31 185 ARG A CA 1
ATOM 1447 C C . ARG A 1 185 ? 16.751 4.364 -35.591 1.00 87.31 185 ARG A C 1
ATOM 1449 O O . ARG A 1 185 ? 15.736 4.758 -35.016 1.00 87.31 185 ARG A O 1
ATOM 1456 N N . ILE A 1 186 ? 16.989 3.093 -35.883 1.00 90.31 186 ILE A N 1
ATOM 1457 C CA . ILE A 1 186 ? 16.121 1.985 -35.492 1.00 90.31 186 ILE A CA 1
ATOM 1458 C C . ILE A 1 186 ? 16.937 1.009 -34.650 1.00 90.31 186 ILE A C 1
ATOM 1460 O O . ILE A 1 186 ? 18.047 0.638 -35.030 1.00 90.31 186 ILE A O 1
ATOM 1464 N N . ILE A 1 187 ? 16.384 0.589 -33.517 1.00 92.69 187 ILE A N 1
ATOM 1465 C CA . ILE A 1 187 ? 16.960 -0.455 -32.671 1.00 92.69 187 ILE A CA 1
ATOM 1466 C C . ILE A 1 187 ? 16.021 -1.659 -32.701 1.00 92.69 187 ILE A C 1
ATOM 1468 O O . ILE A 1 187 ? 14.851 -1.532 -32.342 1.00 92.69 187 ILE A O 1
ATOM 1472 N N . ASN A 1 188 ? 16.522 -2.817 -33.129 1.00 92.69 188 ASN A N 1
ATOM 1473 C CA . ASN A 1 188 ? 15.794 -4.078 -33.053 1.00 92.69 188 ASN A CA 1
ATOM 1474 C C . ASN A 1 188 ? 16.221 -4.832 -31.794 1.00 92.69 188 ASN A C 1
ATOM 1476 O O . ASN A 1 188 ? 17.384 -5.194 -31.656 1.00 92.69 188 ASN A O 1
ATOM 1480 N N . VAL A 1 189 ? 15.282 -5.084 -30.892 1.00 93.00 189 VAL A N 1
ATOM 1481 C CA . VAL A 1 189 ? 15.484 -5.902 -29.694 1.00 93.00 189 VAL A CA 1
ATOM 1482 C C . VAL A 1 189 ? 14.867 -7.266 -29.963 1.00 93.00 189 VAL A C 1
ATOM 1484 O O . VAL A 1 189 ? 13.708 -7.345 -30.371 1.00 93.00 189 VAL A O 1
ATOM 1487 N N . ILE A 1 190 ? 15.643 -8.332 -29.806 1.00 91.88 190 ILE A N 1
ATOM 1488 C CA . ILE A 1 190 ? 15.273 -9.669 -30.279 1.00 91.88 190 ILE A CA 1
ATOM 1489 C C . ILE A 1 190 ? 15.140 -10.601 -29.083 1.00 91.88 190 ILE A C 1
ATOM 1491 O O . ILE A 1 190 ? 16.079 -10.756 -28.307 1.00 91.88 190 ILE A O 1
ATOM 1495 N N . ASP A 1 191 ? 13.972 -11.224 -28.945 1.00 89.88 191 ASP A N 1
ATOM 1496 C CA . ASP A 1 191 ? 13.750 -12.245 -27.928 1.00 89.88 191 ASP A CA 1
ATOM 1497 C C . ASP A 1 191 ? 14.628 -13.480 -28.181 1.00 89.88 191 ASP A C 1
ATOM 1499 O O . ASP A 1 191 ? 14.779 -13.925 -29.323 1.00 89.88 191 ASP A O 1
ATOM 1503 N N . PHE A 1 192 ? 15.158 -14.075 -27.113 1.00 86.31 192 PHE A N 1
ATOM 1504 C CA . PHE A 1 192 ? 16.066 -15.221 -27.175 1.00 86.31 192 PHE A CA 1
ATOM 1505 C C . PHE A 1 192 ? 15.500 -16.406 -27.972 1.00 86.31 192 PHE A C 1
ATOM 1507 O O . PHE A 1 192 ? 16.246 -17.132 -28.626 1.00 86.31 192 PHE A O 1
ATOM 1514 N N . ARG A 1 193 ? 14.172 -16.594 -27.971 1.00 84.25 193 ARG A N 1
ATOM 1515 C CA . ARG A 1 193 ? 13.503 -17.672 -28.723 1.00 84.25 193 ARG A CA 1
ATOM 1516 C C . ARG A 1 193 ? 13.586 -17.486 -30.234 1.00 84.25 193 ARG A C 1
ATOM 1518 O O . ARG A 1 193 ? 13.363 -18.441 -30.972 1.00 84.25 193 ARG A O 1
ATOM 1525 N N . LEU A 1 194 ? 13.866 -16.269 -30.695 1.00 86.12 194 LEU A N 1
ATOM 1526 C CA . LEU A 1 194 ? 13.971 -15.930 -32.109 1.00 86.12 194 LEU A CA 1
ATOM 1527 C C . LEU A 1 194 ? 15.417 -15.815 -32.590 1.00 86.12 194 LEU A C 1
ATOM 1529 O O . LEU A 1 194 ? 15.613 -15.729 -33.796 1.00 86.12 194 LEU A O 1
ATOM 1533 N N . GLU A 1 195 ? 16.422 -15.829 -31.711 1.00 79.12 195 GLU A N 1
ATOM 1534 C CA . GLU A 1 195 ? 17.812 -15.494 -32.057 1.00 79.12 195 GLU A CA 1
ATOM 1535 C C . GLU A 1 195 ? 18.356 -16.298 -33.256 1.00 79.12 195 GLU A C 1
ATOM 1537 O O . GLU A 1 195 ? 18.948 -15.736 -34.179 1.00 79.12 195 GLU A O 1
ATOM 1542 N N . THR A 1 196 ? 18.083 -17.604 -33.301 1.00 79.31 196 THR A N 1
ATOM 1543 C CA . THR A 1 196 ? 18.557 -18.500 -34.371 1.00 79.31 196 THR A CA 1
ATOM 1544 C C . THR A 1 196 ? 17.833 -18.304 -35.706 1.00 79.31 196 THR A C 1
ATOM 1546 O O . THR A 1 196 ? 18.408 -18.559 -36.766 1.00 79.31 196 THR A O 1
ATOM 1549 N N . VAL A 1 197 ? 16.582 -17.837 -35.674 1.00 81.75 197 VAL A N 1
ATOM 1550 C CA . VAL A 1 197 ? 15.708 -17.707 -36.853 1.00 81.75 197 VAL A CA 1
ATOM 1551 C C . VAL A 1 197 ? 15.676 -16.265 -37.373 1.00 81.75 197 VAL A C 1
ATOM 1553 O O . VAL A 1 197 ? 15.521 -16.036 -38.574 1.00 81.75 197 VAL A O 1
ATOM 1556 N N . TYR A 1 198 ? 15.885 -15.278 -36.498 1.00 83.38 198 TYR A N 1
ATOM 1557 C CA . TYR A 1 198 ? 15.793 -13.855 -36.812 1.00 83.38 198 TYR A CA 1
ATOM 1558 C C . TYR A 1 198 ? 16.729 -13.470 -37.956 1.00 83.38 198 TYR A C 1
ATOM 1560 O O . TYR A 1 198 ? 16.283 -12.851 -38.916 1.00 83.38 198 TYR A O 1
ATOM 1568 N N . SER A 1 199 ? 17.987 -13.922 -37.931 1.00 81.19 199 SER A N 1
ATOM 1569 C CA . SER A 1 199 ? 18.960 -13.656 -39.002 1.00 81.19 199 SER A CA 1
ATOM 1570 C C . SER A 1 199 ? 18.502 -14.154 -40.378 1.00 81.19 199 SER A C 1
ATOM 1572 O O . SER A 1 199 ? 18.789 -13.510 -41.382 1.00 81.19 199 SER A O 1
ATOM 1574 N N . GLN A 1 200 ? 17.758 -15.265 -40.436 1.00 82.06 200 GLN A N 1
ATOM 1575 C CA . GLN A 1 200 ? 17.242 -15.838 -41.688 1.00 82.06 200 GLN A CA 1
ATOM 1576 C C . GLN A 1 200 ? 15.997 -15.100 -42.196 1.00 82.06 200 GLN A C 1
ATOM 1578 O O . GLN A 1 200 ? 15.759 -15.025 -43.400 1.00 82.06 200 GLN A O 1
ATOM 1583 N N . LEU A 1 201 ? 15.185 -14.566 -41.280 1.00 81.44 201 LEU A N 1
ATOM 1584 C CA . LEU A 1 201 ? 13.934 -13.879 -41.601 1.00 81.44 201 LEU A CA 1
ATOM 1585 C C . LEU A 1 201 ? 14.078 -12.359 -41.692 1.00 81.44 201 LEU A C 1
ATOM 1587 O O . LEU A 1 201 ? 13.171 -11.711 -42.207 1.00 81.44 201 LEU A O 1
ATOM 1591 N N . LYS A 1 202 ? 15.201 -11.786 -41.246 1.00 82.19 202 LYS A N 1
ATOM 1592 C CA . LYS A 1 202 ? 15.437 -10.339 -41.134 1.00 82.19 202 LYS A CA 1
ATOM 1593 C C . LYS A 1 202 ? 15.078 -9.565 -42.402 1.00 82.19 202 LYS A C 1
ATOM 1595 O O . LYS A 1 202 ? 14.443 -8.521 -42.311 1.00 82.19 202 LYS A O 1
ATOM 1600 N N . GLU A 1 203 ? 15.419 -10.096 -43.576 1.00 78.94 203 GLU A N 1
ATOM 1601 C CA . GLU A 1 203 ? 15.120 -9.464 -44.872 1.00 78.94 203 GLU A CA 1
ATOM 1602 C C . GLU A 1 203 ? 13.624 -9.450 -45.228 1.00 78.94 203 GLU A C 1
ATOM 1604 O O . GLU A 1 203 ? 13.181 -8.628 -46.025 1.00 78.94 203 GLU A O 1
ATOM 1609 N N . ARG A 1 204 ? 12.834 -10.355 -44.643 1.00 80.38 204 ARG A N 1
ATOM 1610 C CA . ARG A 1 204 ? 11.386 -10.488 -44.874 1.00 80.38 204 ARG A CA 1
ATOM 1611 C C . ARG A 1 204 ? 10.549 -9.780 -43.809 1.00 80.38 204 ARG A C 1
ATOM 1613 O O . ARG A 1 204 ? 9.350 -9.576 -44.006 1.00 80.38 204 ARG A O 1
ATOM 1620 N N . LEU A 1 205 ? 11.158 -9.416 -42.679 1.00 83.38 205 LEU A N 1
ATOM 1621 C CA . LEU A 1 205 ? 10.481 -8.744 -41.576 1.00 83.38 205 LEU A CA 1
ATOM 1622 C C . LEU A 1 205 ? 10.273 -7.249 -41.876 1.00 83.38 205 LEU A C 1
ATOM 1624 O O . LEU A 1 205 ? 11.138 -6.598 -42.465 1.00 83.38 205 LEU A O 1
ATOM 1628 N N . PRO A 1 206 ? 9.149 -6.655 -41.434 1.00 82.06 206 PRO A N 1
ATOM 1629 C CA . PRO A 1 206 ? 8.881 -5.230 -41.604 1.00 82.06 206 PRO A CA 1
ATOM 1630 C C . PRO A 1 206 ? 9.688 -4.386 -40.597 1.00 82.06 206 PRO A C 1
ATOM 1632 O O . PRO A 1 206 ? 9.120 -3.773 -39.686 1.00 82.06 206 PRO A O 1
ATOM 1635 N N . LEU A 1 207 ? 11.018 -4.364 -40.763 1.00 80.62 207 LEU A N 1
ATOM 1636 C CA . LEU A 1 207 ? 11.959 -3.598 -39.932 1.00 80.62 207 LEU A CA 1
ATOM 1637 C C . LEU A 1 207 ? 11.672 -2.093 -40.000 1.00 80.62 207 LEU A C 1
ATOM 1639 O O . LEU A 1 207 ? 11.732 -1.388 -38.994 1.00 80.62 207 LEU A O 1
ATOM 1643 N N . ILE A 1 208 ? 11.314 -1.610 -41.191 1.00 77.94 208 ILE A N 1
ATOM 1644 C CA . ILE A 1 208 ? 10.920 -0.225 -41.442 1.00 77.94 208 ILE A CA 1
ATOM 1645 C C . ILE A 1 208 ? 9.412 -0.212 -41.727 1.00 77.94 208 ILE A C 1
ATOM 1647 O O . ILE A 1 208 ? 8.970 -0.877 -42.668 1.00 77.94 208 ILE A O 1
ATOM 1651 N N . PRO A 1 209 ? 8.596 0.539 -40.966 1.00 73.62 209 PRO A N 1
ATOM 1652 C CA . PRO A 1 209 ? 7.172 0.684 -41.256 1.00 73.62 209 PRO A CA 1
ATOM 1653 C C . PRO A 1 209 ? 6.963 1.248 -42.670 1.00 73.62 209 PRO A C 1
ATOM 1655 O O . PRO A 1 209 ? 7.570 2.262 -43.013 1.00 73.62 209 PRO A O 1
ATOM 1658 N N . GLY A 1 210 ? 6.081 0.630 -43.464 1.00 59.28 210 GLY A N 1
ATOM 1659 C CA . GLY A 1 210 ? 5.958 0.774 -44.930 1.00 59.28 210 GLY A CA 1
ATOM 1660 C C . GLY A 1 210 ? 5.704 2.167 -45.538 1.00 59.28 210 GLY A C 1
ATOM 1661 O O . GLY A 1 210 ? 5.488 2.261 -46.737 1.00 59.28 210 GLY A O 1
ATOM 1662 N N . SER A 1 211 ? 5.755 3.251 -44.761 1.00 51.44 211 SER A N 1
ATOM 1663 C CA . SER A 1 211 ? 5.739 4.641 -45.252 1.00 51.44 211 SER A CA 1
ATOM 1664 C C . SER A 1 211 ? 6.927 5.496 -44.779 1.00 51.44 211 SER A C 1
ATOM 1666 O O . SER A 1 211 ? 6.888 6.714 -44.898 1.00 51.44 211 SER A O 1
ATOM 1668 N N . ALA A 1 212 ? 7.988 4.876 -44.246 1.00 53.53 212 ALA A N 1
ATOM 1669 C CA . ALA A 1 212 ? 9.224 5.538 -43.802 1.00 53.53 212 ALA A CA 1
ATOM 1670 C C . ALA A 1 212 ? 10.469 5.165 -44.633 1.00 53.53 212 ALA A C 1
ATOM 1672 O O . ALA A 1 212 ? 11.593 5.318 -44.159 1.00 53.53 212 ALA A O 1
ATOM 1673 N N . GLN A 1 213 ? 10.295 4.657 -45.856 1.00 55.25 213 GLN A N 1
ATOM 1674 C CA . GLN A 1 213 ? 11.414 4.442 -46.779 1.00 55.25 213 GLN A CA 1
ATOM 1675 C C . GLN A 1 213 ? 11.953 5.809 -47.235 1.00 55.25 213 GLN A C 1
ATOM 1677 O O . GLN A 1 213 ? 11.463 6.401 -48.193 1.00 55.25 213 GLN A O 1
ATOM 1682 N N . SER A 1 214 ? 12.916 6.354 -46.489 1.00 52.66 214 SER A N 1
ATOM 1683 C CA . SER A 1 214 ? 13.660 7.554 -46.868 1.00 52.66 214 SER A CA 1
ATOM 1684 C C . SER A 1 214 ? 14.682 7.235 -47.958 1.00 52.66 214 SER A C 1
ATOM 1686 O O . SER A 1 214 ? 15.219 6.133 -48.010 1.00 52.66 214 SER A O 1
ATOM 1688 N N . ALA A 1 215 ? 15.001 8.225 -48.794 1.00 50.44 215 ALA A N 1
ATOM 1689 C CA . ALA A 1 215 ? 16.045 8.122 -49.817 1.00 50.44 215 ALA A CA 1
ATOM 1690 C C . ALA A 1 215 ? 17.469 7.942 -49.239 1.00 50.44 215 ALA A C 1
ATOM 1692 O O . ALA A 1 215 ? 18.379 7.561 -49.971 1.00 50.44 215 ALA A O 1
ATOM 1693 N N . GLU A 1 216 ? 17.667 8.196 -47.939 1.00 57.59 216 GLU A N 1
ATOM 1694 C CA . GLU A 1 216 ? 18.936 7.988 -47.231 1.00 57.59 216 GLU A CA 1
ATOM 1695 C C . GLU A 1 216 ? 18.898 6.746 -46.318 1.00 57.59 216 GLU A C 1
ATOM 1697 O O . GLU A 1 216 ? 17.856 6.472 -45.706 1.00 57.59 216 GLU A O 1
ATOM 1702 N N . PRO A 1 217 ? 20.023 6.014 -46.178 1.00 65.31 217 PRO A N 1
ATOM 1703 C CA . PRO A 1 217 ? 20.113 4.832 -45.327 1.00 65.31 217 PRO A CA 1
ATOM 1704 C C . PRO A 1 217 ? 20.010 5.197 -43.838 1.00 65.31 217 PRO A C 1
ATOM 1706 O O . PRO A 1 217 ? 20.847 5.913 -43.286 1.00 65.31 217 PRO A O 1
ATOM 1709 N N . LEU A 1 218 ? 18.979 4.670 -43.176 1.00 74.81 218 LEU A N 1
ATOM 1710 C CA . LEU A 1 218 ? 18.791 4.774 -41.728 1.00 74.81 218 LEU A CA 1
ATOM 1711 C C . LEU A 1 218 ? 19.791 3.879 -40.986 1.00 74.81 218 LEU A C 1
ATOM 1713 O O . LEU A 1 218 ? 20.016 2.735 -41.376 1.00 74.81 218 LEU A O 1
ATOM 1717 N N . SER A 1 219 ? 20.339 4.379 -39.876 1.00 82.44 219 SER A N 1
ATOM 1718 C CA . SER A 1 219 ? 21.178 3.568 -38.989 1.00 82.44 219 SER A CA 1
ATOM 1719 C C . SER A 1 219 ? 20.318 2.533 -38.259 1.00 82.44 219 SER A C 1
ATOM 1721 O O . SER A 1 219 ? 19.318 2.901 -37.635 1.00 82.44 219 SER A O 1
ATOM 1723 N N . GLN A 1 220 ? 20.700 1.258 -38.339 1.00 87.12 220 GLN A N 1
ATOM 1724 C CA . GLN A 1 220 ? 20.020 0.145 -37.676 1.00 87.12 220 GLN A CA 1
ATOM 1725 C C . GLN A 1 220 ? 21.004 -0.623 -36.795 1.00 87.12 220 GLN A C 1
ATOM 1727 O O . GLN A 1 220 ? 22.130 -0.887 -37.216 1.00 87.12 220 GLN A O 1
ATOM 1732 N N . SER A 1 221 ? 20.569 -1.009 -35.601 1.00 90.38 221 SER A N 1
ATOM 1733 C CA . SER A 1 221 ? 21.339 -1.862 -34.692 1.00 90.38 221 SER A CA 1
ATOM 1734 C C . SER A 1 221 ? 20.452 -2.936 -34.081 1.00 90.38 221 SER A C 1
ATOM 1736 O O . SER A 1 221 ? 19.275 -2.685 -33.821 1.00 90.38 221 SER A O 1
ATOM 1738 N N . ASP A 1 222 ? 21.038 -4.093 -33.799 1.00 91.25 222 ASP A N 1
ATOM 1739 C CA . ASP A 1 222 ? 20.346 -5.226 -33.194 1.00 91.25 222 ASP A CA 1
ATOM 1740 C C . ASP A 1 222 ? 20.883 -5.467 -31.774 1.00 91.25 222 ASP A C 1
ATOM 1742 O O . ASP A 1 222 ? 22.084 -5.344 -31.535 1.00 91.25 222 ASP A O 1
ATOM 1746 N N . ILE A 1 223 ? 19.988 -5.799 -30.844 1.00 90.19 223 ILE A N 1
ATOM 1747 C CA . ILE A 1 223 ? 20.292 -6.175 -29.461 1.00 90.19 223 ILE A CA 1
ATOM 1748 C C . ILE A 1 223 ? 19.657 -7.545 -29.213 1.00 90.19 223 ILE A C 1
ATOM 1750 O O . ILE A 1 223 ? 18.434 -7.684 -29.253 1.00 90.19 223 ILE A O 1
ATOM 1754 N N . ASN A 1 224 ? 20.493 -8.553 -28.980 1.00 87.56 224 ASN A N 1
ATOM 1755 C CA . ASN A 1 224 ? 20.102 -9.950 -28.754 1.00 87.56 224 ASN A CA 1
ATOM 1756 C C . ASN A 1 224 ? 20.461 -10.469 -27.352 1.00 87.56 224 ASN A C 1
ATOM 1758 O O . ASN A 1 224 ? 20.012 -11.545 -26.970 1.00 87.56 224 ASN A O 1
ATOM 1762 N N . ALA A 1 225 ? 21.241 -9.710 -26.582 1.00 85.00 225 ALA A N 1
ATOM 1763 C CA . ALA A 1 225 ? 21.641 -10.063 -25.227 1.00 85.00 225 ALA A CA 1
ATOM 1764 C C . ALA A 1 225 ? 21.674 -8.830 -24.315 1.00 85.00 225 ALA A C 1
ATOM 1766 O O . ALA A 1 225 ? 21.750 -7.692 -24.790 1.00 85.00 225 ALA A O 1
ATOM 1767 N N . SER A 1 226 ? 21.618 -9.061 -23.003 1.00 82.06 226 SER A N 1
ATOM 1768 C CA . SER A 1 226 ? 21.802 -8.017 -21.993 1.00 82.06 226 SER A CA 1
ATOM 1769 C C . SER A 1 226 ? 23.244 -7.491 -21.994 1.00 82.06 226 SER A C 1
ATOM 1771 O O . SER A 1 226 ? 24.135 -8.061 -22.628 1.00 82.06 226 SER A O 1
ATOM 1773 N N . GLN A 1 227 ? 23.516 -6.427 -21.230 1.00 76.50 227 GLN A N 1
ATOM 1774 C CA . GLN A 1 227 ? 24.879 -5.896 -21.058 1.00 76.50 227 GLN A CA 1
ATOM 1775 C C . GLN A 1 227 ? 25.865 -6.943 -20.497 1.00 76.50 227 GLN A C 1
ATOM 1777 O O . GLN A 1 227 ? 27.072 -6.824 -20.703 1.00 76.50 227 GLN A O 1
ATOM 1782 N N . HIS A 1 228 ? 25.351 -7.980 -19.828 1.00 76.44 228 HIS A N 1
ATOM 1783 C CA . HIS A 1 228 ? 26.117 -9.087 -19.252 1.00 76.44 228 HIS A CA 1
ATOM 1784 C C . HIS A 1 228 ? 26.121 -10.352 -20.129 1.00 76.44 228 HIS A C 1
ATOM 1786 O O . HIS A 1 228 ? 26.663 -11.376 -19.722 1.00 76.44 228 HIS A O 1
ATOM 1792 N N . GLY A 1 229 ? 25.553 -10.289 -21.338 1.00 79.25 229 GLY A N 1
ATOM 1793 C CA . GLY A 1 229 ? 25.511 -11.413 -22.275 1.00 79.25 229 GLY A CA 1
ATOM 1794 C C . GLY A 1 229 ? 24.393 -12.423 -22.006 1.00 79.25 229 GLY A C 1
ATOM 1795 O O . GLY A 1 229 ? 24.443 -13.536 -22.526 1.00 79.25 229 GLY A O 1
ATOM 1796 N N . GLU A 1 230 ? 23.388 -12.066 -21.204 1.00 81.44 230 GLU A N 1
ATOM 1797 C CA . GLU A 1 230 ? 22.258 -12.952 -20.921 1.00 81.44 230 GLU A CA 1
ATOM 1798 C C . GLU A 1 230 ? 21.197 -12.893 -22.031 1.00 81.44 230 GLU A C 1
ATOM 1800 O O . GLU A 1 230 ? 20.975 -11.828 -22.615 1.00 81.44 230 GLU A O 1
ATOM 1805 N N . PRO A 1 231 ? 20.513 -14.013 -22.324 1.00 83.94 231 PRO A N 1
ATOM 1806 C CA . PRO A 1 231 ? 19.422 -14.048 -23.296 1.00 83.94 231 PRO A CA 1
ATOM 1807 C C . PRO A 1 231 ? 18.250 -13.146 -22.882 1.00 83.94 231 PRO A C 1
ATOM 1809 O O . PRO A 1 231 ? 17.841 -13.129 -21.723 1.00 83.94 231 PRO A O 1
ATOM 1812 N N . LEU A 1 232 ? 17.658 -12.445 -23.851 1.00 85.75 232 LEU A N 1
ATOM 1813 C CA . LEU A 1 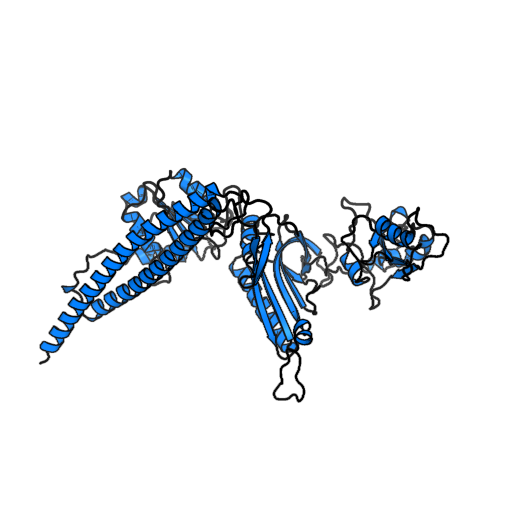232 ? 16.561 -11.503 -23.612 1.00 85.75 232 LEU A CA 1
ATOM 1814 C C . LEU A 1 232 ? 15.193 -12.188 -23.637 1.00 85.75 232 LEU A C 1
ATOM 1816 O O . LEU A 1 232 ? 14.755 -12.632 -24.697 1.00 85.75 232 LEU A O 1
ATOM 1820 N N . ASN A 1 233 ? 14.474 -12.213 -22.513 1.00 85.81 233 ASN A N 1
ATOM 1821 C CA . ASN A 1 233 ? 13.054 -12.576 -22.493 1.00 85.81 233 ASN A CA 1
ATOM 1822 C C . ASN A 1 233 ? 12.187 -11.312 -22.547 1.00 85.81 233 ASN A C 1
ATOM 1824 O O . ASN A 1 233 ? 12.079 -10.579 -21.568 1.00 85.81 233 ASN A O 1
ATOM 1828 N N . LEU A 1 234 ? 11.564 -11.062 -23.696 1.00 87.06 234 LEU A N 1
ATOM 1829 C CA . LEU A 1 234 ? 10.761 -9.863 -23.938 1.00 87.06 234 LEU A CA 1
ATOM 1830 C C . LEU A 1 234 ? 9.273 -10.079 -23.659 1.00 87.06 234 LEU A C 1
ATOM 1832 O O . LEU A 1 234 ? 8.498 -9.134 -23.744 1.00 87.06 234 LEU A O 1
ATOM 1836 N N . VAL A 1 235 ? 8.836 -11.299 -23.355 1.00 87.44 235 VAL A N 1
ATOM 1837 C CA . VAL A 1 235 ? 7.416 -11.617 -23.148 1.00 87.44 235 VAL A CA 1
ATOM 1838 C C . VAL A 1 235 ? 7.102 -11.652 -21.661 1.00 87.44 235 VAL A C 1
ATOM 1840 O O . VAL A 1 235 ? 7.903 -12.133 -20.862 1.00 87.44 235 VAL A O 1
ATOM 1843 N N . ARG A 1 236 ? 5.916 -11.160 -21.294 1.00 86.88 236 ARG A N 1
ATOM 1844 C CA . ARG A 1 236 ? 5.416 -11.258 -19.921 1.00 86.88 236 ARG A CA 1
ATOM 1845 C C . ARG A 1 236 ? 5.271 -12.707 -19.476 1.00 86.88 236 ARG A C 1
ATOM 1847 O O . ARG A 1 236 ? 4.886 -13.574 -20.261 1.00 86.88 236 ARG A O 1
ATOM 1854 N N . LEU A 1 237 ? 5.530 -12.942 -18.195 1.00 86.69 237 LEU A N 1
ATOM 1855 C CA . LEU A 1 237 ? 5.319 -14.250 -17.589 1.00 86.69 237 LEU A CA 1
ATOM 1856 C C . LEU A 1 237 ? 3.833 -14.618 -17.606 1.00 86.69 237 LEU A C 1
ATOM 1858 O O . LEU A 1 237 ? 2.953 -13.747 -17.591 1.00 86.69 237 LEU A O 1
ATOM 1862 N N . MET A 1 238 ? 3.563 -15.919 -17.632 1.00 86.00 238 MET A N 1
ATOM 1863 C CA . MET A 1 238 ? 2.222 -16.495 -17.578 1.00 86.00 238 MET A CA 1
ATOM 1864 C C . MET A 1 238 ? 2.100 -17.517 -16.446 1.00 86.00 238 MET A C 1
ATOM 1866 O O . MET A 1 238 ? 3.094 -18.068 -15.970 1.00 86.00 238 MET A O 1
ATOM 1870 N N . ASP A 1 239 ? 0.861 -17.789 -16.032 1.00 87.19 239 ASP A N 1
ATOM 1871 C CA . ASP A 1 239 ? 0.579 -18.868 -15.086 1.00 87.19 239 ASP A CA 1
ATOM 1872 C C . ASP A 1 239 ? 1.135 -20.200 -15.606 1.00 87.19 239 ASP A C 1
ATOM 1874 O O . ASP A 1 239 ? 0.898 -20.586 -16.754 1.00 87.19 239 ASP A O 1
ATOM 1878 N N . GLY A 1 240 ? 1.852 -20.915 -14.741 1.00 87.19 240 GLY A N 1
ATOM 1879 C CA . GLY A 1 240 ? 2.474 -22.200 -15.057 1.00 87.19 240 GLY A CA 1
ATOM 1880 C C . GLY A 1 240 ? 3.906 -22.115 -15.593 1.00 87.19 240 GLY A C 1
ATOM 1881 O O . GLY A 1 240 ? 4.529 -23.163 -15.763 1.00 87.19 240 GLY A O 1
ATOM 1882 N N . ASP A 1 241 ? 4.458 -20.917 -15.826 1.00 87.19 241 ASP A N 1
ATOM 1883 C CA . ASP A 1 241 ? 5.884 -20.771 -16.145 1.00 87.19 241 ASP A CA 1
ATOM 1884 C C . ASP A 1 241 ? 6.763 -21.317 -14.999 1.00 87.19 241 ASP A C 1
ATOM 1886 O O . ASP A 1 241 ? 6.363 -21.348 -13.834 1.00 87.19 241 ASP A O 1
ATOM 1890 N N . SER A 1 242 ? 7.970 -21.791 -15.316 1.00 89.75 242 SER A N 1
ATOM 1891 C CA . SER A 1 242 ? 8.845 -22.445 -14.335 1.00 89.75 242 SER A CA 1
ATOM 1892 C C . SER A 1 242 ? 9.505 -21.450 -13.381 1.00 89.75 242 SER A C 1
ATOM 1894 O O . SER A 1 242 ? 10.064 -20.433 -13.803 1.00 89.75 242 SER A O 1
ATOM 1896 N N . CYS A 1 243 ? 9.525 -21.786 -12.090 1.00 90.75 243 CYS A N 1
ATOM 1897 C CA . CYS A 1 243 ? 10.157 -20.953 -11.074 1.00 90.75 243 CYS A CA 1
ATOM 1898 C C . CYS A 1 243 ? 11.677 -20.795 -11.311 1.00 90.75 243 CYS A C 1
ATOM 1900 O O . CYS A 1 243 ? 12.384 -21.790 -11.511 1.00 90.75 243 CYS A O 1
ATOM 1902 N N . PRO A 1 244 ? 12.236 -19.571 -11.216 1.00 89.50 244 PRO A N 1
ATOM 1903 C CA . PRO A 1 244 ? 13.680 -19.361 -11.337 1.00 89.50 244 PRO A CA 1
ATOM 1904 C C . PRO A 1 244 ? 14.463 -19.932 -10.143 1.00 89.50 244 PRO A C 1
ATOM 1906 O O . PRO A 1 244 ? 15.624 -20.295 -10.296 1.00 89.50 244 PRO A O 1
ATOM 1909 N N . ARG A 1 245 ? 13.838 -20.069 -8.962 1.00 90.31 245 ARG A N 1
ATOM 1910 C CA . ARG A 1 245 ? 14.512 -20.463 -7.707 1.00 90.31 245 ARG A CA 1
ATOM 1911 C C . ARG A 1 245 ? 14.411 -21.939 -7.340 1.00 90.31 245 ARG A C 1
ATOM 1913 O O . ARG A 1 245 ? 15.227 -22.415 -6.561 1.00 90.31 245 ARG A O 1
ATOM 1920 N N . CYS A 1 246 ? 13.421 -22.668 -7.850 1.00 90.44 246 CYS A N 1
ATOM 1921 C CA . CYS A 1 246 ? 13.218 -24.076 -7.502 1.00 90.44 246 CYS A CA 1
ATOM 1922 C C . CYS A 1 246 ? 12.755 -24.891 -8.709 1.00 90.44 246 CYS A C 1
ATOM 1924 O O . CYS A 1 246 ? 12.177 -24.342 -9.641 1.00 90.44 246 CYS A O 1
ATOM 1926 N N . GLU A 1 247 ? 13.052 -26.191 -8.715 1.00 88.38 247 GLU A N 1
ATOM 1927 C CA . GLU A 1 247 ? 12.777 -27.046 -9.880 1.00 88.38 247 GLU A CA 1
ATOM 1928 C C . GLU A 1 247 ? 11.334 -27.543 -9.947 1.00 88.38 247 GLU A C 1
ATOM 1930 O O . GLU A 1 247 ? 10.808 -27.740 -11.036 1.00 88.38 247 GLU A O 1
ATOM 1935 N N . ALA A 1 248 ? 10.702 -27.740 -8.790 1.00 88.81 248 ALA A N 1
ATOM 1936 C CA . ALA A 1 248 ? 9.365 -28.318 -8.698 1.00 88.81 248 ALA A CA 1
ATOM 1937 C C . ALA A 1 248 ? 8.235 -27.291 -8.876 1.00 88.81 248 ALA A C 1
ATOM 1939 O O . ALA A 1 248 ? 7.105 -27.681 -9.152 1.00 88.81 248 ALA A O 1
ATOM 1940 N N . GLY A 1 249 ? 8.530 -26.001 -8.689 1.00 90.00 249 GLY A N 1
ATOM 1941 C CA . GLY A 1 249 ? 7.509 -24.967 -8.567 1.00 90.00 249 GLY A CA 1
ATOM 1942 C C . GLY A 1 249 ? 7.096 -24.310 -9.874 1.00 90.00 249 GLY A C 1
ATOM 1943 O O . GLY A 1 249 ? 7.922 -24.058 -10.760 1.00 90.00 249 GLY A O 1
ATOM 1944 N N . SER A 1 250 ? 5.815 -23.962 -9.940 1.00 92.81 250 SER A N 1
ATOM 1945 C CA . SER A 1 250 ? 5.221 -23.191 -11.026 1.00 92.81 250 SER A CA 1
ATOM 1946 C C . SER A 1 250 ? 4.842 -21.782 -10.566 1.00 92.81 250 SER A C 1
ATOM 1948 O O . SER A 1 250 ? 4.516 -21.544 -9.399 1.00 92.81 250 SER A O 1
ATOM 1950 N N . LEU A 1 251 ? 4.945 -20.825 -11.484 1.00 93.19 251 LEU A N 1
ATOM 1951 C CA . LEU A 1 251 ? 4.633 -19.426 -11.235 1.00 93.19 251 LEU A CA 1
ATOM 1952 C C . LEU A 1 251 ? 3.122 -19.182 -11.320 1.00 93.19 251 LEU A C 1
ATOM 1954 O O . LEU A 1 251 ? 2.426 -19.718 -12.186 1.00 93.19 251 LEU A O 1
ATOM 1958 N N . ARG A 1 252 ? 2.626 -18.345 -10.410 1.00 93.81 252 ARG A N 1
ATOM 1959 C CA . ARG A 1 252 ? 1.236 -17.909 -10.287 1.00 93.81 252 ARG A CA 1
ATOM 1960 C C . ARG A 1 252 ? 1.188 -16.395 -10.314 1.00 93.81 252 ARG A C 1
ATOM 1962 O O . ARG A 1 252 ? 1.932 -15.735 -9.593 1.00 93.81 252 ARG A O 1
ATOM 1969 N N . ILE A 1 253 ? 0.311 -15.846 -11.137 1.00 92.88 253 ILE A N 1
ATOM 1970 C CA . ILE A 1 253 ? 0.168 -14.413 -11.343 1.00 92.88 253 ILE A CA 1
ATOM 1971 C C . ILE A 1 253 ? -1.053 -13.918 -10.587 1.00 92.88 253 ILE A C 1
ATOM 1973 O O . ILE A 1 253 ? -2.178 -14.382 -10.766 1.00 92.88 253 ILE A O 1
ATOM 1977 N N . HIS A 1 254 ? -0.831 -12.907 -9.764 1.00 93.94 254 HIS A N 1
ATOM 1978 C CA . HIS A 1 254 ? -1.843 -12.251 -8.964 1.00 93.94 254 HIS A CA 1
ATOM 1979 C C . HIS A 1 254 ? -1.984 -10.810 -9.432 1.00 93.94 254 HIS A C 1
ATOM 1981 O O . HIS A 1 254 ? -0.989 -10.105 -9.587 1.00 93.94 254 HIS A O 1
ATOM 1987 N N . ARG A 1 255 ? -3.222 -10.340 -9.607 1.00 94.44 255 ARG A N 1
ATOM 1988 C CA . ARG A 1 255 ? -3.470 -8.896 -9.518 1.00 94.44 255 ARG A CA 1
ATOM 1989 C C . ARG A 1 255 ? -3.450 -8.509 -8.046 1.00 94.44 255 ARG A C 1
ATOM 1991 O O . ARG A 1 255 ? -3.986 -9.257 -7.223 1.00 94.44 255 ARG A O 1
ATOM 1998 N N . ALA A 1 256 ? -2.822 -7.390 -7.709 1.00 95.50 256 ALA A N 1
ATOM 1999 C CA . ALA A 1 256 ? -2.643 -7.005 -6.318 1.00 95.50 256 ALA A CA 1
ATOM 2000 C C . ALA A 1 256 ? -2.673 -5.490 -6.085 1.00 95.50 256 ALA A C 1
ATOM 2002 O O . ALA A 1 256 ? -2.489 -4.680 -6.995 1.00 95.50 256 ALA A O 1
ATOM 2003 N N . LEU A 1 257 ? -2.993 -5.129 -4.843 1.00 94.94 257 LEU A N 1
ATOM 2004 C CA . LEU A 1 257 ? -2.968 -3.772 -4.317 1.00 94.94 257 LEU A CA 1
ATOM 2005 C C . LEU A 1 257 ? -1.686 -3.587 -3.501 1.00 94.94 257 LEU A C 1
ATOM 2007 O O . LEU A 1 257 ? -1.550 -4.197 -2.439 1.00 94.94 257 LEU A O 1
ATOM 2011 N N . GLU A 1 258 ? -0.787 -2.720 -3.954 1.00 95.69 258 GLU A N 1
ATOM 2012 C CA . GLU A 1 258 ? 0.408 -2.333 -3.201 1.00 95.69 258 GLU A CA 1
ATOM 2013 C C . GLU A 1 258 ? 0.036 -1.484 -1.975 1.00 95.69 258 GLU A C 1
ATOM 2015 O O . GLU A 1 258 ? -0.499 -0.381 -2.105 1.00 95.69 258 GLU A O 1
ATOM 2020 N N . LEU A 1 259 ? 0.319 -1.977 -0.771 1.00 96.12 259 LEU A N 1
ATOM 2021 C CA . LEU A 1 259 ? 0.027 -1.312 0.506 1.00 96.12 259 LEU A CA 1
ATOM 2022 C C . LEU A 1 259 ? 1.256 -0.656 1.143 1.00 96.12 259 LEU A C 1
ATOM 2024 O O . LEU A 1 259 ? 1.115 0.160 2.058 1.00 96.12 259 LEU A O 1
ATOM 2028 N N . GLY A 1 260 ? 2.453 -0.999 0.682 1.00 95.94 260 GLY A N 1
ATOM 2029 C CA . GLY A 1 260 ? 3.694 -0.416 1.162 1.00 95.94 260 GLY A CA 1
ATOM 2030 C C . GLY A 1 260 ? 4.889 -0.824 0.318 1.00 95.94 260 GLY A C 1
ATOM 2031 O O . GLY A 1 260 ? 4.839 -1.813 -0.412 1.00 95.94 260 GLY A O 1
ATOM 2032 N N . HIS A 1 261 ? 5.978 -0.081 0.478 1.00 95.62 261 HIS A N 1
ATOM 2033 C CA . HIS A 1 261 ? 7.202 -0.242 -0.296 1.00 95.62 261 HIS A CA 1
ATOM 2034 C C . HIS A 1 261 ? 8.408 0.110 0.569 1.00 95.62 261 HIS A C 1
ATOM 2036 O O . HIS A 1 261 ? 8.415 1.115 1.282 1.00 95.62 261 HIS A O 1
ATOM 2042 N N . THR A 1 262 ? 9.433 -0.733 0.539 1.00 95.12 262 THR A N 1
ATOM 2043 C CA . THR A 1 262 ? 10.686 -0.528 1.265 1.00 95.12 262 THR A CA 1
ATOM 2044 C C . THR A 1 262 ? 11.875 -0.523 0.317 1.00 95.12 262 THR A C 1
ATOM 2046 O O . THR A 1 262 ? 12.097 -1.514 -0.380 1.00 95.12 262 THR A O 1
ATOM 2049 N N . PHE A 1 263 ? 12.672 0.543 0.361 1.00 93.44 263 PHE A N 1
ATOM 2050 C CA . PHE A 1 263 ? 13.839 0.790 -0.483 1.00 93.44 263 PHE A CA 1
ATOM 2051 C C . PHE A 1 263 ? 15.113 0.942 0.348 1.00 93.44 263 PHE A C 1
ATOM 2053 O O . PHE A 1 263 ? 15.135 1.659 1.352 1.00 93.44 263 PHE A O 1
ATOM 2060 N N . TYR A 1 264 ? 16.199 0.343 -0.124 1.00 93.50 264 TYR A N 1
ATOM 2061 C CA . TYR A 1 264 ? 17.545 0.794 0.201 1.00 93.50 264 TYR A CA 1
ATOM 2062 C C . TYR A 1 264 ? 17.969 1.817 -0.856 1.00 93.50 264 TYR A C 1
ATOM 2064 O O . TYR A 1 264 ? 18.100 1.467 -2.020 1.00 93.50 264 TYR A O 1
ATOM 2072 N N . LEU A 1 265 ? 18.163 3.074 -0.459 1.00 92.31 265 LEU A N 1
ATOM 2073 C CA . LEU A 1 265 ? 18.451 4.198 -1.364 1.00 92.31 265 LEU A CA 1
ATOM 2074 C C . LEU A 1 265 ? 19.954 4.419 -1.583 1.00 92.31 265 LEU A C 1
ATOM 2076 O O . LEU A 1 265 ? 20.368 5.208 -2.441 1.00 92.31 265 LEU A O 1
ATOM 2080 N N . GLY A 1 266 ? 20.772 3.779 -0.751 1.00 92.06 266 GLY A N 1
ATOM 2081 C CA . GLY A 1 266 ? 22.201 4.011 -0.664 1.00 92.06 266 GLY A CA 1
ATOM 2082 C C . GLY A 1 266 ? 22.544 5.485 -0.474 1.00 92.06 266 GLY A C 1
ATOM 2083 O O . GLY A 1 266 ? 21.926 6.191 0.324 1.00 92.06 266 GLY A O 1
ATOM 2084 N N . SER A 1 267 ? 23.494 5.974 -1.267 1.00 91.44 267 SER A N 1
ATOM 2085 C CA . SER A 1 267 ? 23.944 7.369 -1.227 1.00 91.44 267 SER A CA 1
ATOM 2086 C C . SER A 1 267 ? 23.286 8.285 -2.270 1.00 91.44 267 SER A C 1
ATOM 2088 O O . SER A 1 267 ? 23.796 9.376 -2.541 1.00 91.44 267 SER A O 1
ATOM 2090 N N . ARG A 1 268 ? 22.156 7.872 -2.873 1.00 88.69 268 ARG A N 1
ATOM 2091 C CA . ARG A 1 268 ? 21.489 8.629 -3.954 1.00 88.69 268 ARG A CA 1
ATOM 2092 C C . ARG A 1 268 ? 21.113 10.052 -3.545 1.00 88.69 268 ARG A C 1
ATOM 2094 O O . ARG A 1 268 ? 21.239 10.960 -4.360 1.00 88.69 268 ARG A O 1
ATOM 2101 N N . TYR A 1 269 ? 20.667 10.239 -2.302 1.00 92.00 269 TYR A N 1
ATOM 2102 C CA . TYR A 1 269 ? 20.258 11.544 -1.771 1.00 92.00 269 TYR A CA 1
ATOM 2103 C C . TYR A 1 269 ? 21.338 12.198 -0.913 1.00 92.00 269 TYR A C 1
ATOM 2105 O O . TYR A 1 269 ? 21.527 13.410 -0.989 1.00 92.00 269 TYR A O 1
ATOM 2113 N N . SER A 1 270 ? 22.085 11.416 -0.133 1.00 94.12 270 SER A N 1
ATOM 2114 C CA . SER A 1 270 ? 23.113 11.965 0.751 1.00 94.12 270 SER A CA 1
ATOM 2115 C C . SER A 1 270 ? 24.246 12.649 -0.015 1.00 94.12 270 SER A C 1
ATOM 2117 O O . SER A 1 270 ? 24.705 13.701 0.417 1.00 94.12 270 SER A O 1
ATOM 2119 N N . LYS A 1 271 ? 24.650 12.133 -1.187 1.00 92.12 271 LYS A N 1
ATOM 2120 C CA . LYS A 1 271 ? 25.672 12.777 -2.032 1.00 92.12 271 LYS A CA 1
ATOM 2121 C C . LYS A 1 271 ? 25.226 14.148 -2.573 1.00 92.12 271 LYS A C 1
ATOM 2123 O O . LYS A 1 271 ? 25.947 15.108 -2.318 1.00 92.12 271 LYS A O 1
ATOM 2128 N N . PRO A 1 272 ? 24.079 14.293 -3.275 1.00 93.81 272 PRO A N 1
ATOM 2129 C CA . PRO A 1 272 ? 23.615 15.601 -3.750 1.00 93.81 272 PRO A CA 1
ATOM 2130 C C . PRO A 1 272 ? 23.327 16.623 -2.647 1.00 93.81 272 PRO A C 1
ATOM 2132 O O . PRO A 1 272 ? 23.478 17.815 -2.887 1.00 93.81 272 PRO A O 1
ATOM 2135 N N . PHE A 1 273 ? 22.902 16.173 -1.462 1.00 95.19 273 PHE A N 1
ATOM 2136 C CA . PHE A 1 273 ? 22.651 17.050 -0.312 1.00 95.19 273 PHE A CA 1
ATOM 2137 C C . PHE A 1 273 ? 23.872 17.256 0.590 1.00 95.19 273 PHE A C 1
ATOM 2139 O O . PHE A 1 273 ? 23.744 17.881 1.639 1.00 95.19 273 PHE A O 1
ATOM 2146 N N . GLU A 1 274 ? 25.035 16.723 0.206 1.00 95.62 274 GLU A N 1
ATOM 2147 C CA . GLU A 1 274 ? 26.291 16.844 0.955 1.00 95.62 274 GLU A CA 1
ATOM 2148 C C . GLU A 1 274 ? 26.193 16.329 2.409 1.00 95.62 274 GLU A C 1
ATOM 2150 O O . GLU A 1 274 ? 26.921 16.759 3.304 1.00 95.62 274 GLU A O 1
ATOM 2155 N N . LEU A 1 275 ? 25.316 15.350 2.655 1.00 95.81 275 LEU A N 1
ATOM 2156 C CA . LEU A 1 275 ? 25.143 14.709 3.956 1.00 95.81 275 LEU A CA 1
ATOM 2157 C C . LEU A 1 275 ? 26.206 13.622 4.153 1.00 95.81 275 LEU A C 1
ATOM 2159 O O . LEU A 1 275 ? 26.068 12.491 3.680 1.00 95.81 275 LEU A O 1
ATOM 2163 N N . SER A 1 276 ? 27.269 13.966 4.875 1.00 94.94 276 SER A N 1
ATOM 2164 C CA . SER A 1 276 ? 28.370 13.055 5.203 1.00 94.94 276 SER A CA 1
ATOM 2165 C C . SER A 1 276 ? 28.685 13.059 6.697 1.00 94.94 276 SER A C 1
ATOM 2167 O O . SER A 1 276 ? 28.464 14.052 7.387 1.00 94.94 276 SER A O 1
ATOM 2169 N N . VAL A 1 277 ? 29.236 11.952 7.195 1.00 93.81 277 VAL A N 1
ATOM 2170 C CA . VAL A 1 277 ? 29.633 11.779 8.599 1.00 93.81 277 VAL A CA 1
ATOM 2171 C C . VAL A 1 277 ? 31.089 11.336 8.708 1.00 93.81 277 VAL A C 1
ATOM 2173 O O . VAL A 1 277 ? 31.593 10.582 7.875 1.00 93.81 277 VAL A O 1
ATOM 2176 N N . THR A 1 278 ? 31.778 11.790 9.755 1.00 93.12 278 THR A N 1
ATOM 2177 C CA . THR A 1 278 ? 33.153 11.369 10.055 1.00 93.12 278 THR A CA 1
ATOM 2178 C C . THR A 1 278 ? 33.124 10.243 11.078 1.00 93.12 278 THR A C 1
ATOM 2180 O O . THR A 1 278 ? 32.697 10.439 12.215 1.00 93.12 278 THR A O 1
ATOM 2183 N N . LEU A 1 279 ? 33.587 9.057 10.681 1.00 88.75 279 LEU A N 1
ATOM 2184 C CA . LEU A 1 279 ? 33.677 7.902 11.574 1.00 88.75 279 LEU A CA 1
ATOM 2185 C C . LEU A 1 279 ? 34.935 7.989 12.454 1.00 88.75 279 LEU A C 1
ATOM 2187 O O . LEU A 1 279 ? 35.956 8.484 11.976 1.00 88.75 279 LEU A O 1
ATOM 2191 N N . PRO A 1 280 ? 34.926 7.442 13.687 1.00 86.56 280 PRO A N 1
ATOM 2192 C CA . PRO A 1 280 ? 36.067 7.517 14.609 1.00 86.56 280 PRO A CA 1
ATOM 2193 C C . PRO A 1 280 ? 37.405 7.029 14.028 1.00 86.56 280 PRO A C 1
ATOM 2195 O O . PRO A 1 280 ? 38.459 7.531 14.406 1.00 86.56 280 PRO A O 1
ATOM 2198 N N . ASN A 1 281 ? 37.361 6.081 13.085 1.00 82.88 281 ASN A N 1
ATOM 2199 C CA . ASN A 1 281 ? 38.540 5.467 12.466 1.00 82.88 281 ASN A CA 1
ATOM 2200 C C . ASN A 1 281 ? 38.791 5.923 11.015 1.00 82.88 281 ASN A C 1
ATOM 2202 O O . ASN A 1 281 ? 39.671 5.376 10.351 1.00 82.88 281 ASN A O 1
ATOM 2206 N N . SER A 1 282 ? 38.032 6.900 10.503 1.00 80.25 282 SER A N 1
ATOM 2207 C CA . SER A 1 282 ? 38.184 7.410 9.136 1.00 80.25 282 SER A CA 1
ATOM 2208 C C . SER A 1 282 ? 38.734 8.833 9.136 1.00 80.25 282 SER A C 1
ATOM 2210 O O . SER A 1 282 ? 38.271 9.694 9.878 1.00 80.25 282 SER A O 1
ATOM 2212 N N . LYS A 1 283 ? 39.702 9.101 8.253 1.00 76.44 283 LYS A N 1
ATOM 2213 C CA . LYS A 1 283 ? 40.203 10.465 8.007 1.00 76.44 283 LYS A CA 1
ATOM 2214 C C . LYS A 1 283 ? 39.302 11.271 7.070 1.00 76.44 283 LYS A C 1
ATOM 2216 O O . LYS A 1 283 ? 39.415 12.491 7.046 1.00 76.44 283 LYS A O 1
ATOM 2221 N N . ALA A 1 284 ? 38.449 10.604 6.293 1.00 87.25 284 ALA A N 1
ATOM 2222 C CA . ALA A 1 284 ? 37.567 11.237 5.320 1.00 87.25 284 ALA A CA 1
ATOM 2223 C C . ALA A 1 284 ? 36.094 11.062 5.728 1.00 87.25 284 ALA A C 1
ATOM 2225 O O . ALA A 1 284 ? 35.722 9.961 6.158 1.00 87.25 284 ALA A O 1
ATOM 2226 N N . PRO A 1 285 ? 35.256 12.106 5.583 1.00 90.25 285 PRO A N 1
ATOM 2227 C CA . PRO A 1 285 ? 33.812 11.968 5.704 1.00 90.25 285 PRO A CA 1
ATOM 2228 C C . PRO A 1 285 ? 33.293 10.964 4.675 1.00 90.25 285 PRO A C 1
ATOM 2230 O O . PRO A 1 285 ? 33.720 10.980 3.519 1.00 90.25 285 PRO A O 1
ATOM 2233 N N . VAL A 1 286 ? 32.374 10.103 5.097 1.00 92.50 286 VAL A N 1
ATOM 2234 C CA . VAL A 1 286 ? 31.672 9.174 4.209 1.00 92.50 286 VAL A CA 1
ATOM 2235 C C . VAL A 1 286 ? 30.228 9.640 4.032 1.00 92.50 286 VAL A C 1
ATOM 2237 O O . VAL A 1 286 ? 29.637 10.130 5.001 1.00 92.50 286 VAL A O 1
ATOM 2240 N N . PRO A 1 287 ? 29.654 9.536 2.821 1.00 94.06 287 PRO A N 1
ATOM 2241 C CA . PRO A 1 287 ? 28.249 9.852 2.612 1.00 94.06 287 PRO A CA 1
ATOM 2242 C C . PRO A 1 287 ? 27.382 8.895 3.430 1.00 94.06 287 PRO A C 1
ATOM 2244 O O . PRO A 1 287 ? 27.697 7.713 3.547 1.00 94.06 287 PRO A O 1
ATOM 2247 N N . VAL A 1 288 ? 26.296 9.413 3.995 1.00 95.88 288 VAL A N 1
ATOM 2248 C CA . VAL A 1 288 ? 25.368 8.602 4.792 1.00 95.88 288 VAL A CA 1
ATOM 2249 C C . VAL A 1 288 ? 24.612 7.627 3.890 1.00 95.88 288 VAL A C 1
ATOM 2251 O O . VAL A 1 288 ? 24.116 8.017 2.830 1.00 95.88 288 VAL A O 1
ATOM 2254 N N . GLU A 1 289 ? 24.506 6.371 4.311 1.00 95.25 289 GLU A N 1
ATOM 2255 C CA . GLU A 1 289 ? 23.695 5.356 3.642 1.00 95.25 289 GLU A CA 1
ATOM 2256 C C . GLU A 1 289 ? 22.236 5.499 4.081 1.00 95.25 289 GLU A C 1
ATOM 2258 O O . GLU A 1 289 ? 21.956 5.668 5.267 1.00 95.25 289 GLU A O 1
ATOM 2263 N N . MET A 1 290 ? 21.298 5.486 3.132 1.00 95.38 290 MET A N 1
ATOM 2264 C CA . MET A 1 290 ? 19.894 5.799 3.408 1.00 95.38 290 MET A CA 1
ATOM 2265 C C . MET A 1 290 ? 18.947 4.654 3.047 1.00 95.38 290 MET A C 1
ATOM 2267 O O . MET A 1 290 ? 19.120 3.970 2.038 1.00 95.38 290 MET A O 1
ATOM 2271 N N . GLY A 1 291 ? 17.887 4.499 3.839 1.00 95.31 291 GLY A N 1
ATOM 2272 C CA . GLY A 1 291 ? 16.724 3.666 3.524 1.00 95.31 291 GLY A CA 1
ATOM 2273 C C . GLY A 1 291 ? 15.430 4.476 3.585 1.00 95.31 291 GLY A C 1
ATOM 2274 O O . GLY A 1 291 ? 15.352 5.457 4.324 1.00 95.31 291 GLY A O 1
ATOM 2275 N N . CYS A 1 292 ? 14.413 4.074 2.821 1.00 95.50 292 CYS A N 1
ATOM 2276 C CA . CYS A 1 292 ? 13.073 4.663 2.860 1.00 95.50 292 CYS A CA 1
ATOM 2277 C C . CYS A 1 292 ? 12.006 3.568 2.901 1.00 95.50 292 CYS A C 1
ATOM 2279 O O . CYS A 1 292 ? 12.060 2.602 2.143 1.00 95.50 292 CYS A O 1
ATOM 2281 N N . TYR A 1 293 ? 11.034 3.714 3.798 1.00 96.62 293 TYR A N 1
ATOM 2282 C CA . TYR A 1 293 ? 10.045 2.684 4.097 1.00 96.62 293 TYR A CA 1
ATOM 2283 C C . TYR A 1 293 ? 8.666 3.327 4.209 1.00 96.62 293 TYR A C 1
ATOM 2285 O O . TYR A 1 293 ? 8.381 4.013 5.198 1.00 96.62 293 TYR A O 1
ATOM 2293 N N . GLY A 1 294 ? 7.813 3.074 3.221 1.00 96.81 294 GLY A N 1
ATOM 2294 C CA . GLY A 1 294 ? 6.481 3.656 3.076 1.00 96.81 294 GLY A CA 1
ATOM 2295 C C . GLY A 1 294 ? 5.369 2.639 3.336 1.00 96.81 294 GLY A C 1
ATOM 2296 O O . GLY A 1 294 ? 5.460 1.492 2.902 1.00 96.81 294 GLY A O 1
ATOM 2297 N N . ILE A 1 295 ? 4.320 3.043 4.051 1.00 97.00 295 ILE A N 1
ATOM 2298 C CA . ILE A 1 295 ? 3.036 2.327 4.138 1.00 97.00 295 ILE A CA 1
ATOM 2299 C C . ILE A 1 295 ? 1.922 3.312 3.809 1.00 97.00 295 ILE A C 1
ATOM 2301 O O . ILE A 1 295 ? 1.783 4.345 4.468 1.00 97.00 295 ILE A O 1
ATOM 2305 N N . GLY A 1 296 ? 1.085 2.969 2.832 1.00 96.31 296 GLY A N 1
ATOM 2306 C CA . GLY A 1 296 ? -0.113 3.731 2.502 1.00 96.31 296 GLY A CA 1
ATOM 2307 C C . GLY A 1 296 ? -1.218 3.480 3.525 1.00 96.31 296 GLY A C 1
ATOM 2308 O O . GLY A 1 296 ? -2.084 2.640 3.300 1.00 96.31 296 GLY A O 1
ATOM 2309 N N . VAL A 1 297 ? -1.216 4.215 4.640 1.00 95.50 297 VAL A N 1
ATOM 2310 C CA . VAL A 1 297 ? -2.175 4.036 5.746 1.00 95.50 297 VAL A CA 1
ATOM 2311 C C . VAL A 1 297 ? -3.619 4.169 5.259 1.00 95.50 297 VAL A C 1
ATOM 2313 O O . VAL A 1 297 ? -4.426 3.274 5.491 1.00 95.50 297 VAL A O 1
ATOM 2316 N N . SER A 1 298 ? -3.948 5.230 4.515 1.00 94.31 298 SER A N 1
ATOM 2317 C CA . SER A 1 298 ? -5.298 5.390 3.945 1.00 94.31 298 SER A CA 1
ATOM 2318 C C . SER A 1 298 ? -5.652 4.264 2.971 1.00 94.31 298 SER A C 1
ATOM 2320 O O . SER A 1 298 ? -6.788 3.789 2.949 1.00 94.31 298 SER A O 1
ATOM 2322 N N . ARG A 1 299 ? -4.670 3.803 2.187 1.00 95.25 299 ARG A N 1
ATOM 2323 C CA . ARG A 1 299 ? -4.858 2.732 1.207 1.00 95.25 299 ARG A CA 1
ATOM 2324 C C . ARG A 1 299 ? -5.159 1.393 1.880 1.00 95.25 299 ARG A C 1
ATOM 2326 O O . ARG A 1 299 ? -5.975 0.651 1.342 1.00 95.25 299 ARG A O 1
ATOM 2333 N N . ILE A 1 300 ? -4.583 1.105 3.052 1.00 95.38 300 ILE A N 1
ATOM 2334 C CA . ILE A 1 300 ? -4.893 -0.110 3.827 1.00 95.38 300 ILE A CA 1
ATOM 2335 C C . ILE A 1 300 ? -6.391 -0.201 4.119 1.00 95.38 300 ILE A C 1
ATOM 2337 O O . ILE A 1 300 ? -6.979 -1.250 3.877 1.00 95.38 300 ILE A O 1
ATOM 2341 N N . PHE A 1 301 ? -7.033 0.883 4.568 1.00 94.19 301 PHE A N 1
ATOM 2342 C CA . PHE A 1 301 ? -8.476 0.871 4.837 1.00 94.19 301 PHE A CA 1
ATOM 2343 C C . PHE A 1 301 ? -9.290 0.542 3.586 1.00 94.19 301 PHE A C 1
ATOM 2345 O O . PHE A 1 301 ? -10.164 -0.320 3.636 1.00 94.19 301 PHE A O 1
ATOM 2352 N N . GLY A 1 302 ? -8.968 1.176 2.453 1.00 94.00 302 GLY A N 1
ATOM 2353 C CA . GLY A 1 302 ? -9.619 0.872 1.177 1.00 94.00 302 GLY A CA 1
ATOM 2354 C C . GLY A 1 302 ? -9.403 -0.579 0.741 1.00 94.00 302 GLY A C 1
ATOM 2355 O O . GLY A 1 302 ? -10.341 -1.241 0.311 1.00 94.00 302 GLY A O 1
ATOM 2356 N N . ALA A 1 303 ? -8.183 -1.092 0.895 1.00 94.88 303 ALA A N 1
ATOM 2357 C CA . ALA A 1 303 ? -7.824 -2.441 0.477 1.00 94.88 303 ALA A CA 1
ATOM 2358 C C . ALA A 1 303 ? -8.476 -3.517 1.352 1.00 94.88 303 ALA A C 1
ATOM 2360 O O . ALA A 1 303 ? -8.936 -4.533 0.840 1.00 94.88 303 ALA A O 1
ATOM 2361 N N . VAL A 1 304 ? -8.554 -3.289 2.665 1.00 93.44 304 VAL A N 1
ATOM 2362 C CA . VAL A 1 304 ? -9.238 -4.194 3.593 1.00 93.44 304 VAL A CA 1
ATOM 2363 C C . VAL A 1 304 ? -10.740 -4.185 3.365 1.00 93.44 304 VAL A C 1
ATOM 2365 O O . VAL A 1 304 ? -11.337 -5.260 3.340 1.00 93.44 304 VAL A O 1
ATOM 2368 N N . ALA A 1 305 ? -11.339 -3.002 3.195 1.00 92.94 305 ALA A N 1
ATOM 2369 C CA . ALA A 1 305 ? -12.757 -2.878 2.888 1.00 92.94 305 ALA A CA 1
ATOM 2370 C C . ALA A 1 305 ? -13.098 -3.690 1.636 1.00 92.94 305 ALA A C 1
ATOM 2372 O O . ALA A 1 305 ? -13.971 -4.547 1.691 1.00 92.94 305 ALA A O 1
ATOM 2373 N N . GLU A 1 306 ? -12.338 -3.503 0.557 1.00 91.94 306 GLU A N 1
ATOM 2374 C CA . GLU A 1 306 ? -12.541 -4.233 -0.692 1.00 91.94 306 GLU A CA 1
ATOM 2375 C C . GLU A 1 306 ? -12.352 -5.751 -0.523 1.00 91.94 306 GLU A C 1
ATOM 2377 O O . GLU A 1 306 ? -13.151 -6.544 -1.006 1.00 91.94 306 GLU A O 1
ATOM 2382 N N . HIS A 1 307 ? -11.307 -6.169 0.196 1.00 91.69 307 HIS A N 1
ATOM 2383 C CA . HIS A 1 307 ? -10.961 -7.583 0.332 1.00 91.69 307 HIS A CA 1
ATOM 2384 C C . HIS A 1 307 ? -11.894 -8.366 1.269 1.00 91.69 307 HIS A C 1
ATOM 2386 O O . HIS A 1 307 ? -12.010 -9.584 1.131 1.00 91.69 307 HIS A O 1
ATOM 2392 N N . LYS A 1 308 ? -12.504 -7.709 2.265 1.00 89.94 308 LYS A N 1
ATOM 2393 C CA . LYS A 1 308 ? -13.284 -8.391 3.312 1.00 89.94 308 LYS A CA 1
ATOM 2394 C C . LYS A 1 308 ? -14.780 -8.085 3.281 1.00 89.94 308 LYS A C 1
ATOM 2396 O O . LYS A 1 308 ? -15.523 -8.837 3.913 1.00 89.94 308 LYS A O 1
ATOM 2401 N N . ALA A 1 309 ? -15.234 -7.021 2.617 1.00 90.75 309 ALA A N 1
ATOM 2402 C CA . ALA A 1 309 ? -16.657 -6.686 2.568 1.00 90.75 309 ALA A CA 1
ATOM 2403 C C . ALA A 1 309 ? -17.507 -7.820 1.972 1.00 90.75 309 ALA A C 1
ATOM 2405 O O . ALA A 1 309 ? -17.058 -8.595 1.128 1.00 90.75 309 ALA A O 1
ATOM 2406 N N . ASP A 1 310 ? -18.751 -7.903 2.434 1.00 88.50 310 ASP A N 1
ATOM 2407 C CA . ASP A 1 310 ? -19.766 -8.834 1.953 1.00 88.50 310 ASP A CA 1
ATOM 2408 C C . ASP A 1 310 ? -21.053 -8.092 1.557 1.00 88.50 310 ASP A C 1
ATOM 2410 O O . ASP A 1 310 ? -21.128 -6.865 1.600 1.00 88.50 310 ASP A O 1
ATOM 2414 N N . GLU A 1 311 ? -22.092 -8.841 1.179 1.00 90.1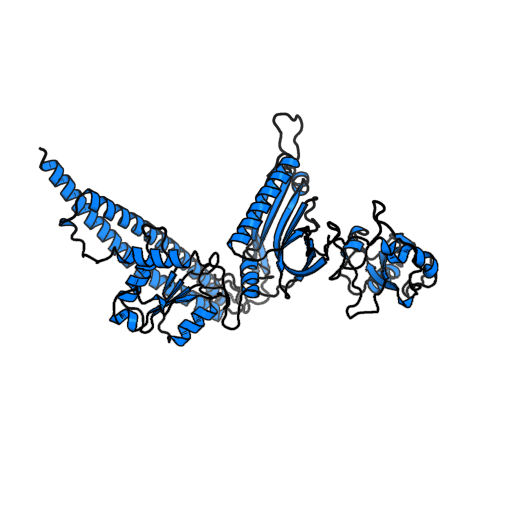2 311 GLU A N 1
ATOM 2415 C CA . GLU A 1 311 ? -23.395 -8.284 0.786 1.00 90.12 311 GLU A CA 1
ATOM 2416 C C . GLU A 1 311 ? -24.078 -7.465 1.896 1.00 90.12 311 GLU A C 1
ATOM 2418 O O . GLU A 1 311 ? -24.959 -6.656 1.607 1.00 90.12 311 GLU A O 1
ATOM 2423 N N . ARG A 1 312 ? -23.697 -7.672 3.164 1.00 85.12 312 ARG A N 1
ATOM 2424 C CA . ARG A 1 312 ? -24.245 -6.947 4.316 1.00 85.12 312 ARG A CA 1
ATOM 2425 C C . ARG A 1 312 ? -23.451 -5.679 4.634 1.00 85.12 312 ARG A C 1
ATOM 2427 O O . ARG A 1 312 ? -24.008 -4.772 5.241 1.00 85.12 312 ARG A O 1
ATOM 2434 N N . GLY A 1 313 ? -22.171 -5.604 4.262 1.00 89.00 313 GLY A N 1
ATOM 2435 C CA . GLY A 1 313 ? -21.318 -4.434 4.483 1.00 89.00 313 GLY A CA 1
ATOM 2436 C C . GLY A 1 313 ? -19.865 -4.772 4.823 1.00 89.00 313 GLY A C 1
ATOM 2437 O O . GLY A 1 313 ? -19.306 -5.762 4.356 1.00 89.00 313 GLY A O 1
ATOM 2438 N N . LEU A 1 314 ? -19.229 -3.910 5.619 1.00 92.56 314 LEU A N 1
ATOM 2439 C CA . LEU A 1 314 ? -17.792 -3.970 5.903 1.00 92.56 314 LEU A CA 1
ATOM 2440 C C . LEU A 1 314 ? -17.433 -5.071 6.914 1.00 92.56 314 LEU A C 1
ATOM 2442 O O . LEU A 1 314 ? -18.161 -5.311 7.869 1.00 92.56 314 LEU A O 1
ATOM 2446 N N . ASN A 1 315 ? -16.267 -5.702 6.765 1.00 90.25 315 ASN A N 1
ATOM 2447 C CA . ASN A 1 315 ? -15.766 -6.706 7.714 1.00 90.25 315 ASN A CA 1
ATOM 2448 C C . ASN A 1 315 ? -14.337 -6.375 8.146 1.00 90.25 315 ASN A C 1
ATOM 2450 O O . ASN A 1 315 ? -13.364 -6.825 7.536 1.00 90.25 315 ASN A O 1
ATOM 2454 N N . TRP A 1 316 ? -14.200 -5.588 9.208 1.00 90.94 316 TRP A N 1
ATOM 2455 C CA . TRP A 1 316 ? -12.891 -5.147 9.677 1.00 90.94 316 TRP A CA 1
ATOM 2456 C C . TRP A 1 316 ? -12.158 -6.237 10.471 1.00 90.94 316 TRP A C 1
ATOM 2458 O O . TRP A 1 316 ? -12.756 -6.910 11.315 1.00 90.94 316 TRP A O 1
ATOM 2468 N N . PRO A 1 317 ? -10.836 -6.401 10.282 1.00 89.44 317 PRO A N 1
ATOM 2469 C CA . PRO A 1 317 ? -9.995 -7.003 11.300 1.00 89.44 317 PRO A CA 1
ATOM 2470 C C . PRO A 1 317 ? -10.135 -6.226 12.606 1.00 89.44 317 PRO A C 1
ATOM 2472 O O . PRO A 1 317 ? -10.123 -4.997 12.596 1.00 89.44 317 PRO A O 1
ATOM 2475 N N . ARG A 1 318 ? -10.191 -6.942 13.734 1.00 86.31 318 ARG A N 1
ATOM 2476 C CA . ARG A 1 318 ? -10.324 -6.344 15.073 1.00 86.31 318 ARG A CA 1
ATOM 2477 C C . ARG A 1 318 ? -9.350 -5.182 15.309 1.00 86.31 318 ARG A C 1
ATOM 2479 O O . ARG A 1 318 ? -9.751 -4.175 15.866 1.00 86.31 318 ARG A O 1
ATOM 2486 N N . ALA A 1 319 ? -8.106 -5.317 14.847 1.00 88.44 319 ALA A N 1
ATOM 2487 C CA . ALA A 1 319 ? -7.041 -4.333 15.045 1.00 88.44 319 ALA A CA 1
ATOM 2488 C C . ALA A 1 319 ? -7.312 -2.949 14.422 1.00 88.44 319 ALA A C 1
ATOM 2490 O O . ALA A 1 319 ? -6.663 -1.984 14.809 1.00 88.44 319 ALA A O 1
ATOM 2491 N N . ILE A 1 320 ? -8.220 -2.857 13.444 1.00 91.06 320 ILE A N 1
ATOM 2492 C CA . ILE A 1 320 ? -8.531 -1.611 12.724 1.00 91.06 320 ILE A CA 1
ATOM 2493 C C . ILE A 1 320 ? -10.036 -1.341 12.634 1.00 91.06 320 ILE A C 1
ATOM 2495 O O . ILE A 1 320 ? -10.465 -0.484 11.861 1.00 91.06 320 ILE A O 1
ATOM 2499 N N . ALA A 1 321 ? -10.847 -2.097 13.375 1.00 90.88 321 ALA A N 1
ATOM 2500 C CA . ALA A 1 321 ? -12.271 -1.826 13.475 1.00 90.88 321 ALA A CA 1
ATOM 2501 C C . ALA A 1 321 ? -12.485 -0.473 14.174 1.00 90.88 321 ALA A C 1
ATOM 2503 O O . ALA A 1 321 ? -11.728 -0.153 15.089 1.00 90.88 321 ALA A O 1
ATOM 2504 N N . PRO A 1 322 ? -13.502 0.316 13.782 1.00 92.38 322 PRO A N 1
ATOM 2505 C CA . PRO A 1 322 ? -13.757 1.615 14.407 1.00 92.38 322 PRO A CA 1
ATOM 2506 C C . PRO A 1 322 ? -14.086 1.488 15.898 1.00 92.38 322 PRO A C 1
ATOM 2508 O O . PRO A 1 322 ? -13.713 2.357 16.671 1.00 92.38 322 PRO A O 1
ATOM 2511 N N . PHE A 1 323 ? -14.779 0.406 16.262 1.00 91.62 323 PHE A N 1
ATOM 2512 C CA . PHE A 1 323 ? -14.962 -0.088 17.623 1.00 91.62 323 PHE A CA 1
ATOM 2513 C C . PHE A 1 323 ? -14.978 -1.619 17.558 1.00 91.62 323 PHE A C 1
ATOM 2515 O O . PHE A 1 323 ? -15.450 -2.197 16.571 1.00 91.62 323 PHE A O 1
ATOM 2522 N N . GLU A 1 324 ? -14.500 -2.299 18.599 1.00 85.50 324 GLU A N 1
ATOM 2523 C CA . GLU A 1 324 ? -14.527 -3.765 18.661 1.00 85.50 324 GLU A CA 1
ATOM 2524 C C . GLU A 1 324 ? -15.953 -4.299 18.840 1.00 85.50 324 GLU A C 1
ATOM 2526 O O . GLU A 1 324 ? -16.288 -5.373 18.327 1.00 85.50 324 GLU A O 1
ATOM 2531 N N . ILE A 1 325 ? -16.779 -3.553 19.582 1.00 84.75 325 ILE A N 1
ATOM 2532 C CA . ILE A 1 325 ? -18.118 -3.967 19.999 1.00 84.75 325 ILE A CA 1
ATOM 2533 C C . ILE A 1 325 ? -19.122 -2.830 19.780 1.00 84.75 325 ILE A C 1
ATOM 2535 O O . ILE A 1 325 ? -18.891 -1.702 20.207 1.00 84.75 325 ILE A O 1
ATOM 2539 N N . VAL A 1 326 ? -20.282 -3.139 19.198 1.00 89.12 326 VAL A N 1
ATOM 2540 C CA . VAL A 1 326 ? -21.464 -2.262 19.243 1.00 89.12 326 VAL A CA 1
ATOM 2541 C C . VAL A 1 326 ? -22.539 -2.858 20.147 1.00 89.12 326 VAL A C 1
ATOM 2543 O O . VAL A 1 326 ? -22.856 -4.047 20.070 1.00 89.12 326 VAL A O 1
ATOM 2546 N N . VAL A 1 327 ? -23.109 -2.027 21.017 1.00 86.81 327 VAL A N 1
ATOM 2547 C CA . VAL A 1 327 ? -24.214 -2.384 21.909 1.00 86.81 327 VAL A CA 1
ATOM 2548 C C . VAL A 1 327 ? -25.501 -1.755 21.384 1.00 86.81 327 VAL A C 1
ATOM 2550 O O . VAL A 1 327 ? -25.609 -0.535 21.295 1.00 86.81 327 VAL A O 1
ATOM 2553 N N . ILE A 1 328 ? -26.498 -2.582 21.064 1.00 86.38 328 ILE A N 1
ATOM 2554 C CA . ILE A 1 328 ? -27.770 -2.151 20.472 1.00 86.38 328 ILE A CA 1
ATOM 2555 C C . ILE A 1 328 ? -28.930 -2.491 21.420 1.00 86.38 328 ILE A C 1
ATOM 2557 O O . ILE A 1 328 ? -29.323 -3.658 21.537 1.00 86.38 328 ILE A O 1
ATOM 2561 N N . PRO A 1 329 ? -29.529 -1.499 22.099 1.00 84.56 329 PRO A N 1
ATOM 2562 C CA . PRO A 1 329 ? -30.709 -1.719 22.922 1.00 84.56 329 PRO A CA 1
ATOM 2563 C C . PRO A 1 329 ? -31.987 -1.820 22.083 1.00 84.56 329 PRO A C 1
ATOM 2565 O O . PRO A 1 329 ? -32.264 -0.981 21.227 1.00 84.56 329 PRO A O 1
ATOM 2568 N N . THR A 1 330 ? -32.824 -2.818 22.385 1.00 80.81 330 THR A N 1
ATOM 2569 C CA . THR A 1 330 ? -34.100 -3.048 21.672 1.00 80.81 330 THR A CA 1
ATOM 2570 C C . THR A 1 330 ? -35.224 -2.083 22.057 1.00 80.81 330 THR A C 1
ATOM 2572 O O . THR A 1 330 ? -36.170 -1.912 21.296 1.00 80.81 330 THR A O 1
ATOM 2575 N N . SER A 1 331 ? -35.152 -1.455 23.234 1.00 76.44 331 SER A N 1
ATOM 2576 C CA . SER A 1 331 ? -36.215 -0.593 23.776 1.00 76.44 331 SER A CA 1
ATOM 2577 C C . SER A 1 331 ? -35.722 0.798 24.183 1.00 76.44 331 SER A C 1
ATOM 2579 O O . SER A 1 331 ? -36.249 1.375 25.132 1.00 76.44 331 SER A O 1
ATOM 2581 N N . GLY A 1 332 ? -34.693 1.307 23.499 1.00 76.31 332 GLY A N 1
ATOM 2582 C CA . GLY A 1 332 ? -34.015 2.556 23.854 1.00 76.31 332 GLY A CA 1
ATOM 2583 C C . GLY A 1 332 ? -33.059 2.413 25.043 1.00 76.31 332 GLY A C 1
ATOM 2584 O O . GLY A 1 332 ? -33.030 1.382 25.720 1.00 76.31 332 GLY A O 1
ATOM 2585 N N . VAL A 1 333 ? -32.254 3.450 25.273 1.00 83.62 333 VAL A N 1
ATOM 2586 C CA . VAL A 1 333 ? -31.257 3.480 26.351 1.00 83.62 333 VAL A CA 1
ATOM 2587 C C . VAL A 1 333 ? -31.927 3.730 27.698 1.00 83.62 333 VAL A C 1
ATOM 2589 O O . VAL A 1 333 ? -32.781 4.604 27.841 1.00 83.62 333 VAL A O 1
ATOM 2592 N N . ASN A 1 334 ? -31.521 2.955 28.699 1.00 83.25 334 ASN A N 1
ATOM 2593 C CA . ASN A 1 334 ? -31.933 3.095 30.092 1.00 83.25 334 ASN A CA 1
ATOM 2594 C C . ASN A 1 334 ? -30.719 2.943 31.026 1.00 83.25 334 ASN A C 1
ATOM 2596 O O . ASN A 1 334 ? -29.620 2.623 30.573 1.00 83.25 334 ASN A O 1
ATOM 2600 N N . SER A 1 335 ? -30.914 3.144 32.332 1.00 82.19 335 SER A N 1
ATOM 2601 C CA . SER A 1 335 ? -29.838 3.051 33.333 1.00 82.19 335 SER A CA 1
ATOM 2602 C C . SER A 1 335 ? -29.101 1.712 33.305 1.00 82.19 335 SER A C 1
ATOM 2604 O O . SER A 1 335 ? -27.880 1.693 33.382 1.00 82.19 335 SER A O 1
ATOM 2606 N N . GLN A 1 336 ? -29.823 0.603 33.119 1.00 78.38 336 GLN A N 1
ATOM 2607 C CA . GLN A 1 336 ? -29.218 -0.725 33.007 1.00 78.38 336 GLN A CA 1
ATOM 2608 C C . GLN A 1 336 ? -28.305 -0.820 31.777 1.00 78.38 336 GLN A C 1
ATOM 2610 O O . GLN A 1 336 ? -27.250 -1.445 31.833 1.00 78.38 336 GLN A O 1
ATOM 2615 N N . THR A 1 337 ? -28.725 -0.245 30.644 1.00 80.06 337 THR A N 1
ATOM 2616 C CA . THR A 1 337 ? -27.970 -0.277 29.378 1.00 80.06 337 THR A CA 1
ATOM 2617 C C . THR A 1 337 ? -26.667 0.496 29.517 1.00 80.06 337 THR A C 1
ATOM 2619 O O . THR A 1 337 ? -25.621 0.009 29.096 1.00 80.06 337 THR A O 1
ATOM 2622 N N . LEU A 1 338 ? -26.736 1.666 30.156 1.00 83.69 338 LEU A N 1
ATOM 2623 C CA . LEU A 1 338 ? -25.562 2.472 30.480 1.00 83.69 338 LEU A CA 1
ATOM 2624 C C . LEU A 1 338 ? -24.632 1.717 31.431 1.00 83.69 338 LEU A C 1
ATOM 2626 O O . LEU A 1 338 ? -23.456 1.582 31.139 1.00 83.69 338 LEU A O 1
ATOM 2630 N N . GLU A 1 339 ? -25.161 1.110 32.496 1.00 80.94 339 GLU A N 1
ATOM 2631 C CA . GLU A 1 339 ? -24.358 0.286 33.410 1.00 80.94 339 GLU A CA 1
ATOM 2632 C C . GLU A 1 339 ? -23.675 -0.897 32.717 1.00 80.94 339 GLU A C 1
ATOM 2634 O O . GLU A 1 339 ? -22.568 -1.277 33.095 1.00 80.94 339 GLU A O 1
ATOM 2639 N N . PHE A 1 340 ? -24.320 -1.508 31.722 1.00 80.00 340 PHE A N 1
ATOM 2640 C CA . PHE A 1 340 ? -23.709 -2.577 30.939 1.00 80.00 340 PHE A CA 1
ATOM 2641 C C . PHE A 1 340 ? -22.566 -2.064 30.063 1.00 80.00 340 PHE A C 1
ATOM 2643 O O . PHE A 1 340 ? -21.500 -2.678 30.037 1.00 80.00 340 PHE A O 1
ATOM 2650 N N . HIS A 1 341 ? -22.779 -0.947 29.367 1.00 84.00 341 HIS A N 1
ATOM 2651 C CA . HIS A 1 341 ? -21.750 -0.309 28.547 1.00 84.00 341 HIS A CA 1
ATOM 2652 C C . HIS A 1 341 ? -20.563 0.166 29.400 1.00 84.00 341 HIS A C 1
ATOM 2654 O O . HIS A 1 341 ? -19.423 -0.166 29.074 1.00 84.00 341 HIS A O 1
ATOM 2660 N N . ASP A 1 342 ? -20.824 0.800 30.546 1.00 83.62 342 ASP A N 1
ATOM 2661 C CA . ASP A 1 342 ? -19.810 1.197 31.531 1.00 83.62 342 ASP A CA 1
ATOM 2662 C C . ASP A 1 342 ? -18.999 -0.021 31.999 1.00 83.62 342 ASP A C 1
ATOM 2664 O O . ASP A 1 342 ? -17.773 0.006 32.029 1.00 83.62 342 ASP A O 1
ATOM 2668 N N . LYS A 1 343 ? -19.662 -1.140 32.326 1.00 79.81 343 LYS A N 1
ATOM 2669 C CA . LYS A 1 343 ? -18.976 -2.378 32.738 1.00 79.81 343 LYS A CA 1
ATOM 2670 C C . LYS A 1 343 ? -18.105 -2.964 31.632 1.00 79.81 343 LYS A C 1
ATOM 2672 O O . LYS A 1 343 ? -17.049 -3.512 31.925 1.00 79.81 343 LYS A O 1
ATOM 2677 N N . LEU A 1 344 ? -18.541 -2.863 30.382 1.00 79.94 344 LEU A N 1
ATOM 2678 C CA . LEU A 1 344 ? -17.842 -3.429 29.233 1.00 79.94 344 LEU A CA 1
ATOM 2679 C C . LEU A 1 344 ? -16.613 -2.594 28.829 1.00 79.94 344 LEU A C 1
ATOM 2681 O O . LEU A 1 344 ? -15.602 -3.165 28.417 1.00 79.94 344 LEU A O 1
ATOM 2685 N N . THR A 1 345 ? -16.687 -1.274 29.006 1.00 83.50 345 THR A N 1
ATOM 2686 C CA . THR A 1 345 ? -15.604 -0.315 28.721 1.00 83.50 345 THR A CA 1
ATOM 2687 C C . THR A 1 345 ? -14.683 -0.065 29.920 1.00 83.50 345 THR A C 1
ATOM 2689 O O . THR A 1 345 ? -13.538 0.352 29.743 1.00 83.50 345 THR A O 1
ATOM 2692 N N . SER A 1 346 ? -15.134 -0.354 31.146 1.00 78.56 346 SER A N 1
ATOM 2693 C CA . SER A 1 346 ? -14.326 -0.166 32.354 1.00 78.56 346 SER A CA 1
ATOM 2694 C C . SER A 1 346 ? -13.135 -1.124 32.440 1.00 78.56 346 SER A C 1
ATOM 2696 O O . SER A 1 346 ? -13.163 -2.275 31.994 1.00 78.56 346 SER A O 1
ATOM 2698 N N . TRP A 1 347 ? -12.059 -0.631 33.053 1.00 69.94 347 TRP A N 1
ATOM 2699 C CA . TRP A 1 347 ? -10.878 -1.429 33.349 1.00 69.94 347 TRP A CA 1
ATOM 2700 C C . TRP A 1 347 ? -11.215 -2.537 34.352 1.00 69.94 347 TRP A C 1
ATOM 2702 O O . TRP A 1 347 ? -11.796 -2.292 35.407 1.00 69.94 347 TRP A O 1
ATOM 2712 N N . SER A 1 348 ? -10.796 -3.763 34.045 1.00 65.12 348 SER A N 1
ATOM 2713 C CA . SER A 1 348 ? -11.003 -4.934 34.903 1.00 65.12 348 SER A CA 1
ATOM 2714 C C . SER A 1 348 ? -9.671 -5.454 35.447 1.00 65.12 348 SER A C 1
ATOM 2716 O O . SER A 1 348 ? -8.605 -5.159 34.908 1.00 65.12 348 SER A O 1
ATOM 2718 N N . SER A 1 349 ? -9.715 -6.332 36.450 1.00 49.16 349 SER A N 1
ATOM 2719 C CA . SER A 1 349 ? -8.535 -7.047 36.972 1.00 49.16 349 SER A CA 1
ATOM 2720 C C . SER A 1 349 ? -7.785 -7.886 35.922 1.00 49.16 349 SER A C 1
ATOM 2722 O O . SER A 1 349 ? -6.659 -8.312 36.158 1.00 49.16 349 SER A O 1
ATOM 2724 N N . THR A 1 350 ? -8.392 -8.107 34.755 1.00 54.69 350 THR A N 1
ATOM 2725 C CA . THR A 1 350 ? -7.860 -8.918 33.649 1.00 54.69 350 THR A CA 1
ATOM 2726 C C . THR A 1 350 ? -7.342 -8.088 32.469 1.00 54.69 350 THR A C 1
ATOM 2728 O O . THR A 1 350 ? -6.918 -8.661 31.468 1.00 54.69 350 THR A O 1
ATOM 2731 N N . GLY A 1 351 ? -7.383 -6.753 32.561 1.00 63.47 351 GLY A N 1
ATOM 2732 C CA . GLY A 1 351 ? -6.899 -5.842 31.521 1.00 63.47 351 GLY A CA 1
ATOM 2733 C C . GLY A 1 351 ? -7.874 -4.707 31.174 1.00 63.47 351 GLY A C 1
ATOM 2734 O O . GLY A 1 351 ? -8.967 -4.637 31.759 1.00 63.47 351 GLY A O 1
ATOM 2735 N N . PRO A 1 352 ? -7.493 -3.848 30.204 1.00 74.38 352 PRO A N 1
ATOM 2736 C CA . PRO A 1 352 ? -8.297 -2.711 29.748 1.00 74.38 352 PRO A CA 1
ATOM 2737 C C . PRO A 1 352 ? -9.664 -3.160 29.239 1.00 74.38 352 PRO A C 1
ATOM 2739 O O . PRO A 1 352 ? -9.765 -4.225 28.622 1.00 74.38 352 PRO A O 1
ATOM 2742 N N . GLY A 1 353 ? -10.709 -2.372 29.501 1.00 77.06 353 GLY A N 1
ATOM 2743 C CA . GLY A 1 353 ? -12.048 -2.636 28.973 1.00 77.06 353 GLY A CA 1
ATOM 2744 C C . GLY A 1 353 ? -12.070 -2.683 27.444 1.00 77.06 353 GLY A C 1
ATOM 2745 O O . GLY A 1 353 ? -11.106 -2.303 26.778 1.00 77.06 353 GLY A O 1
ATOM 2746 N N . PHE A 1 354 ? -13.151 -3.217 26.885 1.00 82.69 354 PHE A N 1
ATOM 2747 C CA . PHE A 1 354 ? -13.301 -3.304 25.436 1.00 82.69 354 PHE A CA 1
ATOM 2748 C C . PHE A 1 354 ? -13.586 -1.930 24.838 1.00 82.69 354 PHE A C 1
ATOM 2750 O O . PHE A 1 354 ? -14.310 -1.130 25.432 1.00 82.69 354 PHE A O 1
ATOM 2757 N N . ASP A 1 355 ? -13.059 -1.690 23.640 1.00 86.94 355 ASP A N 1
ATOM 2758 C CA . ASP A 1 355 ? -13.415 -0.516 22.854 1.00 86.94 355 ASP A CA 1
ATOM 2759 C C . ASP A 1 355 ? -14.806 -0.720 22.248 1.00 86.94 355 ASP A C 1
ATOM 2761 O O . ASP A 1 355 ? -14.998 -1.519 21.324 1.00 86.94 355 ASP A O 1
ATOM 2765 N N . ALA A 1 356 ? -15.803 -0.073 22.848 1.00 87.62 356 ALA A N 1
ATOM 2766 C CA . ALA A 1 356 ? -17.197 -0.346 22.563 1.00 87.62 356 ALA A CA 1
ATOM 2767 C C . ALA A 1 356 ? -18.046 0.911 22.459 1.00 87.62 356 ALA A C 1
ATOM 2769 O O . ALA A 1 356 ? -17.971 1.815 23.293 1.00 87.62 356 ALA A O 1
ATOM 2770 N N . VAL A 1 357 ? -18.944 0.903 21.480 1.00 93.44 357 VAL A N 1
ATOM 2771 C CA . VAL A 1 357 ? -19.891 1.984 21.222 1.00 93.44 357 VAL A CA 1
ATOM 2772 C C . VAL A 1 357 ? -21.311 1.552 21.573 1.00 93.44 357 VAL A C 1
ATOM 2774 O O . VAL A 1 357 ? -21.729 0.424 21.304 1.00 93.44 357 VAL A O 1
ATOM 2777 N N . LEU A 1 358 ? -22.066 2.454 22.194 1.00 92.38 358 LEU A N 1
ATOM 2778 C CA . LEU A 1 358 ? -23.491 2.282 22.453 1.00 92.38 358 LEU A CA 1
ATOM 2779 C C . LEU A 1 358 ? -24.289 2.977 21.348 1.00 92.38 358 LEU A C 1
ATOM 2781 O O . LEU A 1 358 ? -24.137 4.177 21.145 1.00 92.38 358 LEU A O 1
ATOM 2785 N N . ASP A 1 359 ? -25.175 2.246 20.674 1.00 92.00 359 ASP A N 1
ATOM 2786 C CA . ASP A 1 359 ? -26.118 2.840 19.728 1.00 92.00 359 ASP A CA 1
ATOM 2787 C C . ASP A 1 359 ? -27.346 3.391 20.470 1.00 92.00 359 ASP A C 1
ATOM 2789 O O . ASP A 1 359 ? -28.382 2.727 20.628 1.00 92.00 359 ASP A O 1
ATOM 2793 N N . ASP A 1 360 ? -27.225 4.630 20.939 1.00 92.94 360 ASP A N 1
ATOM 2794 C CA . ASP A 1 360 ? -28.247 5.359 21.691 1.00 92.94 360 ASP A CA 1
ATOM 2795 C C . ASP A 1 360 ? -29.256 6.123 20.817 1.00 92.94 360 ASP A C 1
ATOM 2797 O O . ASP A 1 360 ? -30.212 6.713 21.331 1.00 92.94 360 ASP A O 1
ATOM 2801 N N . ARG A 1 361 ? -29.109 6.045 19.489 1.00 91.38 361 ARG A N 1
ATOM 2802 C CA . ARG A 1 361 ? -29.959 6.755 18.525 1.00 91.38 361 ARG A CA 1
ATOM 2803 C C . ARG A 1 361 ? -31.426 6.354 18.670 1.00 91.38 361 ARG A C 1
ATOM 2805 O O . ARG A 1 361 ? -31.758 5.218 19.019 1.00 91.38 361 ARG A O 1
ATOM 2812 N N . LYS A 1 362 ? -32.344 7.266 18.351 1.00 91.44 362 LYS A N 1
ATOM 2813 C CA . LYS A 1 362 ? -33.801 7.035 18.427 1.00 91.44 362 LYS A CA 1
ATOM 2814 C C . LYS A 1 362 ? -34.358 6.357 17.166 1.00 91.44 362 LYS A C 1
ATOM 2816 O O . LYS A 1 362 ? -35.430 6.715 16.695 1.00 91.44 362 LYS A O 1
ATOM 2821 N N . GLU A 1 363 ? -33.627 5.376 16.646 1.00 91.56 363 GLU A N 1
ATOM 2822 C CA . GLU A 1 363 ? -33.965 4.642 15.424 1.00 91.56 363 GLU A CA 1
ATOM 2823 C C . GLU A 1 363 ? -34.545 3.255 15.711 1.00 91.56 363 GLU A C 1
ATOM 2825 O O . GLU A 1 363 ? -34.392 2.700 16.806 1.00 91.56 363 GLU A O 1
ATOM 2830 N N . THR A 1 364 ? -35.220 2.676 14.713 1.00 87.75 364 THR A N 1
ATOM 2831 C CA . THR A 1 364 ? -35.780 1.321 14.837 1.00 87.75 364 THR A CA 1
ATOM 2832 C C . THR A 1 364 ? -34.675 0.271 14.966 1.00 87.75 364 THR A C 1
ATOM 2834 O O . THR A 1 364 ? -33.601 0.407 14.386 1.00 87.75 364 THR A O 1
ATOM 2837 N N . PHE A 1 365 ? -34.941 -0.821 15.689 1.00 82.50 365 PHE A N 1
ATOM 2838 C CA . PHE A 1 365 ? -33.959 -1.896 15.876 1.00 82.50 365 PHE A CA 1
ATOM 2839 C C . PHE A 1 365 ? -33.427 -2.460 14.548 1.00 82.50 365 PHE A C 1
ATOM 2841 O O . PHE A 1 365 ? -32.225 -2.662 14.411 1.00 82.50 365 PHE A O 1
ATOM 2848 N N . GLY A 1 366 ? -34.308 -2.672 13.563 1.00 82.75 366 GLY A N 1
ATOM 2849 C CA . GLY A 1 366 ? -33.904 -3.158 12.242 1.00 82.75 366 GLY A CA 1
ATOM 2850 C C . GLY A 1 366 ? -32.951 -2.197 11.531 1.00 82.75 366 GLY A C 1
ATOM 2851 O O . GLY A 1 366 ? -31.953 -2.638 10.973 1.00 82.75 366 GLY A O 1
ATOM 2852 N N . TRP A 1 367 ? -33.210 -0.890 11.628 1.00 91.88 367 TRP A N 1
ATOM 2853 C CA . TRP A 1 367 ? -32.322 0.134 11.079 1.00 91.88 367 TRP A CA 1
ATOM 2854 C C . TRP A 1 367 ? -30.950 0.125 11.768 1.00 91.88 367 TRP A C 1
ATOM 2856 O O . TRP A 1 367 ? -29.929 0.122 11.091 1.00 91.88 367 TRP A O 1
ATOM 2866 N N . LYS A 1 368 ? -30.910 0.018 13.104 1.00 86.31 368 LYS A N 1
ATOM 2867 C CA . LYS A 1 368 ? -29.652 -0.056 13.871 1.00 86.31 368 LYS A CA 1
ATOM 2868 C C . LYS A 1 368 ? -28.817 -1.284 13.522 1.00 86.31 368 LYS A C 1
ATOM 2870 O O . LYS A 1 368 ? -27.607 -1.182 13.368 1.00 86.31 368 LYS A O 1
ATOM 2875 N N . MET A 1 369 ? -29.467 -2.439 13.377 1.00 84.88 369 MET A N 1
ATOM 2876 C CA . MET A 1 369 ? -28.798 -3.667 12.940 1.00 84.88 369 MET A CA 1
ATOM 2877 C C . MET A 1 369 ? -28.220 -3.516 11.533 1.00 84.88 369 MET A C 1
ATOM 2879 O O . MET A 1 369 ? -27.079 -3.903 11.307 1.00 84.88 369 MET A O 1
ATOM 2883 N N . GLN A 1 370 ? -28.973 -2.915 10.607 1.00 88.69 370 GLN A N 1
ATOM 2884 C CA . GLN A 1 370 ? -28.491 -2.660 9.252 1.00 88.69 370 GLN A CA 1
ATOM 2885 C C . GLN A 1 370 ? -27.308 -1.684 9.237 1.00 88.69 370 GLN A C 1
ATOM 2887 O O . GLN A 1 370 ? -26.359 -1.898 8.493 1.00 88.69 370 GLN A O 1
ATOM 2892 N N . ASP A 1 371 ? -27.334 -0.634 10.057 1.00 93.38 371 ASP A N 1
ATOM 2893 C CA . ASP A 1 371 ? -26.228 0.322 10.165 1.00 93.38 371 ASP A CA 1
ATOM 2894 C C . ASP A 1 371 ? -24.978 -0.310 10.800 1.00 93.38 371 ASP A C 1
ATOM 2896 O O . ASP A 1 371 ? -23.859 -0.080 10.339 1.00 93.38 371 ASP A O 1
ATOM 2900 N N . ALA A 1 372 ? -25.156 -1.178 11.800 1.00 87.56 372 ALA A N 1
ATOM 2901 C CA . ALA A 1 372 ? -24.070 -1.953 12.393 1.00 87.56 372 ALA A CA 1
ATOM 2902 C C . ALA A 1 372 ? -23.437 -2.933 11.389 1.00 87.56 372 ALA A C 1
ATOM 2904 O O . ALA A 1 372 ? -22.207 -3.004 11.289 1.00 87.56 372 ALA A O 1
ATOM 2905 N N . ASP A 1 373 ? -24.268 -3.624 10.602 1.00 86.19 373 ASP A N 1
ATOM 2906 C CA . ASP A 1 373 ? -23.838 -4.476 9.490 1.00 86.19 373 ASP A CA 1
ATOM 2907 C C . ASP A 1 373 ? -23.197 -3.649 8.358 1.00 86.19 373 ASP A C 1
ATOM 2909 O O . ASP A 1 373 ? -22.225 -4.065 7.734 1.00 86.19 373 ASP A O 1
ATOM 2913 N N . MET A 1 374 ? -23.649 -2.435 8.081 1.00 91.75 374 MET A N 1
ATOM 2914 C CA . MET A 1 374 ? -22.990 -1.606 7.073 1.00 91.75 374 MET A CA 1
ATOM 2915 C C . MET A 1 374 ? -21.606 -1.147 7.560 1.00 91.75 374 MET A C 1
ATOM 2917 O O . MET A 1 374 ? -20.624 -1.242 6.822 1.00 91.75 374 MET A O 1
ATOM 2921 N N . THR A 1 375 ? -21.520 -0.717 8.821 1.00 93.31 375 THR A N 1
ATOM 2922 C CA . THR A 1 375 ? -20.314 -0.150 9.448 1.00 93.31 375 THR A CA 1
ATOM 2923 C C . THR A 1 375 ? -19.224 -1.188 9.698 1.00 93.31 375 THR A C 1
ATOM 2925 O O . THR A 1 375 ? -18.038 -0.890 9.538 1.00 93.31 375 THR A O 1
ATOM 2928 N N . GLY A 1 376 ? -19.601 -2.417 10.057 1.00 88.94 376 GLY A N 1
ATOM 2929 C CA . GLY A 1 376 ? -18.652 -3.523 10.152 1.00 88.94 376 GLY A CA 1
ATOM 2930 C C . GLY A 1 376 ? -18.082 -3.825 11.524 1.00 88.94 376 GLY A C 1
ATOM 2931 O O . GLY A 1 376 ? -16.949 -4.300 11.608 1.00 88.94 376 GLY A O 1
ATOM 2932 N N . TYR A 1 377 ? -18.843 -3.583 12.592 1.00 87.38 377 TYR A N 1
ATOM 2933 C CA . TYR A 1 377 ? -18.418 -3.948 13.943 1.00 87.38 377 TYR A CA 1
ATOM 2934 C C . TYR A 1 377 ? -18.151 -5.463 14.047 1.00 87.38 377 TYR A C 1
ATOM 2936 O O . TYR A 1 377 ? -19.029 -6.257 13.692 1.00 87.38 377 TYR A O 1
ATOM 2944 N N . PRO A 1 378 ? -16.975 -5.897 14.544 1.00 85.88 378 PRO A N 1
ATOM 2945 C CA . PRO A 1 378 ? -16.651 -7.320 14.670 1.00 85.88 378 PRO A CA 1
ATOM 2946 C C . PRO A 1 378 ? -17.631 -8.091 15.561 1.00 85.88 378 PRO A C 1
ATOM 2948 O O . PRO A 1 378 ? -17.938 -9.258 15.290 1.00 85.88 378 PRO A O 1
ATOM 2951 N N . VAL A 1 379 ? -18.116 -7.438 16.622 1.00 82.75 379 VAL A N 1
ATOM 2952 C CA . VAL A 1 379 ? -19.056 -8.005 17.589 1.00 82.75 379 VAL A CA 1
ATOM 2953 C C . VAL A 1 379 ? -20.246 -7.070 17.767 1.00 82.75 379 VAL A C 1
ATOM 2955 O O . VAL A 1 379 ? -20.093 -5.897 18.101 1.00 82.75 379 VAL A O 1
ATOM 2958 N N . THR A 1 380 ? -21.450 -7.617 17.609 1.00 81.62 380 THR A N 1
ATOM 2959 C CA . THR A 1 380 ? -22.702 -6.914 17.915 1.00 81.62 380 THR A CA 1
ATOM 2960 C C . THR A 1 380 ? -23.387 -7.566 19.109 1.00 81.62 380 THR A C 1
ATOM 2962 O O . THR A 1 380 ? -23.651 -8.773 19.101 1.00 81.62 380 THR A O 1
ATOM 2965 N N . ILE A 1 381 ? -23.691 -6.761 20.130 1.00 81.12 381 ILE A N 1
ATOM 2966 C CA . ILE A 1 381 ? -24.408 -7.169 21.340 1.00 81.12 381 ILE A CA 1
ATOM 2967 C C . ILE A 1 381 ? -25.793 -6.530 21.339 1.00 81.12 381 ILE A C 1
ATOM 2969 O O . ILE A 1 381 ? -25.928 -5.314 21.454 1.00 81.12 381 ILE A O 1
ATOM 2973 N N . VAL A 1 382 ? -26.838 -7.355 21.281 1.00 81.94 382 VAL A N 1
ATOM 2974 C CA . VAL A 1 382 ? -28.225 -6.877 21.332 1.00 81.94 382 VAL A CA 1
ATOM 2975 C C . VAL A 1 382 ? -28.801 -7.024 22.740 1.00 81.94 382 VAL A C 1
ATOM 2977 O O . VAL A 1 382 ? -28.919 -8.129 23.270 1.00 81.94 382 VAL A O 1
ATOM 2980 N N . LEU A 1 383 ? -29.234 -5.910 23.337 1.00 77.00 383 LEU A N 1
ATOM 2981 C CA . LEU A 1 383 ? -29.882 -5.899 24.651 1.00 77.00 383 LEU A CA 1
ATOM 2982 C C . LEU A 1 383 ? -31.405 -6.012 24.495 1.00 77.00 383 LEU A C 1
ATOM 2984 O O . LEU A 1 383 ? -32.138 -5.031 24.316 1.00 77.00 383 LEU A O 1
ATOM 2988 N N . GLY A 1 384 ? -31.870 -7.262 24.521 1.00 71.38 384 GLY A N 1
ATOM 2989 C CA . GLY A 1 384 ? -33.273 -7.652 24.385 1.00 71.38 384 GLY A CA 1
ATOM 2990 C C . GLY A 1 384 ? -34.096 -7.591 25.679 1.00 71.38 384 GLY A C 1
ATOM 2991 O O . GLY A 1 384 ? -33.583 -7.409 26.785 1.00 71.38 384 GLY A O 1
ATOM 2992 N N . LYS A 1 385 ? -35.404 -7.848 25.551 1.00 65.12 385 LYS A N 1
ATOM 2993 C CA . LYS A 1 385 ? -36.356 -7.917 26.678 1.00 65.12 385 LYS A CA 1
ATOM 2994 C C . LYS A 1 385 ? -35.936 -8.926 27.762 1.00 65.12 385 LYS A C 1
ATOM 2996 O O . LYS A 1 385 ? -36.051 -8.630 28.947 1.00 65.12 385 LYS A O 1
ATOM 3001 N N . ALA A 1 386 ? -35.394 -10.078 27.354 1.00 60.91 386 ALA A N 1
ATOM 3002 C CA . ALA A 1 386 ? -34.952 -11.146 28.256 1.00 60.91 386 ALA A CA 1
ATOM 3003 C C . ALA A 1 386 ? -33.805 -10.721 29.189 1.00 60.91 386 ALA A C 1
ATOM 3005 O O . ALA A 1 386 ? -33.740 -11.174 30.332 1.00 60.91 386 ALA A O 1
ATOM 3006 N N . TRP A 1 387 ? -32.927 -9.828 28.724 1.00 64.88 387 TRP A N 1
ATOM 3007 C CA . TRP A 1 387 ? -31.852 -9.275 29.541 1.00 64.88 387 TRP A CA 1
ATOM 3008 C C . TRP A 1 387 ? -32.403 -8.331 30.621 1.00 64.88 387 TRP A C 1
ATOM 3010 O O . TRP A 1 387 ? -32.052 -8.477 31.793 1.00 64.88 387 TRP A O 1
ATOM 3020 N N . ARG A 1 388 ? -33.362 -7.460 30.268 1.00 60.69 388 ARG A N 1
ATOM 3021 C CA . ARG A 1 388 ? -34.022 -6.559 31.234 1.00 60.69 388 ARG A CA 1
ATOM 3022 C C . ARG A 1 388 ? -34.770 -7.305 32.340 1.00 60.69 388 ARG A C 1
ATOM 3024 O O . ARG A 1 388 ? -34.771 -6.864 33.481 1.00 60.69 388 ARG A O 1
ATOM 3031 N N . GLU A 1 389 ? -35.450 -8.400 31.996 1.00 59.72 389 GLU A N 1
ATOM 3032 C CA . GLU A 1 389 ? -36.327 -9.124 32.930 1.00 59.72 389 GLU A CA 1
ATOM 3033 C C . GLU A 1 389 ? -35.561 -10.008 33.924 1.00 59.72 389 GLU A C 1
ATOM 3035 O O . GLU A 1 389 ? -36.088 -10.314 34.990 1.00 59.72 389 GLU A O 1
ATOM 3040 N N . ARG A 1 390 ? -34.336 -10.445 33.596 1.00 56.44 390 ARG A N 1
ATOM 3041 C CA . ARG A 1 390 ? -33.617 -11.449 34.401 1.00 56.44 390 ARG A CA 1
ATOM 3042 C C . ARG A 1 390 ? -32.338 -10.950 35.062 1.00 56.44 390 ARG A C 1
ATOM 3044 O O . ARG A 1 390 ? -31.809 -11.677 35.898 1.00 56.44 390 ARG A O 1
ATOM 3051 N N . GLY A 1 391 ? -31.819 -9.774 34.694 1.00 48.94 391 GLY A N 1
ATOM 3052 C CA . GLY A 1 391 ? -30.656 -9.137 35.338 1.00 48.94 391 GLY A CA 1
ATOM 3053 C C . GLY A 1 391 ? -29.352 -9.952 35.329 1.00 48.94 391 GLY A C 1
ATOM 3054 O O . GLY A 1 391 ? -28.357 -9.525 35.905 1.00 48.94 391 GLY A O 1
ATOM 3055 N N . LYS A 1 392 ? -29.333 -11.127 34.689 1.00 44.91 392 LYS A N 1
ATOM 3056 C CA . LYS A 1 392 ? -28.190 -12.039 34.637 1.00 44.91 392 LYS A CA 1
ATOM 3057 C C . LYS A 1 392 ? -27.645 -12.102 33.217 1.00 44.91 392 LYS A C 1
ATOM 3059 O O . LYS A 1 392 ? -28.298 -12.608 32.305 1.00 44.91 392 LYS A O 1
ATOM 3064 N N . LEU A 1 393 ? -26.402 -11.649 33.074 1.00 43.59 393 LEU A N 1
ATOM 3065 C CA . LEU A 1 393 ? -25.573 -11.717 31.864 1.00 43.59 393 LEU A CA 1
ATOM 3066 C C . LEU A 1 393 ? -25.310 -13.148 31.362 1.00 43.59 393 LEU A C 1
ATOM 3068 O O . LEU A 1 393 ? -24.909 -13.331 30.220 1.00 43.59 393 LEU A O 1
ATOM 3072 N N . GLN A 1 394 ? -25.590 -14.170 32.174 1.00 36.94 394 GLN A N 1
ATOM 3073 C CA . GLN A 1 394 ? -25.336 -15.577 31.846 1.00 36.94 394 GLN A CA 1
ATOM 3074 C C . GLN A 1 394 ? -26.167 -16.110 30.658 1.00 36.94 394 GLN A C 1
ATOM 3076 O O . GLN A 1 394 ? -25.838 -17.155 30.114 1.00 36.94 394 GLN A O 1
ATOM 3081 N N . ASN A 1 395 ? -27.190 -15.368 30.210 1.00 34.12 395 ASN A N 1
ATOM 3082 C CA . ASN A 1 395 ? -27.976 -15.678 29.007 1.00 34.12 395 ASN A CA 1
ATOM 3083 C C . ASN A 1 395 ? -27.687 -14.739 27.817 1.00 34.12 395 ASN A C 1
ATOM 3085 O O . ASN A 1 395 ? -28.399 -14.800 26.820 1.00 34.12 395 ASN A O 1
ATOM 3089 N N . LEU A 1 396 ? -26.674 -13.860 27.885 1.00 39.84 396 LEU A N 1
ATOM 3090 C CA . LEU A 1 396 ? -26.323 -12.978 26.757 1.00 39.84 396 LEU A CA 1
ATOM 3091 C C . LEU A 1 396 ? -25.711 -13.753 25.576 1.00 39.84 396 LEU A C 1
ATOM 3093 O O . LEU A 1 396 ? -25.767 -13.281 24.443 1.00 39.84 396 LEU A O 1
ATOM 3097 N N . LEU A 1 397 ? -25.193 -14.960 25.839 1.00 35.56 397 LEU A N 1
ATOM 3098 C CA . LEU A 1 397 ? -24.574 -15.862 24.862 1.00 35.56 397 LEU A CA 1
ATOM 3099 C C . LEU A 1 397 ? -25.490 -16.204 23.674 1.00 35.56 397 LEU A C 1
ATOM 3101 O O . LEU A 1 397 ? -24.992 -16.513 22.600 1.00 35.56 397 LEU A O 1
ATOM 3105 N N . SER A 1 398 ? -26.817 -16.095 23.818 1.00 34.84 398 SER A N 1
ATOM 3106 C CA . SER A 1 398 ? -27.760 -16.337 22.717 1.00 34.84 398 SER A CA 1
ATOM 3107 C C . SER A 1 398 ? -27.925 -15.160 21.743 1.00 34.84 398 SER A C 1
ATOM 3109 O O . SER A 1 398 ? -28.702 -15.275 20.800 1.00 34.84 398 SER A O 1
ATOM 3111 N N . THR A 1 399 ? -27.261 -14.019 21.974 1.00 46.25 399 THR A N 1
ATOM 3112 C CA . THR A 1 399 ? -27.498 -12.770 21.213 1.00 46.25 399 THR A CA 1
ATOM 3113 C C . THR A 1 399 ? -26.212 -12.017 20.850 1.00 46.25 399 THR A C 1
ATOM 3115 O O . THR A 1 399 ? -26.254 -10.821 20.562 1.00 46.25 399 THR A O 1
ATOM 3118 N N . ILE A 1 400 ? -25.067 -12.703 20.881 1.00 50.47 400 ILE A N 1
ATOM 3119 C CA . ILE A 1 400 ? -23.790 -12.177 20.392 1.00 50.47 400 ILE A CA 1
ATOM 3120 C C . ILE A 1 400 ? -23.634 -12.641 18.949 1.00 50.47 400 ILE A C 1
ATOM 3122 O O . ILE A 1 400 ? -23.566 -13.840 18.683 1.00 50.47 400 ILE A O 1
ATOM 3126 N N . THR A 1 401 ? -23.591 -11.692 18.019 1.00 54.97 401 THR A N 1
ATOM 3127 C CA . THR A 1 401 ? -23.325 -12.005 16.612 1.00 54.97 401 THR A CA 1
ATOM 3128 C C . THR A 1 401 ? -21.875 -11.667 16.310 1.00 54.97 401 THR A C 1
ATOM 3130 O O . THR A 1 401 ? -21.456 -10.520 16.476 1.00 54.97 401 THR A O 1
ATOM 3133 N N . TYR A 1 402 ? -21.118 -12.678 15.886 1.00 55.44 402 TYR A N 1
ATOM 3134 C CA . TYR A 1 402 ? -19.753 -12.519 15.399 1.00 55.44 402 TYR A CA 1
ATOM 3135 C C . TYR A 1 402 ? -19.769 -12.416 13.887 1.00 55.44 402 TYR A C 1
ATOM 3137 O O . TYR A 1 402 ? -20.354 -13.264 13.205 1.00 55.44 402 TYR A O 1
ATOM 3145 N N . ARG A 1 403 ? -19.086 -11.408 13.358 1.00 59.78 403 ARG A N 1
ATOM 3146 C CA . ARG A 1 403 ? -18.952 -11.249 11.918 1.00 59.78 403 ARG A CA 1
ATOM 3147 C C . ARG A 1 403 ? -17.645 -11.861 11.418 1.00 59.78 403 ARG A C 1
ATOM 3149 O O . ARG A 1 403 ? -16.595 -11.682 12.028 1.00 59.78 403 ARG A O 1
ATOM 3156 N N . GLY A 1 404 ? -17.714 -12.617 10.319 1.00 44.94 404 GLY A N 1
ATOM 3157 C CA . GLY A 1 404 ? -16.541 -13.225 9.675 1.00 44.94 404 GLY A CA 1
ATOM 3158 C C . GLY A 1 404 ? -16.145 -14.637 10.137 1.00 44.94 404 GLY A C 1
ATOM 3159 O O . GLY A 1 404 ? -15.072 -15.102 9.757 1.00 44.94 404 GLY A O 1
ATOM 3160 N N . ALA A 1 405 ? -16.975 -15.347 10.913 1.00 39.75 405 ALA A N 1
ATOM 3161 C CA . ALA A 1 405 ? -16.770 -16.777 11.173 1.00 39.75 405 ALA A CA 1
ATOM 3162 C C . ALA A 1 405 ? -17.262 -17.611 9.975 1.00 39.75 405 ALA A C 1
ATOM 3164 O O . ALA A 1 405 ? -18.434 -17.546 9.600 1.00 39.75 405 ALA A O 1
ATOM 3165 N N . THR A 1 406 ? -16.375 -18.394 9.359 1.00 31.58 406 THR A N 1
ATOM 3166 C CA . THR A 1 406 ? -16.764 -19.381 8.344 1.00 31.58 406 THR A CA 1
ATOM 3167 C C . THR A 1 406 ? -17.609 -20.494 8.988 1.00 31.58 406 THR A C 1
ATOM 3169 O O . THR A 1 406 ? -17.260 -20.953 10.077 1.00 31.58 406 THR A O 1
ATOM 3172 N N . PRO A 1 407 ? -18.677 -20.998 8.334 1.00 27.45 407 PRO A N 1
ATOM 3173 C CA . PRO A 1 407 ? -19.573 -22.016 8.909 1.00 27.45 407 PRO A CA 1
ATOM 3174 C C . PRO A 1 407 ? -18.935 -23.392 9.189 1.00 27.45 407 PRO A C 1
ATOM 3176 O O . PRO A 1 407 ? -19.627 -24.301 9.635 1.00 27.45 407 PRO A O 1
ATOM 3179 N N . THR A 1 408 ? -17.646 -23.582 8.894 1.00 24.89 408 THR A N 1
ATOM 3180 C CA . THR A 1 408 ? -16.951 -24.880 8.929 1.00 24.89 408 THR A CA 1
ATOM 3181 C C . THR A 1 408 ? -15.831 -24.975 9.965 1.00 24.89 408 THR A C 1
ATOM 3183 O O . THR A 1 408 ? -15.192 -26.021 10.064 1.00 24.89 408 THR A O 1
ATOM 3186 N N . ALA A 1 409 ? -15.569 -23.930 10.752 1.00 25.41 409 ALA A N 1
ATOM 3187 C CA . ALA A 1 409 ? -14.652 -24.047 11.880 1.00 25.41 409 ALA A CA 1
ATOM 3188 C C . ALA A 1 409 ? -15.425 -24.583 13.092 1.00 25.41 409 ALA A C 1
ATOM 3190 O O . ALA A 1 409 ? -16.197 -23.849 13.706 1.00 25.41 409 ALA A O 1
ATOM 3191 N N . ASN A 1 410 ? -15.220 -25.864 13.425 1.00 24.22 410 ASN A N 1
ATOM 3192 C CA . ASN A 1 410 ? -15.585 -26.418 14.731 1.00 24.22 410 ASN A CA 1
ATOM 3193 C C . ASN A 1 410 ? -15.234 -25.404 15.829 1.00 24.22 410 ASN A C 1
ATOM 3195 O O . ASN A 1 410 ? -14.132 -24.846 15.827 1.00 24.22 410 ASN A O 1
ATOM 3199 N N . CYS A 1 411 ? -16.160 -25.202 16.768 1.00 28.08 411 CYS A N 1
ATOM 3200 C CA . CYS A 1 411 ? -16.072 -24.285 17.910 1.00 28.08 411 CYS A CA 1
ATOM 3201 C C . CYS A 1 411 ? -14.860 -24.501 18.846 1.00 28.08 411 CYS A C 1
ATOM 3203 O O . CYS A 1 411 ? -14.758 -23.825 19.864 1.00 28.08 411 CYS A O 1
ATOM 3205 N N . ASP A 1 412 ? -13.926 -25.388 18.507 1.00 25.67 412 ASP A N 1
ATOM 3206 C CA . ASP A 1 412 ? -12.840 -25.838 19.375 1.00 25.67 412 ASP A CA 1
ATOM 3207 C C . ASP A 1 412 ? -11.562 -24.981 19.280 1.00 25.67 412 ASP A C 1
ATOM 3209 O O . ASP A 1 412 ? -10.667 -25.144 20.101 1.00 25.67 412 ASP A O 1
ATOM 3213 N N . ASN A 1 413 ? -11.459 -24.040 18.327 1.00 25.64 413 ASN A N 1
ATOM 3214 C CA . ASN A 1 413 ? -10.238 -23.235 18.117 1.00 25.64 413 ASN A CA 1
ATOM 3215 C C . ASN A 1 413 ? -10.391 -21.712 18.316 1.00 25.64 413 ASN A C 1
ATOM 3217 O O . ASN A 1 413 ? -9.529 -20.943 17.884 1.00 25.64 413 ASN A O 1
ATOM 3221 N N . LEU A 1 414 ? -11.428 -21.240 19.018 1.00 34.47 414 LEU A N 1
ATOM 3222 C CA . LEU A 1 414 ? -11.454 -19.856 19.511 1.00 34.47 414 LEU A CA 1
ATOM 3223 C C . LEU A 1 414 ? -10.841 -19.775 20.918 1.00 34.47 414 LEU A C 1
ATOM 3225 O O . LEU A 1 414 ? -11.533 -19.753 21.922 1.00 34.47 414 LEU A O 1
ATOM 3229 N N . ALA A 1 415 ? -9.521 -19.617 21.017 1.00 28.31 415 ALA A N 1
ATOM 3230 C CA . ALA A 1 415 ? -8.886 -19.227 22.286 1.00 28.31 415 ALA A CA 1
ATOM 3231 C C . ALA A 1 415 ? -9.311 -17.810 22.763 1.00 28.31 415 ALA A C 1
ATOM 3233 O O . ALA A 1 415 ? -9.018 -17.404 23.886 1.00 28.31 415 ALA A O 1
ATOM 3234 N N . SER A 1 416 ? -10.007 -17.039 21.914 1.00 37.91 416 SER A N 1
ATOM 3235 C CA . SER A 1 416 ? -10.532 -15.702 22.220 1.00 37.91 416 SER A CA 1
ATOM 3236 C C . SER A 1 416 ? -11.980 -15.675 22.727 1.00 37.91 416 SER A C 1
ATOM 3238 O O . SER A 1 416 ? -12.387 -14.645 23.258 1.00 37.91 416 SER A O 1
ATOM 3240 N N . THR A 1 417 ? -12.771 -16.747 22.570 1.00 38.31 417 THR A N 1
ATOM 3241 C CA . THR A 1 417 ? -14.136 -16.818 23.142 1.00 38.31 417 THR A CA 1
ATOM 3242 C C . THR A 1 417 ? -14.065 -16.966 24.649 1.00 38.31 417 THR A C 1
ATOM 3244 O O . THR A 1 417 ? -14.688 -16.194 25.374 1.00 38.31 417 THR A O 1
ATOM 3247 N N . THR A 1 418 ? -13.186 -17.846 25.127 1.00 38.19 418 THR A N 1
ATOM 3248 C CA . THR A 1 418 ? -12.997 -18.104 26.555 1.00 38.19 418 THR A CA 1
ATOM 3249 C C . THR A 1 418 ? -12.533 -16.859 27.309 1.00 38.19 418 THR A C 1
ATOM 3251 O O . THR A 1 418 ? -12.961 -16.641 28.437 1.00 38.19 418 THR A O 1
ATOM 3254 N N . SER A 1 419 ? -11.703 -16.004 26.698 1.00 43.41 419 SER A N 1
ATOM 3255 C CA . SER A 1 419 ? -11.194 -14.802 27.368 1.00 43.41 419 SER A CA 1
ATOM 3256 C C . SER A 1 419 ? -12.247 -13.699 27.481 1.00 43.41 419 SER A C 1
ATOM 3258 O O . SER A 1 419 ? -12.365 -13.099 28.540 1.00 43.41 419 SER A O 1
ATOM 3260 N N . LEU A 1 420 ? -13.069 -13.443 26.460 1.00 44.22 420 LEU A N 1
ATOM 3261 C CA . LEU A 1 420 ? -14.142 -12.441 26.555 1.00 44.22 420 LEU A CA 1
ATOM 3262 C C . LEU A 1 420 ? -15.227 -12.885 27.554 1.00 44.22 420 LEU A C 1
ATOM 3264 O O . LEU A 1 420 ? -15.658 -12.105 28.402 1.00 44.22 420 LEU A O 1
ATOM 3268 N N . GLU A 1 421 ? -15.595 -14.168 27.510 1.00 48.72 421 GLU A N 1
ATOM 3269 C CA . GLU A 1 421 ? -16.565 -14.802 28.411 1.00 48.72 421 GLU A CA 1
ATOM 3270 C C . GLU A 1 421 ? -16.100 -14.792 29.874 1.00 48.72 421 GLU A C 1
ATOM 3272 O O . GLU A 1 421 ? -16.855 -14.402 30.770 1.00 48.72 421 GLU A O 1
ATOM 3277 N N . GLN A 1 422 ? -14.838 -15.153 30.129 1.00 45.09 422 GLN A N 1
ATOM 3278 C CA . GLN A 1 422 ? -14.245 -15.117 31.470 1.00 45.09 422 GLN A CA 1
ATOM 3279 C C . GLN A 1 422 ? -14.141 -13.689 32.010 1.00 45.09 422 GLN A C 1
ATOM 3281 O O . GLN A 1 422 ? -14.387 -13.467 33.195 1.00 45.09 422 GLN A O 1
ATOM 3286 N N . ARG A 1 423 ? -13.836 -12.706 31.155 1.00 45.34 423 ARG A N 1
ATOM 3287 C CA . ARG A 1 423 ? -13.715 -11.296 31.556 1.00 45.34 423 ARG A CA 1
ATOM 3288 C C . ARG A 1 423 ? -15.069 -10.660 31.875 1.00 45.34 423 ARG A C 1
ATOM 3290 O O . ARG A 1 423 ? -15.186 -9.968 32.884 1.00 45.34 423 ARG A O 1
ATOM 3297 N N . ILE A 1 424 ? -16.111 -10.970 31.099 1.00 43.75 424 ILE A N 1
ATOM 3298 C CA . ILE A 1 424 ? -17.496 -10.557 31.391 1.00 43.75 424 ILE A CA 1
ATOM 3299 C C . ILE A 1 424 ? -18.009 -11.231 32.675 1.00 43.75 424 ILE A C 1
ATOM 3301 O O . ILE A 1 424 ? -18.687 -10.597 33.487 1.00 43.75 424 ILE A O 1
ATOM 3305 N N . SER A 1 425 ? -17.664 -12.503 32.904 1.00 42.12 425 SER A N 1
ATOM 3306 C CA . SER A 1 425 ? -18.012 -13.205 34.145 1.00 42.12 425 SER A CA 1
ATOM 3307 C C . SER A 1 425 ? -17.273 -12.641 35.367 1.00 42.12 425 SER A C 1
ATOM 3309 O O . SER A 1 425 ? -17.871 -12.544 36.437 1.00 42.12 425 SER A O 1
ATOM 3311 N N . ALA A 1 426 ? -16.007 -12.232 35.221 1.00 37.66 426 ALA A N 1
ATOM 3312 C CA . ALA A 1 426 ? -15.214 -11.624 36.291 1.00 37.66 426 ALA A CA 1
ATOM 3313 C C . ALA A 1 426 ? -15.717 -10.219 36.673 1.00 37.66 426 ALA A C 1
ATOM 3315 O O . ALA A 1 426 ? -15.788 -9.896 37.857 1.00 37.66 426 ALA A O 1
ATOM 3316 N N . ALA A 1 427 ? -16.152 -9.413 35.697 1.00 36.25 427 ALA A N 1
ATOM 3317 C CA . ALA A 1 427 ? -16.746 -8.094 35.938 1.00 36.25 427 ALA A CA 1
ATOM 3318 C C . ALA A 1 427 ? -18.078 -8.154 36.722 1.00 36.25 427 ALA A C 1
ATOM 3320 O O . ALA A 1 427 ? -18.443 -7.203 37.413 1.00 36.25 427 ALA A O 1
ATOM 3321 N N . ASN A 1 428 ? -18.801 -9.281 36.668 1.00 35.66 428 ASN A N 1
ATOM 3322 C CA . ASN A 1 428 ? -20.064 -9.468 37.394 1.00 35.66 428 ASN A CA 1
ATOM 3323 C C . ASN A 1 428 ? -19.901 -9.721 38.898 1.00 35.66 428 ASN A C 1
ATOM 3325 O O . ASN A 1 428 ? -20.872 -9.546 39.631 1.00 35.66 428 ASN A O 1
ATOM 3329 N N . MET A 1 429 ? -18.716 -10.107 39.379 1.00 32.91 429 MET A N 1
ATOM 3330 C CA . MET A 1 429 ? -18.502 -10.350 40.812 1.00 32.91 429 MET A CA 1
ATOM 3331 C C . MET A 1 429 ? -18.194 -9.079 41.621 1.00 32.91 429 MET A C 1
ATOM 3333 O O . MET A 1 429 ? -17.986 -9.177 42.826 1.00 32.91 429 MET A O 1
ATOM 3337 N N . ALA A 1 430 ? -18.179 -7.897 40.991 1.00 31.97 430 ALA A N 1
ATOM 3338 C CA . ALA A 1 430 ? -17.621 -6.681 41.591 1.00 31.97 430 ALA A CA 1
ATOM 3339 C C . ALA A 1 430 ? -18.574 -5.468 41.705 1.00 31.97 430 ALA A C 1
ATOM 3341 O O . ALA A 1 430 ? -18.085 -4.372 41.954 1.00 31.97 430 ALA A O 1
ATOM 3342 N N . GLY A 1 431 ? -19.899 -5.587 41.524 1.00 27.70 431 GLY A N 1
ATOM 3343 C CA . GLY A 1 431 ? -20.744 -4.381 41.445 1.00 27.70 431 GLY A CA 1
ATOM 3344 C C . GLY A 1 431 ? -22.156 -4.468 42.014 1.00 27.70 431 GLY A C 1
ATOM 3345 O O . GLY A 1 431 ? -23.102 -4.636 41.245 1.00 27.70 431 GLY A O 1
ATOM 3346 N N . GLU A 1 432 ? -22.292 -4.210 43.316 1.00 28.33 432 GLU A N 1
ATOM 3347 C CA . GLU A 1 432 ? -23.426 -3.465 43.884 1.00 28.33 432 GLU A CA 1
ATOM 3348 C C . GLU A 1 432 ? -22.999 -1.989 44.019 1.00 28.33 432 GLU A C 1
ATOM 3350 O O . GLU A 1 432 ? -21.935 -1.691 44.559 1.00 28.33 432 GLU A O 1
ATOM 3355 N N . ARG A 1 433 ? -23.785 -1.049 43.471 1.00 31.64 433 ARG A N 1
ATOM 3356 C CA . ARG A 1 433 ? -23.559 0.398 43.637 1.00 31.64 433 ARG A CA 1
ATOM 3357 C C . ARG A 1 433 ? -24.045 0.812 45.026 1.00 31.64 433 ARG A C 1
ATOM 3359 O O . ARG A 1 433 ? -25.229 1.089 45.202 1.00 31.64 433 ARG A O 1
ATOM 3366 N N . GLU A 1 434 ? -23.139 0.892 45.992 1.00 33.56 434 GLU A N 1
ATOM 3367 C CA . GLU A 1 434 ? -23.384 1.629 47.231 1.00 33.56 434 GLU A CA 1
ATOM 3368 C C . GLU A 1 434 ? -23.176 3.129 46.987 1.00 33.56 434 GLU A C 1
ATOM 3370 O O . GLU A 1 434 ? -22.159 3.563 46.445 1.00 33.56 434 GLU A O 1
ATOM 3375 N N . THR A 1 435 ? -24.140 3.954 47.398 1.00 40.06 435 THR A N 1
ATOM 3376 C CA . THR A 1 435 ? -23.895 5.373 47.668 1.00 40.06 435 THR A CA 1
ATOM 3377 C C . THR A 1 435 ? -22.835 5.456 48.759 1.00 40.06 435 THR A C 1
ATOM 3379 O O . THR A 1 435 ? -23.135 5.225 49.929 1.00 40.06 435 THR A O 1
ATOM 3382 N N . ILE A 1 436 ? -21.591 5.730 48.372 1.00 55.00 436 ILE A N 1
ATOM 3383 C CA . ILE A 1 436 ? -20.472 5.714 49.307 1.00 55.00 436 ILE A CA 1
ATOM 3384 C C . ILE A 1 436 ? -20.600 6.923 50.233 1.00 55.00 436 ILE A C 1
ATOM 3386 O O . ILE A 1 436 ? -20.426 8.070 49.817 1.00 55.00 436 ILE A O 1
ATOM 3390 N N . ASN A 1 437 ? -20.931 6.667 51.495 1.00 62.84 437 ASN A N 1
ATOM 3391 C CA . ASN A 1 437 ? -20.959 7.702 52.513 1.00 62.84 437 ASN A CA 1
ATOM 3392 C C . ASN A 1 437 ? -19.512 8.087 52.860 1.00 62.84 437 ASN A C 1
ATOM 3394 O O . ASN A 1 437 ? -18.787 7.307 53.482 1.00 62.84 437 ASN A O 1
ATOM 3398 N N . LEU A 1 438 ? -19.090 9.286 52.452 1.00 64.50 438 LEU A N 1
ATOM 3399 C CA . LEU A 1 438 ? -17.724 9.793 52.636 1.00 64.50 438 LEU A CA 1
ATOM 3400 C C . LEU A 1 438 ? -17.284 9.777 54.112 1.00 64.50 438 LEU A C 1
ATOM 3402 O O . LEU A 1 438 ? -16.108 9.548 54.407 1.00 64.50 438 LEU A O 1
ATOM 3406 N N . ASP A 1 439 ? -18.231 9.911 55.044 1.00 66.62 439 ASP A N 1
ATOM 3407 C CA . ASP A 1 439 ? -17.969 9.896 56.485 1.00 66.62 439 ASP A CA 1
ATOM 3408 C C . ASP A 1 439 ? -17.583 8.507 57.010 1.00 66.62 439 ASP A C 1
ATOM 3410 O O . ASP A 1 439 ? -16.949 8.397 58.060 1.00 66.62 439 ASP A O 1
ATOM 3414 N N . THR A 1 440 ? -17.881 7.439 56.268 1.00 71.50 440 THR A N 1
ATOM 3415 C CA . THR A 1 440 ? -17.606 6.049 56.678 1.00 71.50 440 THR A CA 1
ATOM 3416 C C . THR A 1 440 ? -16.263 5.505 56.183 1.00 71.50 440 THR A C 1
ATOM 3418 O O . THR A 1 440 ? -15.785 4.505 56.706 1.00 71.50 440 THR A O 1
ATOM 3421 N N . LEU A 1 441 ? -15.613 6.183 55.230 1.00 76.06 441 LEU A N 1
ATOM 3422 C CA . LEU A 1 441 ? -14.371 5.715 54.601 1.00 76.06 441 LEU A CA 1
ATOM 3423 C C . LEU A 1 441 ? -13.110 6.033 55.413 1.00 76.06 441 LEU A C 1
ATOM 3425 O O . LEU A 1 441 ? -12.985 7.118 55.985 1.00 76.06 441 LEU A O 1
ATOM 3429 N N . GLU A 1 442 ? -12.120 5.143 55.395 1.00 78.75 442 GLU A N 1
ATOM 3430 C CA . GLU A 1 442 ? -10.813 5.416 56.003 1.00 78.75 442 GLU A CA 1
ATOM 3431 C C . GLU A 1 442 ? -10.002 6.463 55.207 1.00 78.75 442 GLU A C 1
ATOM 3433 O O . GLU A 1 442 ? -10.184 6.601 53.992 1.00 78.75 442 GLU A O 1
ATOM 3438 N N . PRO A 1 443 ? -9.052 7.188 55.840 1.00 79.88 443 PRO A N 1
ATOM 3439 C CA . PRO A 1 443 ? -8.254 8.217 55.163 1.00 79.88 443 PRO A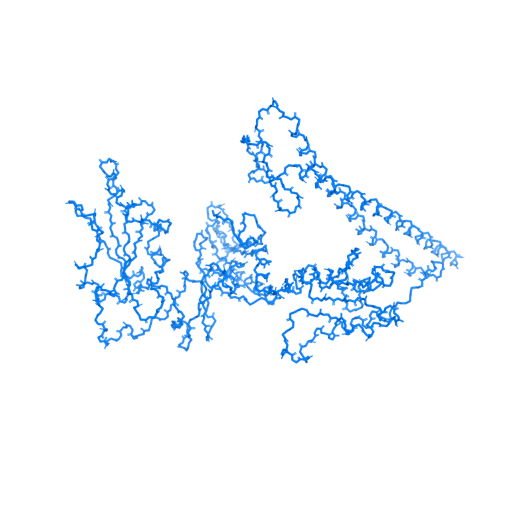 CA 1
ATOM 3440 C C . PRO A 1 443 ? -7.511 7.721 53.910 1.00 79.88 443 PRO A C 1
ATOM 3442 O O . PRO A 1 443 ? -7.393 8.457 52.933 1.00 79.88 443 PRO A O 1
ATOM 3445 N N . GLN A 1 444 ? -7.045 6.467 53.905 1.00 76.69 444 GLN A N 1
ATOM 3446 C CA . GLN A 1 444 ? -6.375 5.870 52.742 1.00 76.69 444 GLN A CA 1
ATOM 3447 C C . GLN A 1 444 ? -7.338 5.643 51.566 1.00 76.69 444 GLN A C 1
ATOM 3449 O O . GLN A 1 444 ? -6.982 5.910 50.419 1.00 76.69 444 GLN A O 1
ATOM 3454 N N . GLN A 1 445 ? -8.573 5.219 51.844 1.00 76.25 445 GLN A N 1
ATOM 3455 C CA . GLN A 1 445 ? -9.609 5.024 50.825 1.00 76.25 445 GLN A CA 1
ATOM 3456 C C . GLN A 1 445 ? -10.080 6.366 50.251 1.00 76.25 445 GLN A C 1
ATOM 3458 O O . GLN A 1 445 ? -10.225 6.501 49.038 1.00 76.25 445 GLN A O 1
ATOM 3463 N N . LEU A 1 446 ? -10.237 7.391 51.097 1.00 78.94 446 LEU A N 1
ATOM 3464 C CA . LEU A 1 446 ? -10.553 8.757 50.658 1.00 78.94 446 LEU A CA 1
ATOM 3465 C C . LEU A 1 446 ? -9.454 9.348 49.763 1.00 78.94 446 LEU A C 1
ATOM 3467 O O . LEU A 1 446 ? -9.765 9.985 48.758 1.00 78.94 446 LEU A O 1
ATOM 3471 N N . ALA A 1 447 ? -8.178 9.098 50.074 1.00 80.44 447 ALA A N 1
ATOM 3472 C CA . ALA A 1 447 ? -7.062 9.523 49.229 1.00 80.44 447 ALA A CA 1
ATOM 3473 C C . ALA A 1 447 ? -7.076 8.837 47.849 1.00 80.44 447 ALA A C 1
ATOM 3475 O O . ALA A 1 447 ? -6.784 9.480 46.840 1.00 80.44 447 ALA A O 1
ATOM 3476 N N . GLN A 1 448 ? -7.462 7.558 47.783 1.00 79.44 448 GLN A N 1
ATOM 3477 C CA . GLN A 1 448 ? -7.602 6.826 46.522 1.00 79.44 448 GLN A CA 1
ATOM 3478 C C . GLN A 1 448 ? -8.779 7.342 45.679 1.00 79.44 448 GLN A C 1
ATOM 3480 O O . GLN A 1 448 ? -8.614 7.568 44.482 1.00 79.44 448 GLN A O 1
ATOM 3485 N N . VAL A 1 449 ? -9.936 7.595 46.301 1.00 80.00 449 VAL A N 1
ATOM 3486 C CA . VAL A 1 449 ? -11.105 8.193 45.627 1.00 80.00 449 VAL A CA 1
ATOM 3487 C C . VAL A 1 449 ? -10.781 9.597 45.114 1.00 80.00 449 VAL A C 1
ATOM 3489 O O . VAL A 1 449 ? -11.131 9.930 43.984 1.00 80.00 449 VAL A O 1
ATOM 3492 N N . LYS A 1 450 ? -10.060 10.408 45.902 1.00 83.56 450 LYS A N 1
ATOM 3493 C CA . LYS A 1 450 ? -9.574 11.725 45.465 1.00 83.56 450 LYS A CA 1
ATOM 3494 C C . LYS A 1 450 ? -8.690 11.600 44.225 1.00 83.56 450 LYS A C 1
ATOM 3496 O O . LYS A 1 450 ? -8.935 12.294 43.248 1.00 83.56 450 LYS A O 1
ATOM 3501 N N . LYS A 1 451 ? -7.711 10.689 44.246 1.00 83.12 451 LYS A N 1
ATOM 3502 C CA . LYS A 1 451 ? -6.803 10.462 43.114 1.00 83.12 451 LYS A CA 1
ATOM 3503 C C . LYS A 1 451 ? -7.562 10.090 41.834 1.00 83.12 451 LYS A C 1
ATOM 3505 O O . LYS A 1 451 ? -7.282 10.651 40.784 1.00 83.12 451 LYS A O 1
ATOM 3510 N N . GLN A 1 452 ? -8.550 9.200 41.933 1.00 79.94 452 GLN A N 1
ATOM 3511 C CA . GLN A 1 452 ? -9.384 8.816 40.793 1.00 79.94 452 GLN A CA 1
ATOM 3512 C C . GLN A 1 452 ? -10.200 10.000 40.248 1.00 79.94 452 GLN A C 1
ATOM 3514 O O . GLN A 1 452 ? -10.270 10.202 39.039 1.00 79.94 452 GLN A O 1
ATOM 3519 N N . LEU A 1 453 ? -10.809 10.801 41.129 1.00 80.38 453 LEU A N 1
ATOM 3520 C CA . LEU A 1 453 ? -11.566 11.983 40.713 1.00 80.38 453 LEU A CA 1
ATOM 3521 C C . LEU A 1 453 ? -10.669 13.066 40.092 1.00 80.38 453 LEU A C 1
ATOM 3523 O O . LEU A 1 453 ? -11.118 13.745 39.171 1.00 80.38 453 LEU A O 1
ATOM 3527 N N . ASP A 1 454 ? -9.430 13.215 40.570 1.00 83.06 454 ASP A N 1
ATOM 3528 C CA . ASP A 1 454 ? -8.430 14.128 40.003 1.00 83.06 454 ASP A CA 1
ATOM 3529 C C . ASP A 1 454 ? -8.024 13.687 38.578 1.00 83.06 454 ASP A C 1
ATOM 3531 O O . ASP A 1 454 ? -8.031 14.511 37.663 1.00 83.06 454 ASP A O 1
ATOM 3535 N N . GLU A 1 455 ? -7.763 12.391 38.360 1.00 82.69 455 GLU A N 1
ATOM 3536 C CA . GLU A 1 455 ? -7.448 11.821 37.034 1.00 82.69 455 GLU A CA 1
ATOM 3537 C C . GLU A 1 455 ? -8.625 11.973 36.045 1.00 82.69 455 GLU A C 1
ATOM 3539 O O . GLU A 1 455 ? -8.446 12.392 34.898 1.00 82.69 455 GLU A O 1
ATOM 3544 N N . GLU A 1 456 ? -9.858 11.700 36.489 1.00 77.94 456 GLU A N 1
ATOM 3545 C CA . GLU A 1 456 ? -11.066 11.914 35.680 1.00 77.94 456 GLU A CA 1
ATOM 3546 C C . GLU A 1 456 ? -11.267 13.398 35.333 1.00 77.94 456 GLU A C 1
ATOM 3548 O O . GLU A 1 456 ? -11.642 13.738 34.207 1.00 77.94 456 GLU A O 1
ATOM 3553 N N . LEU A 1 457 ? -11.021 14.297 36.290 1.00 84.38 457 LEU A N 1
ATOM 3554 C CA . LEU A 1 457 ? -11.151 15.735 36.086 1.00 84.38 457 LEU A CA 1
ATOM 3555 C C . LEU A 1 457 ? -10.115 16.261 35.086 1.00 84.38 457 LEU A C 1
ATOM 3557 O O . LEU A 1 457 ? -10.454 17.102 34.248 1.00 84.38 457 LEU A O 1
ATOM 3561 N N . GLU A 1 458 ? -8.881 15.760 35.134 1.00 85.50 458 GLU A N 1
ATOM 3562 C CA . GLU A 1 458 ? -7.833 16.091 34.167 1.00 85.50 458 GLU A CA 1
ATOM 3563 C C . GLU A 1 458 ? -8.242 15.672 32.747 1.00 85.50 458 GLU A C 1
ATOM 3565 O O . GLU A 1 458 ? -8.197 16.484 31.815 1.00 85.50 458 GLU A O 1
ATOM 3570 N N . HIS A 1 459 ? -8.755 14.448 32.589 1.00 83.00 459 HIS A N 1
ATOM 3571 C CA . HIS A 1 459 ? -9.250 13.949 31.305 1.00 83.00 459 HIS A CA 1
ATOM 3572 C C . HIS A 1 459 ? -10.416 14.789 30.752 1.00 83.00 459 HIS A C 1
ATOM 3574 O O . HIS A 1 459 ? -10.419 15.174 29.576 1.00 83.00 459 HIS A O 1
ATOM 3580 N N . LEU A 1 460 ? -11.404 15.115 31.592 1.00 81.62 460 LEU A N 1
ATOM 3581 C CA . LEU A 1 460 ? -12.556 15.936 31.197 1.00 81.62 460 LEU A CA 1
ATOM 3582 C C . LEU A 1 460 ? -12.139 17.367 30.830 1.00 81.62 460 LEU A C 1
ATOM 3584 O O . LEU A 1 460 ? -12.656 17.930 29.865 1.00 81.62 460 LEU A O 1
ATOM 3588 N N . THR A 1 461 ? -11.170 17.938 31.548 1.00 82.94 461 THR A N 1
ATOM 3589 C CA . THR A 1 461 ? -10.630 19.277 31.263 1.00 82.94 461 THR A CA 1
ATOM 3590 C C . THR A 1 461 ? -9.868 19.299 29.934 1.00 82.94 461 THR A C 1
ATOM 3592 O O . THR A 1 461 ? -10.046 20.221 29.135 1.00 82.94 461 THR A O 1
ATOM 3595 N N . SER A 1 462 ? -9.073 18.262 29.651 1.00 81.88 462 SER A N 1
ATOM 3596 C CA . SER A 1 462 ? -8.397 18.086 28.358 1.00 81.88 462 SER A CA 1
ATOM 3597 C C . SER A 1 462 ? -9.403 17.964 27.207 1.00 81.88 462 SER A C 1
ATOM 3599 O O . SER A 1 462 ? -9.298 18.670 26.201 1.00 81.88 462 SER A O 1
ATOM 3601 N N . SER A 1 463 ? -10.447 17.152 27.394 1.00 81.38 463 SER A N 1
ATOM 3602 C CA . SER A 1 463 ? -11.530 16.978 26.417 1.00 81.38 463 SER A CA 1
ATOM 3603 C C . SER A 1 463 ? -12.275 18.291 26.144 1.00 81.38 463 SER A C 1
ATOM 3605 O O . SER A 1 463 ? -12.542 18.631 24.991 1.00 81.38 463 SER A O 1
ATOM 3607 N N . TYR A 1 464 ? -12.548 19.082 27.189 1.00 87.12 464 TYR A N 1
ATOM 3608 C CA . TYR A 1 464 ? -13.154 20.409 27.061 1.00 87.12 464 TYR A CA 1
ATOM 3609 C C . TYR A 1 464 ? -12.277 21.354 26.230 1.00 87.12 464 TYR A C 1
ATOM 3611 O O . TYR A 1 464 ? -12.770 22.009 25.311 1.00 87.12 464 TYR A O 1
ATOM 3619 N N . ALA A 1 465 ? -10.966 21.389 26.491 1.00 80.94 465 ALA A N 1
ATOM 3620 C CA . ALA A 1 465 ? -10.028 22.215 25.733 1.00 80.94 465 ALA A CA 1
ATOM 3621 C C . ALA A 1 465 ? -9.970 21.819 24.245 1.00 80.94 465 ALA A C 1
ATOM 3623 O O . ALA A 1 465 ? -9.949 22.692 23.373 1.00 80.94 465 ALA A O 1
ATOM 3624 N N . GLN A 1 466 ? -9.996 20.517 23.943 1.00 81.44 466 GLN A N 1
ATOM 3625 C CA . GLN A 1 466 ? -10.017 20.010 22.569 1.00 81.44 466 GLN A CA 1
ATOM 3626 C C . GLN A 1 466 ? -11.310 20.385 21.833 1.00 81.44 466 GLN A C 1
ATOM 3628 O O . GLN A 1 466 ? -11.244 20.917 20.721 1.00 81.44 466 GLN A O 1
ATOM 3633 N N . LEU A 1 467 ? -12.475 20.177 22.456 1.00 84.06 467 LEU A N 1
ATOM 3634 C CA . LEU A 1 467 ? -13.775 20.539 21.880 1.00 84.06 467 LEU A CA 1
ATOM 3635 C C . LEU A 1 467 ? -13.910 22.051 21.676 1.00 84.06 467 LEU A C 1
ATOM 3637 O O . LEU A 1 467 ? -14.392 22.497 20.635 1.00 84.06 467 LEU A O 1
ATOM 3641 N N . HIS A 1 468 ? -13.423 22.850 22.626 1.00 86.06 468 HIS A N 1
ATOM 3642 C CA . HIS A 1 468 ? -13.403 24.305 22.512 1.00 86.06 468 HIS A CA 1
ATOM 3643 C C . HIS A 1 468 ? -12.485 24.763 21.367 1.00 86.06 468 HIS A C 1
ATOM 3645 O O . HIS A 1 468 ? -12.851 25.629 20.570 1.00 86.06 468 HIS A O 1
ATOM 3651 N N . GLY A 1 469 ? -11.313 24.134 21.224 1.00 80.56 469 GLY A N 1
ATOM 3652 C CA . GLY A 1 469 ? -10.416 24.353 20.091 1.00 80.56 469 GLY A CA 1
ATOM 3653 C C . GLY A 1 469 ? -11.058 23.998 18.746 1.00 80.56 469 GLY A C 1
ATOM 3654 O O . GLY A 1 469 ? -10.932 24.762 17.789 1.00 80.56 469 GLY A O 1
ATOM 3655 N N . ALA A 1 470 ? -11.784 22.881 18.671 1.00 81.88 470 ALA A N 1
ATOM 3656 C CA . ALA A 1 470 ? -12.526 22.483 17.476 1.00 81.88 470 ALA A CA 1
ATOM 3657 C C . ALA A 1 470 ? -13.644 23.482 17.136 1.00 81.88 470 ALA A C 1
ATOM 3659 O O . ALA A 1 470 ? -13.765 23.896 15.984 1.00 81.88 470 ALA A O 1
ATOM 3660 N N . GLN A 1 471 ? -14.409 23.941 18.133 1.00 88.69 471 GLN A N 1
ATOM 3661 C CA . GLN A 1 471 ? -15.468 24.930 17.927 1.00 88.69 471 GLN A CA 1
ATOM 3662 C C . GLN A 1 471 ? -14.915 26.244 17.357 1.00 88.69 471 GLN A C 1
ATOM 3664 O O . GLN A 1 471 ? -15.515 26.820 16.450 1.00 88.69 471 GLN A O 1
ATOM 3669 N N . ASN A 1 472 ? 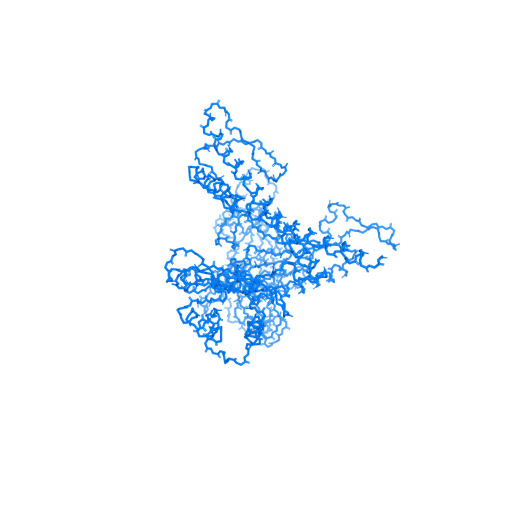-13.764 26.711 17.850 1.00 82.81 472 ASN A N 1
ATOM 3670 C CA . ASN A 1 472 ? -13.124 27.920 17.327 1.00 82.81 472 ASN A CA 1
ATOM 3671 C C . ASN A 1 472 ? -12.689 27.758 15.868 1.00 82.81 472 ASN A C 1
ATOM 3673 O O . ASN A 1 472 ? -12.956 28.646 15.065 1.00 82.81 472 ASN A O 1
ATOM 3677 N N . LYS A 1 473 ? -12.126 26.602 15.494 1.00 81.38 473 LYS A N 1
ATOM 3678 C CA . LYS A 1 473 ? -11.785 26.314 14.092 1.00 81.38 473 LYS A CA 1
ATOM 3679 C C . LYS A 1 473 ? -13.014 26.378 13.185 1.00 81.38 473 LYS A C 1
ATOM 3681 O O . LYS A 1 473 ? -12.960 27.020 12.142 1.00 81.38 473 LYS A O 1
ATOM 3686 N N . PHE A 1 474 ? -14.136 25.781 13.592 1.00 84.50 474 PHE A N 1
ATOM 3687 C CA . PHE A 1 474 ? -15.370 25.848 12.803 1.00 84.50 474 PHE A CA 1
ATOM 3688 C C . PHE A 1 474 ? -15.955 27.267 12.729 1.00 84.50 474 PHE A C 1
ATOM 3690 O O . PHE A 1 474 ? -16.443 27.660 11.670 1.00 84.50 474 PHE A O 1
ATOM 3697 N N . LYS A 1 475 ? -15.843 28.077 13.794 1.00 84.06 475 LYS A N 1
ATOM 3698 C CA . LYS A 1 475 ? -16.201 29.510 13.759 1.00 84.06 475 LYS A CA 1
ATOM 3699 C C . LYS A 1 475 ? -15.322 30.297 12.784 1.00 84.06 475 LYS A C 1
ATOM 3701 O O . LYS A 1 475 ? -15.840 31.139 12.050 1.00 84.06 475 LYS A O 1
ATOM 3706 N N . ASP A 1 476 ? -14.022 30.016 12.746 1.00 79.19 476 ASP A N 1
ATOM 3707 C CA . ASP A 1 476 ? -13.092 30.646 11.806 1.00 79.19 476 ASP A CA 1
ATOM 3708 C C . ASP A 1 476 ? -13.410 30.244 10.357 1.00 79.19 476 ASP A C 1
ATOM 3710 O O . ASP A 1 476 ? -13.472 31.108 9.480 1.00 79.19 476 ASP A O 1
ATOM 3714 N N . CYS A 1 477 ? -13.709 28.965 10.105 1.00 80.12 477 CYS A N 1
ATOM 3715 C CA . CYS A 1 477 ? -14.184 28.485 8.803 1.00 80.12 477 CYS A CA 1
ATOM 3716 C C . CYS A 1 477 ? -15.471 29.202 8.372 1.00 80.12 477 CYS A C 1
ATOM 3718 O O . CYS A 1 477 ? -15.531 29.741 7.266 1.00 80.12 477 CYS A O 1
ATOM 3720 N N . LEU A 1 478 ? -16.469 29.287 9.257 1.00 82.06 478 LEU A N 1
ATOM 3721 C CA . LEU A 1 478 ? -17.729 29.985 8.996 1.00 82.06 478 LEU A CA 1
ATOM 3722 C C . LEU A 1 478 ? -17.499 31.470 8.674 1.00 82.06 478 LEU A C 1
ATOM 3724 O O . LEU A 1 478 ? -18.083 32.007 7.733 1.00 82.06 478 LEU A O 1
ATOM 3728 N N . ARG A 1 479 ? -16.593 32.139 9.399 1.00 79.31 479 ARG A N 1
ATOM 3729 C CA . ARG A 1 479 ? -16.206 33.528 9.118 1.00 79.31 479 ARG A CA 1
ATOM 3730 C C . ARG A 1 479 ? -15.571 33.670 7.734 1.00 79.31 479 ARG A C 1
ATOM 3732 O O . ARG A 1 479 ? -15.912 34.608 7.013 1.00 79.31 479 ARG A O 1
ATOM 3739 N N . CYS A 1 480 ? -14.675 32.764 7.349 1.00 73.31 480 CYS A N 1
ATOM 3740 C CA . CYS A 1 480 ? -14.034 32.765 6.031 1.00 73.31 480 CYS A CA 1
ATOM 3741 C C . CYS A 1 480 ? -15.049 32.605 4.892 1.00 73.31 480 CYS A C 1
ATOM 3743 O O . CYS A 1 480 ? -14.950 33.315 3.890 1.00 73.31 480 CYS A O 1
ATOM 3745 N N . VAL A 1 481 ? -16.041 31.725 5.059 1.00 74.25 481 VAL A N 1
ATOM 3746 C CA . VAL A 1 481 ? -17.111 31.535 4.070 1.00 74.25 481 VAL A CA 1
ATOM 3747 C C . VAL A 1 481 ? -17.994 32.789 3.979 1.00 74.25 481 VAL A C 1
ATOM 3749 O O . VAL A 1 481 ? -18.171 33.329 2.888 1.00 74.25 481 VAL A O 1
ATOM 3752 N N . ASN A 1 482 ? -18.422 33.344 5.118 1.00 73.38 482 ASN A N 1
ATOM 3753 C CA . ASN A 1 482 ? -19.302 34.520 5.166 1.00 73.38 482 ASN A CA 1
ATOM 3754 C C . ASN A 1 482 ? -18.650 35.822 4.665 1.00 73.38 482 ASN A C 1
ATOM 3756 O O . ASN A 1 482 ? -19.324 36.669 4.080 1.00 73.38 482 ASN A O 1
ATOM 3760 N N . THR A 1 483 ? -17.340 36.007 4.873 1.00 66.69 483 THR A N 1
ATOM 3761 C CA . THR A 1 483 ? -16.627 37.243 4.476 1.00 66.69 483 THR A CA 1
ATOM 3762 C C . THR A 1 483 ? -16.596 37.428 2.952 1.00 66.69 483 THR A C 1
ATOM 3764 O O . THR A 1 483 ? -16.463 38.549 2.461 1.00 66.69 483 THR A O 1
ATOM 3767 N N . ARG A 1 484 ? -16.761 36.347 2.180 1.00 59.88 484 ARG A N 1
ATOM 3768 C CA . ARG A 1 484 ? -16.700 36.379 0.713 1.00 59.88 484 ARG A CA 1
ATOM 3769 C C . ARG A 1 484 ? -17.978 36.884 0.052 1.00 59.88 484 ARG A C 1
ATOM 3771 O O . ARG A 1 484 ? -17.894 37.534 -0.984 1.00 59.88 484 ARG A O 1
ATOM 3778 N N . SER A 1 485 ? -19.129 36.653 0.678 1.00 52.59 485 SER A N 1
ATOM 3779 C CA . SER A 1 485 ? -20.437 37.096 0.180 1.00 52.59 485 SER A CA 1
ATOM 3780 C C . SER A 1 485 ? -20.579 38.627 0.128 1.00 52.59 485 SER A C 1
ATOM 3782 O O . SER A 1 485 ? -21.479 39.131 -0.535 1.00 52.59 485 SER A O 1
ATOM 3784 N N . ALA A 1 486 ? -19.682 39.377 0.785 1.00 48.56 486 ALA A N 1
ATOM 3785 C CA . ALA A 1 486 ? -19.665 40.843 0.794 1.00 48.56 486 ALA A CA 1
ATOM 3786 C C . ALA A 1 486 ? -18.667 41.482 -0.198 1.00 48.56 486 ALA A C 1
ATOM 3788 O O . ALA A 1 486 ? -18.679 42.699 -0.375 1.00 48.56 486 ALA A O 1
ATOM 3789 N N . ALA A 1 487 ? -17.787 40.698 -0.831 1.00 49.28 487 ALA A N 1
ATOM 3790 C CA . ALA A 1 487 ? -16.708 41.210 -1.676 1.00 49.28 487 ALA A CA 1
ATOM 3791 C C . ALA A 1 487 ? -17.079 41.147 -3.167 1.00 49.28 487 ALA A C 1
ATOM 3793 O O . ALA A 1 487 ? -16.507 40.370 -3.926 1.00 49.28 487 ALA A O 1
ATOM 3794 N N . THR A 1 488 ? -18.039 41.965 -3.597 1.00 51.31 488 THR A N 1
ATOM 3795 C CA . THR A 1 488 ? -18.390 42.108 -5.022 1.00 51.31 488 THR A CA 1
ATOM 3796 C C . THR A 1 488 ? -17.486 43.068 -5.803 1.00 51.31 488 THR A C 1
ATOM 3798 O O . THR A 1 488 ? -17.580 43.078 -7.022 1.00 51.31 488 THR A O 1
ATOM 3801 N N . ASP A 1 489 ? -16.583 43.825 -5.159 1.00 50.12 489 ASP A N 1
ATOM 3802 C CA . ASP A 1 489 ? -15.889 44.953 -5.821 1.00 50.12 489 ASP A CA 1
ATOM 3803 C C . ASP A 1 489 ? -14.364 45.067 -5.602 1.00 50.12 489 ASP A C 1
ATOM 3805 O O . ASP A 1 489 ? -13.782 46.140 -5.762 1.00 50.12 489 ASP A O 1
ATOM 3809 N N . ALA A 1 490 ? -13.646 43.984 -5.293 1.00 48.78 490 ALA A N 1
ATOM 3810 C CA . ALA A 1 490 ? -12.182 44.053 -5.243 1.00 48.78 490 ALA A CA 1
ATOM 3811 C C . ALA A 1 490 ? -11.517 42.780 -5.768 1.00 48.78 490 ALA A C 1
ATOM 3813 O O . ALA A 1 490 ? -11.657 41.727 -5.160 1.00 48.78 490 ALA A O 1
ATOM 3814 N N . SER A 1 491 ? -10.780 42.921 -6.881 1.00 55.38 491 SER A N 1
ATOM 3815 C CA . SER A 1 491 ? -9.683 42.063 -7.365 1.00 55.38 491 SER A CA 1
ATOM 3816 C C . SER A 1 491 ? -9.725 40.609 -6.856 1.00 55.38 491 SER A C 1
ATOM 3818 O O . SER A 1 491 ? -9.310 40.348 -5.725 1.00 55.38 491 SER A O 1
ATOM 3820 N N . ASN A 1 492 ? -10.085 39.661 -7.733 1.00 61.72 492 ASN A N 1
ATOM 3821 C CA . ASN A 1 492 ? -10.153 38.198 -7.519 1.00 61.72 492 ASN A CA 1
ATOM 3822 C C . ASN A 1 492 ? -8.830 37.517 -7.084 1.00 61.72 492 ASN A C 1
ATOM 3824 O O . ASN A 1 492 ? -8.694 36.296 -7.168 1.00 61.72 492 ASN A O 1
ATOM 3828 N N . SER A 1 493 ? -7.847 38.291 -6.633 1.00 64.06 493 SER A N 1
ATOM 3829 C CA . SER A 1 493 ? -6.582 37.850 -6.071 1.00 64.06 493 SER A CA 1
ATOM 3830 C C . SER A 1 493 ? -6.790 37.122 -4.740 1.00 64.06 493 SER A C 1
ATOM 3832 O O . SER A 1 493 ? -7.141 37.730 -3.730 1.00 64.06 493 SER A O 1
ATOM 3834 N N . VAL A 1 494 ? -6.460 35.837 -4.709 1.00 69.75 494 VAL A N 1
ATOM 3835 C CA . VAL A 1 494 ? -6.407 34.986 -3.518 1.00 69.75 494 VAL A CA 1
ATOM 3836 C C . VAL A 1 494 ? -4.976 34.507 -3.278 1.00 69.75 494 VAL A C 1
ATOM 3838 O O . VAL A 1 494 ? -4.164 34.439 -4.196 1.00 69.75 494 VAL A O 1
ATOM 3841 N N . LEU A 1 495 ? -4.649 34.159 -2.038 1.00 63.25 495 LEU A N 1
ATOM 3842 C CA . LEU A 1 495 ? -3.423 33.432 -1.726 1.00 63.25 495 LEU A CA 1
ATOM 3843 C C . LEU A 1 495 ? -3.711 31.929 -1.791 1.00 63.25 495 LEU A C 1
ATOM 3845 O O . LEU A 1 495 ? -4.462 31.403 -0.975 1.00 63.25 495 LEU A O 1
ATOM 3849 N N . VAL A 1 496 ? -3.136 31.251 -2.783 1.00 63.25 496 VAL A N 1
ATOM 3850 C CA . VAL A 1 496 ? -3.255 29.805 -2.979 1.00 63.25 496 VAL A CA 1
ATOM 3851 C C . VAL A 1 496 ? -2.139 29.112 -2.192 1.00 63.25 496 VAL A C 1
ATOM 3853 O O . VAL A 1 496 ? -0.964 29.369 -2.474 1.00 63.25 496 VAL A O 1
ATOM 3856 N N . PRO A 1 497 ? -2.462 28.249 -1.216 1.00 56.31 497 PRO A N 1
ATOM 3857 C CA . PRO A 1 497 ? -1.454 27.466 -0.516 1.00 56.31 497 PRO A CA 1
ATOM 3858 C C . PRO A 1 497 ? -0.871 26.404 -1.460 1.00 56.31 497 PRO A C 1
ATOM 3860 O O . PRO A 1 497 ? -1.603 25.594 -2.023 1.00 56.31 497 PRO A O 1
ATOM 3863 N N . LEU A 1 498 ? 0.452 26.403 -1.636 1.00 56.22 498 LEU A N 1
ATOM 3864 C CA . LEU A 1 498 ? 1.193 25.305 -2.276 1.00 56.22 498 LEU A CA 1
ATOM 3865 C C . LEU A 1 498 ? 1.682 24.291 -1.238 1.00 56.22 498 LEU A C 1
ATOM 3867 O O . LEU A 1 498 ? 1.814 23.108 -1.534 1.00 56.22 498 LEU A O 1
ATOM 3871 N N . THR A 1 499 ? 1.956 24.770 -0.025 1.00 57.62 499 THR A N 1
ATOM 3872 C CA . THR A 1 499 ? 2.273 23.975 1.167 1.00 57.62 499 THR A CA 1
ATOM 3873 C C . THR A 1 499 ? 1.708 24.685 2.399 1.00 57.62 499 THR A C 1
ATOM 3875 O O . THR A 1 499 ? 1.273 25.834 2.306 1.00 57.62 499 THR A O 1
ATOM 3878 N N . ASN A 1 500 ? 1.789 24.057 3.575 1.00 45.31 500 ASN A N 1
ATOM 3879 C CA . ASN A 1 500 ? 1.364 24.667 4.844 1.00 45.31 500 ASN A CA 1
ATOM 3880 C C . ASN A 1 500 ? 2.089 25.987 5.181 1.00 45.31 500 ASN A C 1
ATOM 3882 O O . ASN A 1 500 ? 1.593 26.765 5.994 1.00 45.31 500 ASN A O 1
ATOM 3886 N N . SER A 1 501 ? 3.247 26.258 4.568 1.00 59.50 501 SER A N 1
ATOM 3887 C CA . SER A 1 501 ? 4.063 27.452 4.836 1.00 59.50 501 SER A CA 1
ATOM 3888 C C . SER A 1 501 ? 4.261 28.354 3.616 1.00 59.50 501 SER A C 1
ATOM 3890 O O . SER A 1 501 ? 4.844 29.427 3.752 1.00 59.50 501 SER A O 1
ATOM 3892 N N . LEU A 1 502 ? 3.795 27.948 2.430 1.00 51.34 502 LEU A N 1
ATOM 3893 C CA . LEU A 1 502 ? 4.030 28.669 1.179 1.00 51.34 502 LEU A CA 1
ATOM 3894 C C . LEU A 1 502 ? 2.712 28.998 0.485 1.00 51.34 502 LEU A C 1
ATOM 3896 O O . LEU A 1 502 ? 1.977 28.102 0.070 1.00 51.34 502 LEU A O 1
ATOM 3900 N N . TYR A 1 503 ? 2.480 30.294 0.289 1.00 72.25 503 TYR A N 1
ATOM 3901 C CA . TYR A 1 503 ? 1.318 30.831 -0.405 1.00 72.25 503 TYR A CA 1
ATOM 3902 C C . TYR A 1 503 ? 1.768 31.614 -1.632 1.00 72.25 503 TYR A C 1
ATOM 3904 O O . TYR A 1 503 ? 2.702 32.412 -1.559 1.00 72.25 503 TYR A O 1
ATOM 3912 N N . VAL A 1 504 ? 1.084 31.414 -2.754 1.00 68.31 504 VAL A N 1
ATOM 3913 C CA . VAL A 1 504 ? 1.303 32.185 -3.981 1.00 68.31 504 VAL A CA 1
ATOM 3914 C C . VAL A 1 504 ? 0.061 32.983 -4.324 1.00 68.31 504 VAL A C 1
ATOM 3916 O O . VAL A 1 504 ? -1.063 32.539 -4.104 1.00 68.31 504 VAL A O 1
ATOM 3919 N N . LYS A 1 505 ? 0.255 34.182 -4.865 1.00 71.12 505 LYS A N 1
ATOM 3920 C CA . LYS A 1 505 ? -0.851 35.003 -5.350 1.00 71.12 505 LYS A CA 1
ATOM 3921 C C . LYS A 1 505 ? -1.447 34.334 -6.592 1.00 71.12 505 LYS A C 1
ATOM 3923 O O . LYS A 1 505 ? -0.729 34.087 -7.556 1.00 71.12 505 LYS A O 1
ATOM 3928 N N . GLY A 1 506 ? -2.735 34.029 -6.554 1.00 69.00 506 GLY A N 1
ATOM 3929 C CA . GLY A 1 506 ? -3.503 33.469 -7.660 1.00 69.00 506 GLY A CA 1
ATOM 3930 C C . GLY A 1 506 ? -4.780 34.264 -7.884 1.00 69.00 506 GLY A C 1
ATOM 3931 O O . GLY A 1 506 ? -5.176 35.053 -7.033 1.00 69.00 506 GLY A O 1
ATOM 3932 N N . GLU A 1 507 ? -5.431 34.062 -9.022 1.00 71.19 507 GLU A N 1
ATOM 3933 C CA . GLU A 1 507 ? -6.707 34.704 -9.345 1.00 71.19 507 GLU A CA 1
ATOM 3934 C C . GLU A 1 507 ? -7.807 33.651 -9.459 1.00 71.19 507 GLU A C 1
ATOM 3936 O O . GLU A 1 507 ? -7.612 32.591 -10.056 1.00 71.19 507 GLU A O 1
ATOM 3941 N N . LEU A 1 508 ? -8.964 33.926 -8.862 1.00 64.56 508 LEU A N 1
ATOM 3942 C CA . LEU A 1 508 ? -10.121 33.037 -8.940 1.00 64.56 508 LEU A CA 1
ATOM 3943 C C . LEU A 1 508 ? -10.918 33.306 -10.208 1.00 64.56 508 LEU A C 1
ATOM 3945 O O . LEU A 1 508 ? -11.361 34.428 -10.449 1.00 64.56 508 LEU A O 1
ATOM 3949 N N . SER A 1 509 ? -11.133 32.246 -10.984 1.00 64.25 509 SER A N 1
ATOM 3950 C CA . SER A 1 509 ? -11.960 32.267 -12.190 1.00 64.25 509 SER A CA 1
ATOM 3951 C C . SER A 1 509 ? -13.460 32.270 -11.886 1.00 64.25 509 SER A C 1
ATOM 3953 O O . SER A 1 509 ? -14.229 32.834 -12.656 1.00 64.25 509 SER A O 1
ATOM 3955 N N . ASN A 1 510 ? -13.877 31.657 -10.773 1.00 62.50 510 ASN A N 1
ATOM 3956 C CA . ASN A 1 510 ? -15.262 31.634 -10.311 1.00 62.50 510 ASN A CA 1
ATOM 3957 C C . ASN A 1 510 ? -15.314 31.743 -8.779 1.00 62.50 510 ASN A C 1
ATOM 3959 O O . ASN A 1 510 ? -14.653 30.981 -8.072 1.00 62.50 510 ASN A O 1
ATOM 3963 N N . THR A 1 511 ? -16.093 32.694 -8.270 1.00 62.19 511 THR A N 1
ATOM 3964 C CA . THR A 1 511 ? -16.304 32.923 -6.834 1.00 62.19 511 THR A CA 1
ATOM 3965 C C . THR A 1 511 ? -17.505 32.157 -6.275 1.00 62.19 511 THR A C 1
ATOM 3967 O O . THR A 1 511 ? -17.587 31.988 -5.062 1.00 62.19 511 THR A O 1
ATOM 3970 N N . GLU A 1 512 ? -18.394 31.647 -7.133 1.00 60.78 512 GLU A N 1
ATOM 3971 C CA . GLU A 1 512 ? -19.606 30.911 -6.748 1.00 60.78 512 GLU A CA 1
ATOM 3972 C C . GLU A 1 512 ? -19.380 29.395 -6.608 1.00 60.78 512 GLU A C 1
ATOM 3974 O O . GLU A 1 512 ? -20.115 28.714 -5.890 1.00 60.78 512 GLU A O 1
ATOM 3979 N N . SER A 1 513 ? -18.356 28.847 -7.270 1.00 63.66 513 SER A N 1
ATOM 3980 C CA . SER 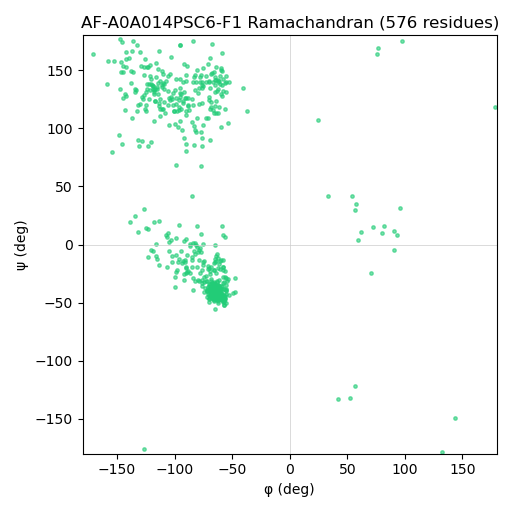A 1 513 ? -18.000 27.422 -7.216 1.00 63.66 513 SER A CA 1
ATOM 3981 C C . SER A 1 513 ? -16.574 27.249 -6.693 1.00 63.66 513 SER A C 1
ATOM 3983 O O . SER A 1 513 ? -15.607 27.212 -7.456 1.00 63.66 513 SER A O 1
ATOM 3985 N N . VAL A 1 514 ? -16.432 27.155 -5.373 1.00 65.88 514 VAL A N 1
ATOM 3986 C CA . VAL A 1 514 ? -15.155 26.865 -4.710 1.00 65.88 514 VAL A CA 1
ATOM 3987 C C . VAL A 1 514 ? -15.261 25.592 -3.888 1.00 65.88 514 VAL A C 1
ATOM 3989 O O . VAL A 1 514 ? -16.287 25.315 -3.269 1.00 65.88 514 VAL A O 1
ATOM 3992 N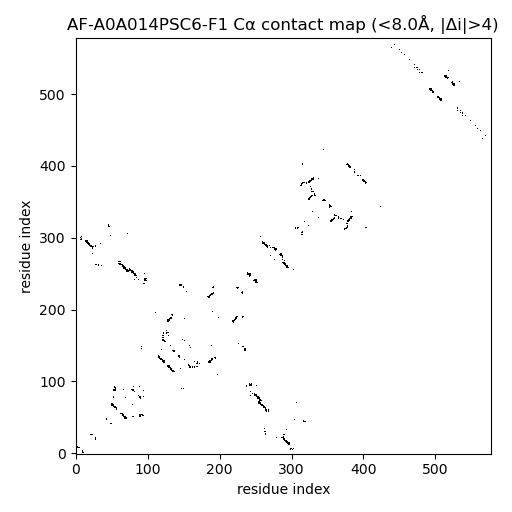 N . LEU A 1 515 ? -14.174 24.824 -3.903 1.00 66.19 515 LEU A N 1
ATOM 3993 C CA . LEU A 1 515 ? -13.990 23.653 -3.063 1.00 66.19 515 LEU A CA 1
ATOM 3994 C C . LEU A 1 515 ? -13.659 24.104 -1.641 1.00 66.19 515 LEU A C 1
ATOM 3996 O O . LEU A 1 515 ? -12.686 24.829 -1.433 1.00 66.19 515 LEU A O 1
ATOM 4000 N N . VAL A 1 516 ? -14.477 23.681 -0.682 1.00 64.38 516 VAL A N 1
ATOM 4001 C CA . VAL A 1 516 ? -14.325 24.022 0.736 1.00 64.38 516 VAL A CA 1
ATOM 4002 C C . VAL A 1 516 ? -14.100 22.742 1.535 1.00 64.38 516 VAL A C 1
ATOM 4004 O O . VAL A 1 516 ? -14.851 21.780 1.374 1.00 64.38 516 VAL A O 1
ATOM 4007 N N . ASP A 1 517 ? -13.065 22.725 2.376 1.00 66.06 517 ASP A N 1
ATOM 4008 C CA . ASP A 1 517 ? -12.799 21.618 3.301 1.00 66.06 517 ASP A CA 1
ATOM 4009 C C . ASP A 1 517 ? -13.683 21.749 4.538 1.00 66.06 517 ASP A C 1
ATOM 4011 O O . ASP A 1 517 ? -13.461 22.612 5.386 1.00 66.06 517 ASP A O 1
ATOM 4015 N N . VAL A 1 518 ? -14.673 20.870 4.666 1.00 67.69 518 VAL A N 1
ATOM 4016 C CA . VAL A 1 518 ? -15.616 20.862 5.795 1.00 67.69 518 VAL A CA 1
ATOM 4017 C C . VAL A 1 518 ? -15.061 20.188 7.060 1.00 67.69 518 VAL A C 1
ATOM 4019 O O . VAL A 1 518 ? -15.809 19.880 7.983 1.00 67.69 518 VAL A O 1
ATOM 4022 N N . GLY A 1 519 ? -13.745 19.975 7.144 1.00 53.31 519 GLY A N 1
ATOM 4023 C CA . GLY A 1 519 ? -13.081 19.417 8.325 1.00 53.31 519 GLY A CA 1
ATOM 4024 C C . GLY A 1 519 ? -13.181 17.895 8.425 1.00 53.31 519 GLY A C 1
ATOM 4025 O O . GLY A 1 519 ? -12.826 17.318 9.450 1.00 53.31 519 GLY A O 1
ATOM 4026 N N . THR A 1 520 ? -13.651 17.240 7.363 1.00 58.62 520 THR A N 1
ATOM 4027 C CA . THR A 1 520 ? -13.699 15.778 7.220 1.00 58.62 520 THR A CA 1
ATOM 4028 C C . THR A 1 520 ? -12.590 15.249 6.306 1.00 58.62 520 THR A C 1
ATOM 4030 O O . THR A 1 520 ? -12.592 14.065 5.980 1.00 58.62 520 THR A O 1
ATOM 4033 N N . GLY A 1 521 ? -11.692 16.120 5.823 1.00 48.75 521 GLY A N 1
ATOM 4034 C CA . GLY A 1 521 ? -10.715 15.784 4.780 1.00 48.75 521 GLY A CA 1
ATOM 4035 C C . GLY A 1 521 ? -11.341 15.630 3.388 1.00 48.75 521 GLY A C 1
ATOM 4036 O O . GLY A 1 521 ? -10.719 15.079 2.482 1.00 48.75 521 GLY A O 1
ATOM 4037 N N . PHE A 1 522 ? -12.582 16.097 3.210 1.00 49.38 522 PHE A N 1
ATOM 4038 C CA . PHE A 1 522 ? -13.287 16.095 1.931 1.00 49.38 522 PHE A CA 1
ATOM 4039 C C . PHE A 1 522 ? -13.609 17.528 1.519 1.00 49.38 522 PHE A C 1
ATOM 4041 O O . PHE A 1 522 ? -14.116 18.326 2.308 1.00 49.38 522 PHE A O 1
ATOM 4048 N N . LEU A 1 523 ? -13.338 17.828 0.252 1.00 60.62 523 LEU A N 1
ATOM 4049 C CA . LEU A 1 523 ? -13.637 19.112 -0.364 1.00 60.62 523 LEU A CA 1
ATOM 4050 C C . LEU A 1 523 ? -15.014 19.056 -1.027 1.00 60.62 523 LEU A C 1
ATOM 4052 O O . LEU A 1 523 ? -15.246 18.215 -1.897 1.00 60.62 523 LEU A O 1
ATOM 4056 N N . ILE A 1 524 ? -15.917 19.957 -0.644 1.00 59.09 524 ILE A N 1
ATOM 4057 C CA . ILE A 1 524 ? -17.265 20.039 -1.217 1.00 59.09 524 ILE A CA 1
ATOM 4058 C C . ILE A 1 524 ? -17.349 21.240 -2.157 1.00 59.09 524 ILE A C 1
ATOM 4060 O O . ILE A 1 524 ? -16.968 22.355 -1.807 1.00 59.09 524 ILE A O 1
ATOM 4064 N N . GLU A 1 525 ? -17.884 21.013 -3.355 1.00 59.81 525 GLU A N 1
ATOM 4065 C CA . GLU A 1 525 ? -18.216 22.054 -4.328 1.00 59.81 525 GLU A CA 1
ATOM 4066 C C . GLU A 1 525 ? -19.660 22.519 -4.087 1.00 59.81 525 GLU A C 1
ATOM 4068 O O . GLU A 1 525 ? -20.577 22.012 -4.729 1.00 59.81 525 GLU A O 1
ATOM 4073 N N . LYS A 1 526 ? -19.886 23.395 -3.091 1.00 60.62 526 LYS A N 1
ATOM 4074 C CA . LYS A 1 526 ? -21.154 24.137 -2.863 1.00 60.62 526 LYS A CA 1
ATOM 4075 C C . LYS A 1 526 ? -21.081 25.024 -1.610 1.00 60.62 526 LYS A C 1
ATOM 4077 O O . LYS A 1 526 ? -20.995 24.518 -0.497 1.00 60.62 526 LYS A O 1
ATOM 4082 N N . LEU A 1 527 ? -21.224 26.342 -1.784 1.00 61.56 527 LEU A N 1
ATOM 4083 C CA . LEU A 1 527 ? -21.087 27.343 -0.709 1.00 61.56 527 LEU A CA 1
ATOM 4084 C C . LEU A 1 527 ? -22.229 27.330 0.326 1.00 61.56 527 LEU A C 1
ATOM 4086 O O . LEU A 1 527 ? -21.965 27.241 1.519 1.00 61.56 527 LEU A O 1
ATOM 4090 N N . LYS A 1 528 ? -23.500 27.349 -0.104 1.00 66.75 528 LYS A N 1
ATOM 4091 C CA . LYS A 1 528 ? -24.649 27.454 0.827 1.00 66.75 528 LYS A CA 1
ATOM 4092 C C . LYS A 1 528 ? -24.805 26.250 1.762 1.00 66.75 528 LYS A C 1
ATOM 4094 O O . LYS A 1 528 ? -25.217 26.401 2.904 1.00 66.75 528 LYS A O 1
ATOM 4099 N N . ALA A 1 529 ? -24.472 25.054 1.277 1.00 70.06 529 ALA A N 1
ATOM 4100 C CA . ALA A 1 529 ? -24.502 23.846 2.098 1.00 70.06 529 ALA A CA 1
ATOM 4101 C C . ALA A 1 529 ? -23.357 23.828 3.128 1.00 70.06 529 ALA A C 1
ATOM 4103 O O . ALA A 1 529 ? -23.536 23.304 4.223 1.00 70.06 529 ALA A O 1
ATOM 4104 N N . ALA A 1 530 ? -22.204 24.423 2.798 1.00 71.50 530 ALA A N 1
ATOM 4105 C CA . ALA A 1 530 ? -21.071 24.538 3.712 1.00 71.50 530 ALA A CA 1
ATOM 4106 C C . ALA A 1 530 ? -21.336 25.550 4.841 1.00 71.50 530 ALA A C 1
ATOM 4108 O O . ALA A 1 530 ? -20.987 25.275 5.984 1.00 71.50 530 ALA A O 1
ATOM 4109 N N . GLU A 1 531 ? -21.996 26.679 4.550 1.00 78.69 531 GLU A N 1
ATOM 4110 C CA . GLU A 1 531 ? -22.427 27.646 5.577 1.00 78.69 531 GLU A CA 1
ATOM 4111 C C . GLU A 1 531 ? -23.324 26.982 6.624 1.00 78.69 531 GLU A C 1
ATOM 4113 O O . GLU A 1 531 ? -23.028 27.047 7.817 1.00 78.69 531 GLU A O 1
ATOM 4118 N N . GLN A 1 532 ? -24.371 26.286 6.167 1.00 82.62 532 GLN A N 1
ATOM 4119 C CA . GLN A 1 532 ? -25.293 25.576 7.050 1.00 82.62 532 GLN A CA 1
ATOM 4120 C C . GLN A 1 532 ? -24.574 24.489 7.861 1.00 82.62 532 GLN A C 1
ATOM 4122 O O . GLN A 1 532 ? -24.764 24.400 9.068 1.00 82.62 532 GLN A O 1
ATOM 4127 N N . PHE A 1 533 ? -23.684 23.720 7.227 1.00 84.06 533 PHE A N 1
ATOM 4128 C CA . PHE A 1 533 ? -22.897 22.693 7.909 1.00 84.06 533 PHE A CA 1
ATOM 4129 C C . PHE A 1 533 ? -22.031 23.259 9.044 1.00 84.06 533 PHE A C 1
ATOM 4131 O O . PHE A 1 533 ? -22.010 22.702 10.143 1.00 84.06 533 PHE A O 1
ATOM 4138 N N . TYR A 1 534 ? -21.296 24.349 8.797 1.00 85.56 534 TYR A N 1
ATOM 4139 C CA . TYR A 1 534 ? -20.443 24.934 9.831 1.00 85.56 534 TYR A CA 1
ATOM 4140 C C . TYR A 1 534 ? -21.255 25.570 10.954 1.00 85.56 534 TYR A C 1
ATOM 4142 O O . TYR A 1 534 ? -20.854 25.448 12.111 1.00 85.56 534 TYR A O 1
ATOM 4150 N N . ASP A 1 535 ? -22.382 26.213 10.642 1.00 87.62 535 ASP A N 1
ATOM 4151 C CA . ASP A 1 535 ? -23.273 26.766 11.662 1.00 87.62 535 ASP A CA 1
ATOM 4152 C C . ASP A 1 535 ? -23.836 25.651 12.560 1.00 87.62 535 ASP A C 1
ATOM 4154 O O . ASP A 1 535 ? -23.669 25.705 13.782 1.00 87.62 535 ASP A O 1
ATOM 4158 N N . ASP A 1 536 ? -24.353 24.570 11.964 1.00 87.50 536 ASP A N 1
ATOM 4159 C CA . ASP A 1 536 ? -24.845 23.390 12.685 1.00 87.50 536 ASP A CA 1
ATOM 4160 C C . ASP A 1 536 ? -23.753 22.791 13.591 1.00 87.50 536 ASP A C 1
ATOM 4162 O O . ASP A 1 536 ? -23.996 22.505 14.768 1.00 87.50 536 ASP A O 1
ATOM 4166 N N . LYS A 1 537 ? -22.515 22.667 13.090 1.00 87.25 537 LYS A N 1
ATOM 4167 C CA . LYS A 1 537 ? -21.381 22.142 13.871 1.00 87.25 537 LYS A CA 1
ATOM 4168 C C . LYS A 1 537 ? -20.956 23.058 15.013 1.00 87.25 537 LYS A C 1
ATOM 4170 O O . LYS A 1 537 ? -20.606 22.568 16.089 1.00 87.25 537 LYS A O 1
ATOM 4175 N N . VAL A 1 538 ? -20.994 24.377 14.822 1.00 88.50 538 VAL A N 1
ATOM 4176 C CA . VAL A 1 538 ? -20.704 25.343 15.89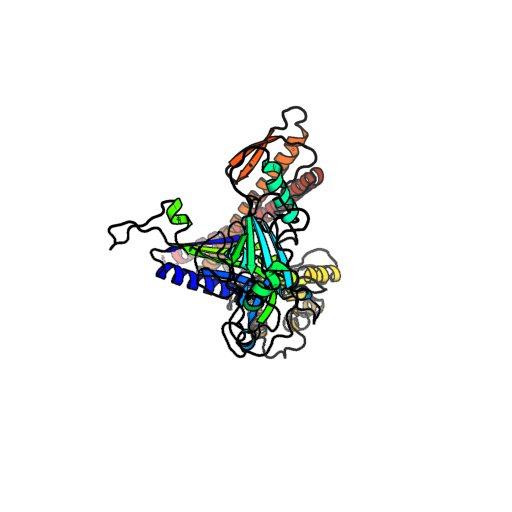2 1.00 88.50 538 VAL A CA 1
ATOM 4177 C C . VAL A 1 538 ? -21.750 25.246 17.006 1.00 88.50 538 VAL A C 1
ATOM 4179 O O . VAL A 1 538 ? -21.371 25.286 18.185 1.00 88.50 538 VAL A O 1
ATOM 4182 N N . GLN A 1 539 ? -23.030 25.084 16.653 1.00 90.00 539 GLN A N 1
ATOM 4183 C CA . GLN A 1 539 ? -24.122 24.905 17.615 1.00 90.00 539 GLN A CA 1
ATOM 4184 C C . GLN A 1 539 ? -24.023 23.567 18.355 1.00 90.00 539 GLN A C 1
ATOM 4186 O O . GLN A 1 539 ? -24.115 23.542 19.581 1.00 90.00 539 GLN A O 1
ATOM 4191 N N . GLU A 1 540 ? -23.779 22.464 17.642 1.00 89.25 540 GLU A N 1
ATOM 4192 C CA . GLU A 1 540 ? -23.606 21.123 18.218 1.00 89.25 540 GLU A CA 1
ATOM 4193 C C . GLU A 1 540 ? -22.466 21.098 19.246 1.00 89.25 540 GLU A C 1
ATOM 4195 O O . GLU A 1 540 ? -22.670 20.734 20.406 1.00 89.25 540 GLU A O 1
ATOM 4200 N N . LEU A 1 541 ? -21.279 21.580 18.863 1.00 87.12 541 LEU A N 1
ATOM 4201 C CA . LEU A 1 541 ? -20.141 21.677 19.779 1.00 87.12 541 LEU A CA 1
ATOM 4202 C C . LEU A 1 541 ? -20.419 22.640 20.938 1.00 87.12 541 LEU A C 1
ATOM 4204 O O . LEU A 1 541 ? -19.925 22.427 22.042 1.00 87.12 541 LEU A O 1
ATOM 4208 N N . GLY A 1 542 ? -21.226 23.680 20.714 1.00 88.38 542 GLY A N 1
ATOM 4209 C CA . GLY A 1 542 ? -21.658 24.601 21.762 1.00 88.38 542 GLY A CA 1
ATOM 4210 C C . GLY A 1 542 ? -22.543 23.944 22.816 1.00 88.38 542 GLY A C 1
ATOM 4211 O O . GLY A 1 542 ? -22.373 24.225 24.002 1.00 88.38 542 GLY A O 1
ATOM 4212 N N . HIS A 1 543 ? -23.453 23.057 22.410 1.00 88.50 543 HIS A N 1
ATOM 4213 C CA . HIS A 1 543 ? -24.248 22.257 23.343 1.00 88.50 543 HIS A CA 1
ATOM 4214 C C . HIS A 1 543 ? -23.366 21.278 24.123 1.00 88.50 543 HIS A C 1
ATOM 4216 O O . HIS A 1 543 ? -23.393 21.294 25.353 1.00 88.50 543 HIS A O 1
ATOM 4222 N N . ASN A 1 544 ? -22.499 20.534 23.432 1.00 84.62 544 ASN A N 1
ATOM 4223 C CA . ASN A 1 544 ? -21.595 19.574 24.072 1.00 84.62 544 ASN A CA 1
ATOM 4224 C C . ASN A 1 544 ? -20.654 20.245 25.087 1.00 84.62 544 ASN A C 1
ATOM 4226 O O . ASN A 1 544 ? -20.402 19.694 26.157 1.00 84.62 544 ASN A O 1
ATOM 4230 N N . LEU A 1 545 ? -20.158 21.452 24.785 1.00 87.69 545 LEU A N 1
ATOM 4231 C CA . LEU A 1 545 ? -19.324 22.227 25.707 1.00 87.69 545 LEU A CA 1
ATOM 4232 C C . LEU A 1 545 ? -20.083 22.646 26.969 1.00 87.69 545 LEU A C 1
ATOM 4234 O O . LEU A 1 545 ? -19.517 22.548 28.054 1.00 87.69 545 LEU A O 1
ATOM 4238 N N . LYS A 1 546 ? -21.351 23.065 26.854 1.00 88.69 546 LYS A N 1
ATOM 4239 C CA . LYS A 1 546 ? -22.185 23.417 28.018 1.00 88.69 546 LYS A CA 1
ATOM 4240 C C . LYS A 1 546 ? -22.451 22.210 28.916 1.00 88.69 546 LYS A C 1
ATOM 4242 O O . LYS A 1 546 ? -22.350 22.320 30.138 1.00 88.69 546 LYS A O 1
ATOM 4247 N N . ASP A 1 547 ? -22.763 21.063 28.321 1.00 84.38 547 ASP A N 1
ATOM 4248 C CA . ASP A 1 547 ? -23.011 19.831 29.073 1.00 84.38 547 ASP A CA 1
ATOM 4249 C C . ASP A 1 547 ? -21.738 19.358 29.784 1.00 84.38 547 ASP A C 1
ATOM 4251 O O . ASP A 1 547 ? -21.760 19.027 30.974 1.00 84.38 547 ASP A O 1
ATOM 4255 N N . LEU A 1 548 ? -20.602 19.402 29.084 1.00 82.19 548 LEU A N 1
ATOM 4256 C CA . LEU A 1 548 ? -19.307 19.041 29.648 1.00 82.19 548 LEU A CA 1
ATOM 4257 C C . LEU A 1 548 ? -18.865 20.012 30.751 1.00 82.19 548 LEU A C 1
ATOM 4259 O O . LEU A 1 548 ? -18.353 19.564 31.774 1.00 82.19 548 LEU A O 1
ATOM 4263 N N . GLU A 1 549 ? -19.111 21.316 30.600 1.00 85.69 549 GLU A N 1
ATOM 4264 C CA . GLU A 1 549 ? -18.844 22.319 31.637 1.00 85.69 549 GLU A CA 1
ATOM 4265 C C . GLU A 1 549 ? -19.608 21.999 32.931 1.00 85.69 549 GLU A C 1
ATOM 4267 O O . GLU A 1 549 ? -19.023 22.000 34.018 1.00 85.69 549 GLU A O 1
ATOM 4272 N N . ALA A 1 550 ? -20.891 21.636 32.828 1.00 84.56 550 ALA A N 1
ATOM 4273 C CA . ALA A 1 550 ? -21.694 21.242 33.983 1.00 84.56 550 ALA A CA 1
ATOM 4274 C C . ALA A 1 550 ? -21.154 19.973 34.674 1.00 84.56 550 ALA A C 1
ATOM 4276 O O . ALA A 1 550 ? -21.201 19.860 35.905 1.00 84.56 550 ALA A O 1
ATOM 4277 N N . ILE A 1 551 ? -20.621 19.019 33.903 1.00 82.00 551 ILE A N 1
ATOM 4278 C CA . ILE A 1 551 ? -19.998 17.793 34.429 1.00 82.00 551 ILE A CA 1
ATOM 4279 C C . ILE A 1 551 ? -18.673 18.116 35.131 1.00 82.00 551 ILE A C 1
ATOM 4281 O O . ILE A 1 551 ? -18.460 17.662 36.258 1.00 82.00 551 ILE A O 1
ATOM 4285 N N . VAL A 1 552 ? -17.815 18.929 34.508 1.00 82.00 552 VAL A N 1
ATOM 4286 C CA . VAL A 1 552 ? -16.526 19.370 35.067 1.00 82.00 552 VAL A CA 1
ATOM 4287 C C . VAL A 1 552 ? -16.738 20.119 36.382 1.00 82.00 552 VAL A C 1
ATOM 4289 O O . VAL A 1 552 ? -16.104 19.781 37.381 1.00 82.00 552 VAL A O 1
ATOM 4292 N N . GLN A 1 553 ? -17.687 21.061 36.433 1.00 84.38 553 GLN A N 1
ATOM 4293 C CA . GLN A 1 553 ? -18.027 21.791 37.660 1.00 84.38 553 GLN A CA 1
ATOM 4294 C C . GLN A 1 553 ? -18.516 20.851 38.769 1.00 84.38 553 GLN A C 1
ATOM 4296 O O . GLN A 1 553 ? -18.106 20.971 39.926 1.00 84.38 553 GLN A O 1
ATOM 4301 N N . ARG A 1 554 ? -19.365 19.870 38.435 1.00 83.00 554 ARG A N 1
ATOM 4302 C CA . ARG A 1 554 ? -19.856 18.884 39.409 1.00 83.00 554 ARG A CA 1
ATOM 4303 C C . ARG A 1 554 ? -18.723 18.016 39.956 1.00 83.00 554 ARG A C 1
ATOM 4305 O O . ARG A 1 554 ? -18.654 17.798 41.162 1.00 83.00 554 ARG A O 1
ATOM 4312 N N . LYS A 1 555 ? -17.822 17.545 39.092 1.00 82.06 555 LYS A N 1
ATOM 4313 C CA . LYS A 1 555 ? -16.666 16.731 39.491 1.00 82.06 555 LYS A CA 1
ATOM 4314 C C . LYS A 1 555 ? -15.658 17.535 40.316 1.00 82.06 555 LYS A C 1
ATOM 4316 O O . LYS A 1 555 ? -15.211 17.029 41.339 1.00 82.06 555 LYS A O 1
ATOM 4321 N N . GLN A 1 556 ? -15.402 18.800 39.976 1.00 87.12 556 GLN A N 1
ATOM 4322 C CA . GLN A 1 556 ? -14.618 19.717 40.818 1.00 87.12 556 GLN A CA 1
ATOM 4323 C C . GLN A 1 556 ? -15.217 19.877 42.217 1.00 87.12 556 GLN A C 1
ATOM 4325 O O . GLN A 1 556 ? -14.489 19.837 43.207 1.00 87.12 556 GLN A O 1
ATOM 4330 N N . ASN A 1 557 ? -16.539 20.028 42.319 1.00 84.75 557 ASN A N 1
ATOM 4331 C CA . ASN A 1 557 ? -17.210 20.115 43.616 1.00 84.75 557 ASN A CA 1
ATOM 4332 C C . ASN A 1 557 ? -17.075 18.810 44.418 1.00 84.75 557 ASN A C 1
ATOM 4334 O O . ASN A 1 557 ? -16.849 18.865 45.625 1.00 84.75 557 ASN A O 1
ATOM 4338 N N . ASN A 1 558 ? -17.139 17.650 43.757 1.00 81.69 558 ASN A N 1
ATOM 4339 C CA . ASN A 1 558 ? -16.926 16.355 44.407 1.00 81.69 558 ASN A CA 1
ATOM 4340 C C . ASN A 1 558 ? -15.488 16.194 44.924 1.00 81.69 558 ASN A C 1
ATOM 4342 O O . ASN A 1 558 ? -15.311 15.754 46.056 1.00 81.69 558 ASN A O 1
ATOM 4346 N N . VAL A 1 559 ? -14.472 16.585 44.142 1.00 84.69 559 VAL A N 1
ATOM 4347 C CA . VAL A 1 559 ? -13.064 16.581 44.586 1.00 84.69 559 VAL A CA 1
ATOM 4348 C C . VAL A 1 559 ? -12.900 17.432 45.845 1.00 84.69 559 VAL A C 1
ATOM 4350 O O . VAL A 1 559 ? -12.346 16.954 46.833 1.00 84.69 559 VAL A O 1
ATOM 4353 N N . ARG A 1 560 ? -13.453 18.655 45.850 1.00 86.44 560 ARG A N 1
ATOM 4354 C CA . ARG A 1 560 ? -13.407 19.549 47.022 1.00 86.44 560 ARG A CA 1
ATOM 4355 C C . ARG A 1 560 ? -14.089 18.940 48.246 1.00 86.44 560 ARG A C 1
ATOM 4357 O O . ARG A 1 560 ? -13.568 19.059 49.348 1.00 86.44 560 ARG A O 1
ATOM 4364 N N . ALA A 1 561 ? -15.237 18.285 48.065 1.00 83.19 561 ALA A N 1
ATOM 4365 C CA . ALA A 1 561 ? -15.947 17.630 49.162 1.00 83.19 561 ALA A CA 1
ATOM 4366 C C . ALA A 1 561 ? -15.127 16.476 49.767 1.00 83.19 561 ALA A C 1
ATOM 4368 O O . ALA A 1 561 ? -15.021 16.371 50.987 1.00 83.19 561 ALA A O 1
ATOM 4369 N N . VAL A 1 562 ? -14.500 15.644 48.928 1.00 84.50 562 VAL A N 1
ATOM 4370 C CA . VAL A 1 562 ? -13.626 14.548 49.384 1.00 84.50 562 VAL A CA 1
ATOM 4371 C C . VAL A 1 562 ? -12.380 15.090 50.088 1.00 84.50 562 VAL A C 1
ATOM 4373 O O . VAL A 1 562 ? -11.974 14.554 51.118 1.00 84.50 562 VAL A O 1
ATOM 4376 N N . GLU A 1 563 ? -11.785 16.161 49.564 1.00 85.19 563 GLU A N 1
ATOM 4377 C CA . GLU A 1 563 ? -10.608 16.806 50.147 1.00 85.19 563 GLU A CA 1
ATOM 4378 C C . GLU A 1 563 ? -10.893 17.400 51.534 1.00 85.19 563 GLU A C 1
ATOM 4380 O O . GLU A 1 563 ? -10.090 17.225 52.452 1.00 85.19 563 GLU A O 1
ATOM 4385 N N . GLU A 1 564 ? -12.056 18.028 51.719 1.00 85.62 564 GLU A N 1
ATOM 4386 C CA . GLU A 1 564 ? -12.477 18.576 53.011 1.00 85.62 564 GLU A CA 1
ATOM 4387 C C . GLU A 1 564 ? -12.681 17.470 54.059 1.00 85.62 564 GLU A C 1
ATOM 4389 O O . GLU A 1 564 ? -12.147 17.559 55.166 1.00 85.62 564 GLU A O 1
ATOM 4394 N N . VAL A 1 565 ? -13.366 16.377 53.699 1.00 84.75 565 VAL A N 1
ATOM 4395 C CA . VAL A 1 565 ? -13.563 15.224 54.601 1.00 84.75 565 VAL A CA 1
ATOM 4396 C C . VAL A 1 565 ? -12.227 14.556 54.943 1.00 84.75 565 VAL A C 1
ATOM 4398 O O . VAL A 1 565 ? -11.969 14.223 56.103 1.00 84.75 565 VAL A O 1
ATOM 4401 N N . LEU A 1 566 ? -11.337 14.397 53.958 1.00 84.38 566 LEU A N 1
ATOM 4402 C CA . LEU A 1 566 ? -9.996 13.853 54.174 1.00 84.38 566 LEU A CA 1
ATOM 4403 C C . LEU A 1 566 ? -9.192 14.730 55.145 1.00 84.38 566 LEU A C 1
ATOM 4405 O O . LEU A 1 566 ? -8.566 14.213 56.072 1.00 84.38 566 LEU A O 1
ATOM 4409 N N . ARG A 1 567 ? -9.248 16.056 54.980 1.00 84.69 567 ARG A N 1
ATOM 4410 C CA . ARG A 1 567 ? -8.569 17.016 55.856 1.00 84.69 567 ARG A CA 1
ATOM 4411 C C . ARG A 1 567 ? -9.100 16.953 57.287 1.00 84.69 567 ARG A C 1
ATOM 4413 O O . ARG A 1 567 ? -8.299 16.884 58.220 1.00 84.69 567 ARG A O 1
ATOM 4420 N N . GLN A 1 568 ? -10.420 16.914 57.466 1.00 85.25 568 GLN A N 1
ATOM 4421 C CA . GLN A 1 568 ? -11.051 16.793 58.784 1.00 85.25 568 GLN A CA 1
ATOM 4422 C C . GLN A 1 568 ? -10.635 15.502 59.501 1.00 85.25 568 GLN A C 1
ATOM 4424 O O . GLN A 1 568 ? -10.284 15.540 60.681 1.00 85.25 568 GLN A O 1
ATOM 4429 N N . LYS A 1 569 ? -10.582 14.370 58.788 1.00 82.81 569 LYS A N 1
ATOM 4430 C CA . LYS A 1 569 ? -10.155 13.085 59.367 1.00 82.81 569 LYS A CA 1
ATOM 4431 C C . LYS A 1 569 ? -8.671 13.041 59.721 1.00 82.81 569 LYS A C 1
ATOM 4433 O O . LYS A 1 569 ? -8.318 12.498 60.765 1.00 82.81 569 LYS A O 1
ATOM 4438 N N . ILE A 1 570 ? -7.804 13.637 58.902 1.00 81.38 570 ILE A N 1
ATOM 4439 C CA . ILE A 1 570 ? -6.369 13.745 59.212 1.00 81.38 570 ILE A CA 1
ATOM 4440 C C . ILE A 1 570 ? -6.154 14.618 60.458 1.00 81.38 570 ILE A C 1
ATOM 4442 O O . ILE A 1 570 ? -5.379 14.243 61.336 1.00 81.38 570 ILE A O 1
ATOM 4446 N N . MET A 1 571 ? -6.875 15.738 60.581 1.00 80.25 571 MET A N 1
ATOM 4447 C CA . MET A 1 571 ? -6.798 16.608 61.761 1.00 80.25 571 MET A CA 1
ATOM 4448 C C . MET A 1 571 ? -7.326 15.921 63.030 1.00 80.25 571 MET A C 1
ATOM 4450 O O . MET A 1 571 ? -6.703 16.033 64.085 1.00 80.25 571 MET A O 1
ATOM 4454 N N . ALA A 1 572 ? -8.421 15.159 62.937 1.00 77.25 572 ALA A N 1
ATOM 4455 C CA . ALA A 1 572 ? -8.950 14.378 64.057 1.00 77.25 572 ALA A CA 1
ATOM 4456 C C . ALA A 1 572 ? -7.981 13.270 64.515 1.00 77.25 572 ALA A C 1
ATOM 4458 O O . ALA A 1 572 ? -7.806 13.061 65.713 1.00 77.25 572 ALA A O 1
ATOM 4459 N N . ALA A 1 573 ? -7.300 12.600 63.578 1.00 69.88 573 ALA A N 1
ATOM 4460 C CA . ALA A 1 573 ? -6.291 11.586 63.890 1.00 69.88 573 ALA A CA 1
ATOM 4461 C C . ALA A 1 573 ? -5.022 12.178 64.533 1.00 69.88 573 ALA A C 1
ATOM 4463 O O . ALA A 1 573 ? -4.386 11.529 65.360 1.00 69.88 573 ALA A O 1
ATOM 4464 N N . GLN A 1 574 ? -4.658 13.415 64.181 1.00 66.88 574 GLN A N 1
ATOM 4465 C CA . GLN A 1 574 ? -3.521 14.123 64.779 1.00 66.88 574 GLN A CA 1
ATOM 4466 C C . GLN A 1 574 ? -3.835 14.666 66.181 1.00 66.88 574 GLN A C 1
ATOM 4468 O O . GLN A 1 574 ? -2.966 14.612 67.044 1.00 66.88 574 GLN A O 1
ATOM 4473 N N . GLY A 1 575 ? -5.068 15.122 66.435 1.00 59.78 575 GLY A N 1
ATOM 4474 C CA . GLY A 1 575 ? -5.506 15.592 67.758 1.00 59.78 575 GLY A CA 1
ATOM 4475 C C . GLY A 1 575 ? -5.787 14.485 68.784 1.00 59.78 575 GLY A C 1
ATOM 4476 O O . GLY A 1 575 ? -5.871 14.773 69.970 1.00 59.78 575 GLY A O 1
ATOM 4477 N N . ALA A 1 576 ? -5.922 13.226 68.354 1.00 54.41 576 ALA A N 1
ATOM 4478 C CA . ALA A 1 576 ? -6.071 12.068 69.245 1.00 54.41 576 ALA A CA 1
ATOM 4479 C C . ALA A 1 576 ? -4.726 11.489 69.740 1.00 54.41 576 ALA A C 1
ATOM 4481 O O . ALA A 1 576 ? -4.716 10.646 70.634 1.00 54.41 576 ALA A O 1
ATOM 4482 N N . ASN A 1 577 ? -3.606 11.929 69.154 1.00 48.59 577 ASN A N 1
ATOM 4483 C CA . ASN A 1 577 ? -2.237 11.503 69.482 1.00 48.59 577 ASN A CA 1
ATOM 4484 C C . ASN A 1 577 ? -1.438 12.563 70.273 1.00 48.59 577 ASN A C 1
ATOM 4486 O O . ASN A 1 577 ? -0.227 12.416 70.452 1.00 48.59 577 ASN A O 1
ATOM 4490 N N . SER A 1 578 ? -2.108 13.621 70.732 1.00 42.22 578 SER A N 1
ATOM 4491 C CA . SER A 1 578 ? -1.607 14.675 71.627 1.00 42.22 578 SER A CA 1
ATOM 4492 C C . SER A 1 578 ? -2.413 14.672 72.913 1.00 42.22 578 SER A C 1
ATOM 4494 O O . SER A 1 578 ? -1.799 14.803 73.993 1.00 42.22 578 SER A O 1
#

Nearest PDB structures (foldseek):
  8w9i-assembly1_A  TM=7.379E-01  e=2.197E-27  Pseudomonas aeruginosa
  5ucm-assembly1_A  TM=7.183E-01  e=7.524E-27  Pseudomonas aeruginosa PAO1
  2j3m-assembly1_B  TM=7.425E-01  e=1.095E-24  Enterococcus faecalis
  5znk-assembly1_A  TM=7.048E-01  e=1.306E-25  Staphylococcus aureus
  7osz-assembly1_A  TM=8.243E-01  e=3.088E-07  Homo sapiens

Secondary structure (DSSP, 8-state):
---BTGGGB-SS---EEEEEEESSHHHHHHHHHHHHHHHHHHHHHTT--EEEEE---GGG-SS-EEEEEEE-TT-SEEEEEESSSS-EEETTT------GGGTS-S--S---GGGEEEEEEEETTS-EEEEEEEE---SSSS---B-HHHHHHH-TTEETT-S-HHHHHHHHHHGGGSS-----EEEEEE-GGGHHHHHHHTTTS--S-TT---SSPPEEEEE-B-TTS-B---BPP-TTPBPSS-SS-BEEEEEEEEEEEEEEEETTTTTTTT-EE--TT-SS-EEPEEEEEEE-HHHHHHHHHHHH-BTTB----GGG-S-SEEEEETT---HHHHHHHHHHHS-BTTBSPP-EEE---S--HHHHHHHHHHHT-SEEEEE-HHHHHH--GGGGGGGEEESS--TTS-GGG-TTHHHHHHHHHHHTTS-------GGGS-HHHHHHHHHHHHHHHHHHHHHHHHHHHHHHHHHHHHHHHHHHTT-SSS--EEEEEEETTEEEEEE-S-SSS-EEE-SSS-EEE-HHHHHHHHHHHHHHHHHHHHHHHHHHHHHHHHHHHHHHHHHHHHHHHHHT--

Organism: NCBI:txid568076

Sequence (578 aa):
MRPRHGLLRSREFIMKDLYTFDTSFESAIETYKCVSKAYRAFFADMKIPILVAEASSGDMGGDYSHEYHLAHPIGEDRVISCDSCEYTANDEVATARLSDHSRQTSPPLAITQADIGVWRGVTKDRTTLINAWYPIKSSHGTGTEINTHAVKELIAELDTSVNDPVHSWKDTAAARKEGKNTRPRIINVIDFRLETVYSQLKERLPLIPGSAQSAEPLSQSDINASQHGEPLNLVRLMDGDSCPRCEAGSLRIHRALELGHTFYLGSRYSKPFELSVTLPNSKAPVPVEMGCYGIGVSRIFGAVAEHKADERGLNWPRAIAPFEIVVIPTSGVNSQTLEFHDKLTSWSSTGPGFDAVLDDRKETFGWKMQDADMTGYPVTIVLGKAWRERGKLQNLLSTITYRGATPTANCDNLASTTSLEQRISAANMAGERETINLDTLEPQQLAQVKKQLDEELEHLTSSYAQLHGAQNKFKDCLRCVNTRSAATDASNSVLVPLTNSLYVKGELSNTESVLVDVGTGFLIEKLKAAEQFYDDKVQELGHNLKDLEAIVQRKQNNVRAVEEVLRQKIMAAQGANS

Solvent-accessible surface area (backbone atoms only — not comparable to full-atom values): 33458 Å² total; per-residue (Å²): 137,83,67,48,77,62,50,64,32,54,93,74,78,51,64,50,74,47,75,48,81,23,87,40,68,68,55,37,52,52,51,49,52,51,52,52,49,50,51,54,50,57,42,52,71,47,71,52,80,64,45,67,18,38,40,73,34,70,99,64,35,54,95,47,25,40,33,35,23,39,72,34,87,86,26,86,44,48,37,37,33,33,81,68,54,91,55,31,16,24,64,77,60,53,70,61,41,80,58,64,77,81,75,53,93,58,85,65,79,77,82,46,77,89,36,51,43,74,50,71,39,20,28,73,86,26,40,37,40,36,39,40,38,40,74,48,63,89,82,69,100,58,79,71,51,70,31,64,50,57,52,31,72,78,36,76,58,53,34,86,85,56,91,55,27,67,60,51,29,47,52,52,62,61,57,49,86,66,89,68,92,74,74,54,33,39,41,39,39,40,18,48,93,42,60,87,53,43,77,79,42,51,89,78,48,78,85,64,62,96,87,66,84,58,100,63,90,68,51,71,49,80,42,57,49,47,102,86,68,43,73,30,71,42,59,53,87,55,72,64,40,41,31,62,89,45,90,90,21,35,26,42,72,35,34,15,38,78,38,29,41,38,37,34,26,40,48,68,60,22,56,83,67,68,40,56,46,69,48,98,90,45,97,56,68,42,58,32,20,32,33,42,39,39,33,36,56,43,27,44,56,38,51,44,43,69,75,46,40,54,99,66,28,33,48,44,42,72,83,74,29,98,32,47,30,36,38,40,46,67,82,59,79,46,74,68,55,51,53,49,51,50,62,47,45,38,74,48,102,89,46,79,33,50,55,63,44,72,59,70,66,98,64,56,58,70,58,52,52,51,50,45,39,40,72,12,44,37,27,41,40,58,48,45,73,70,48,75,77,62,78,52,74,90,65,49,77,83,42,60,49,71,62,87,73,65,98,77,66,69,88,85,75,55,80,64,55,60,53,56,54,50,49,57,58,57,60,67,78,73,74,80,89,70,85,78,57,74,89,77,54,54,68,70,56,44,52,51,54,41,52,53,48,52,55,52,48,52,52,53,51,52,50,49,53,52,50,51,54,50,34,50,52,35,50,50,52,41,48,59,60,59,60,54,82,72,60,87,84,66,76,58,68,41,74,45,71,82,48,103,87,42,68,42,86,39,71,60,92,55,89,78,66,49,74,43,72,78,82,77,90,48,70,42,79,45,57,74,65,49,50,52,51,32,52,52,49,36,51,52,44,50,52,54,50,53,56,47,49,55,49,52,54,51,49,52,51,49,43,53,52,49,51,51,54,41,49,53,52,54,51,52,59,56,64,74,77,111

Radius of gyration: 34.33 Å; Cα contacts (8 Å, |Δi|>4): 833; chains: 1; bounding box: 77×76×121 Å

Foldseek 3Di:
DDADLPLLGDPDFDKDKDKDWAADPVRLVVVLVVVVVVVVVVCVLQVADWQWAFEDCPPLDDDGKIFIWRFDPVFPWKWKAKPPDSHIHTLLPDDFDDPCVLVDDDCPPPCDPVQKDWDWWAFPVLQEIETEIDGWDPDDDDTWAWNVSLVCLQPVRTDPPDPCSLVSSVVVQVVVVDDDDRHRAYEYEYALSCPVPCVVCVVVDCSDPPPPPDPDDHHYYYHQADPVRHGRHGTGDDWQGHHPPDGPITMDMGRTRGFKMKDFSFQVPQVVVVPWDDDPPDPDTDGIGMIMIMGRPSSVVSSQQNVAADPLAGAGRCVPQPFQEEEEEQPADDPVSVVVVCLQQPADPLGGHGRYDYPRDPDHSVVVVSVCSHSHHQKYFYHDPVCVVPVDPPPSVVGIDGPDDDPPDDPPPPPPVCVSVVSSVRSVVDDDDDPDDLLPDDLVVLVVVLVVLVVVLVVLVVVLVVLVVVLVVLVVLLCVLVVLVPPPDDFQWDFDDPDPPDTDTDGDPDSQFDFGDLVPPGTDGGRVVSNVSSVVSSVVSVVVSVVSVVVSVVSVVVSVVSVVSSVVNVVVVVVVVD

Mean predicted aligned error: 17.86 Å

InterPro domains:
  IPR002314 Aminoacyl-tRNA synthetase, class II (G/ P/ S/T) [PF00587] (5-307)
  IPR004127 Prefoldin alpha-like [PF02996] (453-569)
  IPR004127 Prefoldin alpha-like [TIGR00293] (444-570)
  IPR004154 Anticodon-binding [PF03129] (353-392)
  IPR009053 Prefoldin [G3DSA:1.10.287.370] (436-576)
  IPR036621 Anticodon-binding domain superfamily [G3DSA:3.40.50.800] (311-406)
  IPR045864 Class II Aminoacyl-tRNA synthetase/Biotinyl protein ligase (BPL) and lipoyl protein ligase (LPL) [G3DSA:3.30.930.10] (1-116)
  IPR045864 Class II Aminoacyl-tRNA synthetase/Biotinyl protein ligase (BPL) and lipoyl protein ligase (LPL) [G3DSA:3.30.930.10] (194-310)
  IPR045864 Class II Aminoacyl-tRNA synthetase/Biotinyl protein ligase (BPL) and lipoyl protein ligase (LPL) [SSF55681] (1-327)
  IPR050062 Proline-tRNA synthetase [PTHR42753] (2-389)

pLDDT: mean 77.64, std 17.73, range [24.22, 97.5]